Protein AF-A0A6J5CTS3-F1 (afdb_monomer)

Structure (mmCIF, N/CA/C/O backbone):
data_AF-A0A6J5CTS3-F1
#
_entry.id   AF-A0A6J5CTS3-F1
#
loop_
_atom_site.group_PDB
_atom_site.id
_atom_site.type_symbol
_atom_site.label_atom_id
_atom_site.label_alt_id
_atom_site.label_comp_id
_atom_site.label_asym_id
_atom_site.label_entity_id
_atom_site.label_seq_id
_atom_site.pdbx_PDB_ins_code
_atom_site.Cartn_x
_atom_site.Cartn_y
_atom_site.Cartn_z
_atom_site.occupancy
_atom_site.B_iso_or_equiv
_atom_site.auth_seq_id
_atom_site.auth_comp_id
_atom_site.auth_asym_id
_atom_site.auth_atom_id
_atom_site.pdbx_PDB_model_num
ATOM 1 N N . MET A 1 1 ? -18.079 22.905 14.153 1.00 85.31 1 MET A N 1
ATOM 2 C CA . MET A 1 1 ? -18.089 21.498 13.696 1.00 85.31 1 MET A CA 1
ATOM 3 C C . MET A 1 1 ? -18.351 21.429 12.207 1.00 85.31 1 MET A C 1
ATOM 5 O O . MET A 1 1 ? -17.408 21.106 11.516 1.00 85.31 1 MET A O 1
ATOM 9 N N . ARG A 1 2 ? -19.517 21.867 11.706 1.00 90.94 2 ARG A N 1
ATOM 10 C CA . ARG A 1 2 ? -19.833 21.895 10.262 1.00 90.94 2 ARG A CA 1
ATOM 11 C C . ARG A 1 2 ? -18.699 22.410 9.358 1.00 90.94 2 ARG A C 1
ATOM 13 O O . ARG A 1 2 ? -18.357 21.733 8.402 1.00 90.94 2 ARG A O 1
ATOM 20 N N . THR A 1 3 ? -18.071 23.540 9.691 1.00 93.94 3 THR A N 1
ATOM 21 C CA . THR A 1 3 ? -16.924 24.079 8.932 1.00 93.94 3 THR A CA 1
ATOM 22 C C . THR A 1 3 ? -15.730 23.122 8.895 1.00 93.94 3 THR A C 1
ATOM 24 O O . THR A 1 3 ? -15.158 22.912 7.835 1.00 93.94 3 THR A O 1
ATOM 27 N N . ALA A 1 4 ? -15.388 22.495 10.025 1.00 94.56 4 ALA A N 1
ATOM 28 C CA . ALA A 1 4 ? -14.310 21.507 10.094 1.00 94.56 4 ALA A CA 1
ATOM 29 C C . ALA A 1 4 ? -14.643 20.246 9.281 1.00 94.56 4 ALA A C 1
ATOM 31 O O . ALA A 1 4 ? -13.772 19.715 8.606 1.00 94.56 4 ALA A O 1
ATOM 32 N N . SER A 1 5 ? -15.902 19.802 9.294 1.00 96.25 5 SER A N 1
ATOM 33 C CA . SER A 1 5 ? -16.366 18.649 8.517 1.00 96.25 5 SER A CA 1
ATOM 34 C C . SER A 1 5 ? -16.327 18.922 7.009 1.00 96.25 5 SER A C 1
ATOM 36 O O . SER A 1 5 ? -15.845 18.084 6.254 1.00 96.25 5 SER A O 1
ATOM 38 N N . ILE A 1 6 ? -16.773 20.107 6.572 1.00 97.56 6 ILE A N 1
ATOM 39 C CA . ILE A 1 6 ? -16.689 20.533 5.166 1.00 97.56 6 ILE A CA 1
ATOM 40 C C . ILE A 1 6 ? -15.225 20.655 4.735 1.00 97.56 6 ILE A C 1
ATOM 42 O O . ILE A 1 6 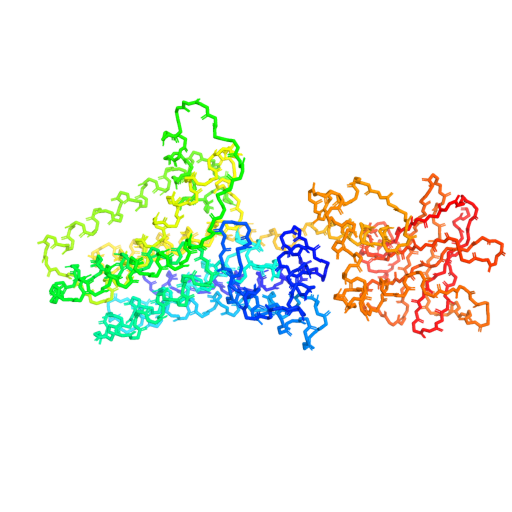? -14.852 20.127 3.693 1.00 97.56 6 ILE A O 1
ATOM 46 N N . TRP A 1 7 ? -14.385 21.295 5.552 1.00 97.81 7 TRP A N 1
ATOM 47 C CA . TRP A 1 7 ? -12.957 21.426 5.267 1.00 97.81 7 TRP A CA 1
ATOM 48 C C . TRP A 1 7 ? -12.272 20.064 5.133 1.00 97.81 7 TRP A C 1
ATOM 50 O O . TRP A 1 7 ? -11.625 19.799 4.126 1.00 97.81 7 TRP A O 1
ATOM 60 N N . ALA A 1 8 ? -12.479 19.164 6.099 1.00 98.12 8 ALA A N 1
ATOM 61 C CA . ALA A 1 8 ? -11.934 17.813 6.039 1.00 98.12 8 ALA A CA 1
ATOM 62 C C . ALA A 1 8 ? -12.410 17.057 4.787 1.00 98.12 8 ALA A C 1
ATOM 64 O O . ALA A 1 8 ? -11.633 16.304 4.211 1.00 98.12 8 ALA A O 1
ATOM 65 N N . ALA A 1 9 ? -13.657 17.261 4.344 1.00 98.38 9 ALA A N 1
ATOM 66 C CA . ALA A 1 9 ? -14.171 16.644 3.124 1.00 98.38 9 ALA A CA 1
ATOM 67 C C . ALA A 1 9 ? -13.469 17.175 1.864 1.00 98.38 9 ALA A C 1
ATOM 69 O O . ALA A 1 9 ? -13.097 16.382 1.004 1.00 98.38 9 ALA A O 1
ATOM 70 N N . LEU A 1 10 ? -13.226 18.487 1.774 1.00 98.44 10 LEU A N 1
ATOM 71 C CA . LEU A 1 10 ? -12.459 19.081 0.671 1.00 98.44 10 LEU A CA 1
ATOM 72 C C . LEU A 1 10 ? -11.023 18.539 0.638 1.00 98.44 10 LEU A C 1
ATOM 74 O O . LEU A 1 10 ? -10.549 18.110 -0.411 1.00 98.44 10 LEU A O 1
ATOM 78 N N . VAL A 1 11 ? -10.364 18.477 1.799 1.00 98.44 11 VAL A N 1
ATOM 79 C CA . VAL A 1 11 ? -9.027 17.878 1.947 1.00 98.44 11 VAL A CA 1
ATOM 80 C C . VAL A 1 11 ? -9.031 16.406 1.522 1.00 98.44 11 VAL A C 1
ATOM 82 O O . VAL A 1 11 ? -8.142 15.976 0.791 1.00 98.44 11 VAL A O 1
ATOM 85 N N . ALA A 1 12 ? -10.046 15.636 1.921 1.00 98.56 12 ALA A N 1
ATOM 86 C CA . ALA A 1 12 ? -10.178 14.231 1.547 1.00 98.56 12 ALA A CA 1
ATOM 87 C C . ALA A 1 12 ? -10.324 14.035 0.031 1.00 98.56 12 ALA A C 1
ATOM 89 O O . ALA A 1 12 ? -9.740 13.100 -0.509 1.00 98.56 12 ALA A O 1
ATOM 90 N N . VAL A 1 13 ? -11.055 14.918 -0.662 1.00 98.50 13 VAL A N 1
ATOM 91 C CA . VAL A 1 13 ? -11.168 14.886 -2.131 1.00 98.50 13 VAL A CA 1
ATOM 92 C C . VAL A 1 13 ? -9.810 15.135 -2.785 1.00 98.50 13 VAL A C 1
ATOM 94 O O . VAL A 1 13 ? -9.426 14.380 -3.675 1.00 98.50 13 VAL A O 1
ATOM 97 N N . VAL A 1 14 ? -9.053 16.134 -2.318 1.00 98.44 14 VAL A N 1
ATOM 98 C CA . VAL A 1 14 ? -7.699 16.404 -2.831 1.00 98.44 14 VAL A CA 1
ATOM 99 C C . VAL A 1 14 ? -6.791 15.193 -2.618 1.00 98.44 14 VAL A C 1
ATOM 101 O O . VAL A 1 14 ? -6.130 14.759 -3.560 1.00 98.44 14 VAL A O 1
ATOM 104 N N . ILE A 1 15 ? -6.792 14.606 -1.417 1.00 98.56 15 ILE A N 1
ATOM 105 C CA . ILE A 1 15 ? -6.007 13.403 -1.106 1.00 98.56 15 ILE A CA 1
ATOM 106 C C . ILE A 1 15 ? -6.396 12.240 -2.023 1.00 98.56 15 ILE A C 1
ATOM 108 O O . ILE A 1 15 ? -5.526 11.625 -2.628 1.00 98.56 15 ILE A O 1
ATOM 112 N N . LEU A 1 16 ? -7.692 11.967 -2.182 1.00 98.38 16 LEU A N 1
ATOM 113 C CA . LEU A 1 16 ? -8.179 10.887 -3.037 1.00 98.38 16 LEU A CA 1
ATOM 114 C C . LEU A 1 16 ? -7.711 11.054 -4.489 1.00 98.38 16 LEU A C 1
ATOM 116 O O . LEU A 1 16 ? -7.150 10.123 -5.060 1.00 98.38 16 LEU A O 1
ATOM 120 N N . VAL A 1 17 ? -7.918 12.236 -5.077 1.00 98.31 17 VAL A N 1
ATOM 121 C CA . VAL A 1 17 ? -7.559 12.506 -6.479 1.00 98.31 17 VAL A CA 1
ATOM 122 C C . VAL A 1 17 ? -6.048 12.404 -6.688 1.00 98.31 17 VAL A C 1
ATOM 124 O O . VAL A 1 17 ? -5.598 11.747 -7.624 1.00 98.31 17 VAL A O 1
ATOM 127 N N . THR A 1 18 ? -5.261 13.012 -5.798 1.00 98.38 18 THR A N 1
ATOM 128 C CA . THR A 1 18 ? -3.792 12.988 -5.887 1.00 98.38 18 THR A CA 1
ATOM 129 C C . THR A 1 18 ? -3.223 11.590 -5.674 1.00 98.38 18 THR A C 1
ATOM 131 O O . THR A 1 18 ? -2.290 11.212 -6.373 1.00 98.38 18 THR A O 1
ATOM 134 N N . SER A 1 19 ? -3.807 10.783 -4.788 1.00 98.31 19 SER A N 1
ATOM 135 C CA . SER A 1 19 ? -3.382 9.396 -4.602 1.00 98.31 19 SER A CA 1
ATOM 136 C C . SER A 1 19 ? -3.754 8.506 -5.782 1.00 98.31 19 SER A C 1
ATOM 138 O O . SER A 1 19 ? -2.914 7.723 -6.201 1.00 98.31 19 SER A O 1
ATOM 140 N N . ILE A 1 20 ? -4.945 8.651 -6.381 1.00 98.06 20 ILE A N 1
ATOM 141 C CA . ILE A 1 20 ? -5.296 7.930 -7.622 1.00 98.06 20 ILE A CA 1
ATOM 142 C C . ILE A 1 20 ? -4.311 8.286 -8.741 1.00 98.06 20 ILE A C 1
ATOM 144 O O . ILE A 1 20 ? -3.803 7.391 -9.418 1.00 98.06 20 ILE A O 1
ATOM 148 N N . TYR A 1 21 ? -4.000 9.578 -8.900 1.00 98.25 21 TYR A N 1
ATOM 149 C CA . TYR A 1 21 ? -2.960 10.021 -9.826 1.00 98.25 21 TYR A CA 1
ATOM 150 C C . TYR A 1 21 ? -1.614 9.366 -9.499 1.00 98.25 21 TYR A C 1
ATOM 152 O O . TYR A 1 21 ? -0.995 8.793 -10.387 1.00 98.25 21 TYR A O 1
ATOM 160 N N . GLY A 1 22 ? -1.190 9.383 -8.232 1.00 97.94 22 GLY A N 1
ATOM 161 C CA . GLY A 1 22 ? 0.044 8.742 -7.785 1.00 97.94 22 GLY A CA 1
ATOM 162 C C . GLY A 1 22 ? 0.072 7.250 -8.115 1.00 97.94 22 GLY A C 1
ATOM 163 O O . GLY A 1 22 ? 1.078 6.749 -8.605 1.00 97.94 22 GLY A O 1
ATOM 164 N N . GLY A 1 23 ? -1.038 6.536 -7.915 1.00 97.31 23 GLY A N 1
ATOM 165 C CA . GLY A 1 23 ? -1.171 5.127 -8.279 1.00 97.31 23 GLY A CA 1
ATOM 166 C C . GLY A 1 23 ? -0.921 4.876 -9.762 1.00 97.31 23 GLY A C 1
ATOM 167 O O . GLY A 1 23 ? -0.225 3.925 -10.098 1.00 97.31 23 GLY A O 1
ATOM 168 N N . ALA A 1 24 ? -1.433 5.746 -10.636 1.00 96.25 24 ALA A N 1
ATOM 169 C CA . ALA A 1 24 ? -1.185 5.673 -12.075 1.00 96.25 24 ALA A CA 1
ATOM 170 C C . ALA A 1 24 ? 0.243 6.111 -12.452 1.00 96.25 24 ALA A C 1
ATOM 172 O O . ALA A 1 24 ? 0.884 5.472 -13.279 1.00 96.25 24 ALA A O 1
ATOM 173 N N . HIS A 1 25 ? 0.757 7.173 -11.829 1.00 95.94 25 HIS A N 1
ATOM 174 C CA . HIS A 1 25 ? 2.082 7.742 -12.097 1.00 95.94 25 HIS A CA 1
ATOM 175 C C . HIS A 1 25 ? 3.221 6.815 -11.656 1.00 95.94 25 HIS A C 1
ATOM 177 O O . HIS A 1 25 ? 4.239 6.712 -12.333 1.00 95.94 25 HIS A O 1
ATOM 183 N N . PHE A 1 26 ? 3.049 6.101 -10.543 1.00 96.69 26 PHE A N 1
ATOM 184 C CA . PHE A 1 26 ? 4.028 5.148 -10.009 1.00 96.69 26 PHE A CA 1
ATOM 185 C C . PHE A 1 26 ? 3.723 3.685 -10.360 1.00 96.69 26 PHE A C 1
ATOM 187 O O . PHE A 1 26 ? 4.383 2.777 -9.851 1.00 96.69 26 PHE A O 1
ATOM 194 N N . TYR A 1 27 ? 2.734 3.439 -11.220 1.00 96.12 27 TYR A N 1
ATOM 195 C CA . TYR A 1 27 ? 2.402 2.095 -11.673 1.00 96.12 27 TYR A CA 1
ATOM 196 C C . TYR A 1 27 ? 3.574 1.461 -12.430 1.00 96.12 27 TYR A C 1
ATOM 198 O O . TYR A 1 27 ? 4.199 2.082 -13.292 1.00 96.12 27 TYR A O 1
ATOM 206 N N . SER A 1 28 ? 3.830 0.183 -12.151 1.00 95.25 28 SER A N 1
ATOM 207 C CA . SER A 1 28 ? 4.762 -0.623 -12.929 1.00 95.25 28 SER A CA 1
ATOM 208 C C . SER A 1 28 ? 4.260 -2.057 -13.082 1.00 95.25 28 SER A C 1
ATOM 210 O O . SER A 1 28 ? 3.895 -2.682 -12.083 1.00 95.25 28 SER A O 1
ATOM 212 N N . PRO A 1 29 ? 4.282 -2.610 -14.308 1.00 96.00 29 PRO A N 1
ATOM 213 C CA . PRO A 1 29 ? 3.969 -4.015 -14.537 1.00 96.00 29 PRO A CA 1
ATOM 214 C C . PRO A 1 29 ? 5.140 -4.944 -14.196 1.00 96.00 29 PRO A C 1
ATOM 216 O O . PRO A 1 29 ? 4.986 -6.157 -14.244 1.00 96.00 29 PRO A O 1
ATOM 219 N N . ILE A 1 30 ? 6.315 -4.395 -13.881 1.00 96.44 30 ILE A N 1
ATOM 220 C CA . ILE A 1 30 ? 7.512 -5.183 -13.593 1.00 96.44 30 ILE A CA 1
ATOM 221 C C . ILE A 1 30 ? 7.449 -5.668 -12.144 1.00 96.44 30 ILE A C 1
ATOM 223 O O . ILE A 1 30 ? 7.344 -4.818 -11.250 1.00 96.44 30 ILE A O 1
ATOM 227 N N . PRO A 1 31 ? 7.536 -6.990 -11.895 1.00 96.62 31 PRO A N 1
ATOM 228 C CA . PRO A 1 31 ? 7.628 -7.518 -10.543 1.00 96.62 31 PRO A CA 1
ATOM 229 C C . PRO A 1 31 ? 8.782 -6.868 -9.769 1.00 96.62 31 PRO A C 1
ATOM 231 O O . PRO A 1 31 ? 9.871 -6.637 -10.297 1.00 96.62 31 PRO A O 1
ATOM 234 N N . TRP A 1 32 ? 8.528 -6.533 -8.508 1.00 95.88 32 TRP A N 1
ATOM 235 C CA . TRP A 1 32 ? 9.504 -5.920 -7.617 1.00 95.88 32 TRP A CA 1
ATOM 236 C C . TRP A 1 32 ? 9.514 -6.621 -6.260 1.00 95.88 32 TRP A C 1
ATOM 238 O O . TRP A 1 32 ? 8.448 -6.893 -5.701 1.00 95.88 32 TRP A O 1
ATOM 248 N N . MET A 1 33 ? 10.716 -6.870 -5.730 1.00 95.25 33 MET A N 1
ATOM 249 C CA . MET A 1 33 ? 10.961 -7.497 -4.424 1.00 95.25 33 MET A CA 1
ATOM 250 C C . MET A 1 33 ? 10.161 -8.800 -4.283 1.00 95.25 33 MET A C 1
ATOM 252 O O . MET A 1 33 ? 10.257 -9.662 -5.154 1.00 95.25 33 MET A O 1
ATOM 256 N N . ASP A 1 34 ? 9.329 -8.903 -3.246 1.00 94.94 34 ASP A N 1
ATOM 257 C CA . ASP A 1 34 ? 8.499 -10.061 -2.899 1.00 94.94 34 ASP A CA 1
ATOM 258 C C . ASP A 1 34 ? 7.569 -10.553 -4.036 1.00 94.94 34 ASP A C 1
ATOM 260 O O . ASP A 1 34 ? 6.956 -11.613 -3.936 1.00 94.94 34 ASP A O 1
ATOM 264 N N . GLN A 1 35 ? 7.420 -9.813 -5.143 1.00 96.81 35 GLN A N 1
ATOM 265 C CA . GLN A 1 35 ? 6.697 -10.314 -6.317 1.00 96.81 35 GLN A CA 1
ATOM 266 C C . GLN A 1 35 ? 7.488 -11.372 -7.105 1.00 96.81 35 GLN A C 1
ATOM 268 O O . GLN A 1 35 ? 6.882 -12.219 -7.759 1.00 96.81 35 GLN A O 1
ATOM 273 N N . TRP A 1 36 ? 8.820 -11.373 -7.065 1.00 96.50 36 TRP A N 1
ATOM 274 C CA . TRP A 1 36 ? 9.599 -12.364 -7.818 1.00 96.50 36 TRP A CA 1
ATOM 275 C C . TRP A 1 36 ? 9.406 -13.784 -7.278 1.00 96.50 36 TRP A C 1
ATOM 277 O O . TRP A 1 36 ? 9.191 -14.726 -8.034 1.00 96.50 36 TRP A O 1
ATOM 287 N N . ASP A 1 37 ? 9.367 -13.951 -5.965 1.00 93.62 37 ASP A N 1
ATOM 288 C CA . ASP A 1 37 ? 9.148 -15.235 -5.300 1.00 93.62 37 ASP A CA 1
ATOM 289 C C . ASP A 1 37 ? 7.685 -15.434 -4.869 1.00 93.62 37 ASP A C 1
ATOM 291 O O . ASP A 1 37 ? 7.113 -16.505 -5.076 1.00 93.62 37 ASP A O 1
ATOM 295 N N . GLY A 1 38 ? 7.037 -14.408 -4.318 1.00 94.00 38 GLY A N 1
ATOM 296 C CA . GLY A 1 38 ? 5.667 -14.469 -3.804 1.00 94.00 38 GLY A CA 1
ATOM 297 C C . GLY A 1 38 ? 4.560 -14.372 -4.860 1.00 94.00 38 GLY A C 1
ATOM 298 O O . GLY A 1 38 ? 3.424 -14.747 -4.561 1.00 94.00 38 GLY A O 1
ATOM 299 N N . PHE A 1 39 ? 4.868 -13.905 -6.076 1.00 95.94 39 PHE A N 1
ATOM 300 C CA . PHE A 1 39 ? 3.924 -13.820 -7.201 1.00 95.94 39 PHE A CA 1
ATOM 301 C C . PHE A 1 39 ? 4.351 -14.723 -8.369 1.00 95.94 39 PHE A C 1
ATOM 303 O O . PHE A 1 39 ? 3.631 -15.671 -8.684 1.00 95.94 39 PHE A O 1
ATOM 310 N N . VAL A 1 40 ? 5.539 -14.513 -8.950 1.00 96.31 40 VAL A N 1
ATOM 311 C CA . VAL A 1 40 ? 6.046 -15.346 -10.060 1.00 96.31 40 VAL A CA 1
ATOM 312 C C . VAL A 1 40 ? 6.421 -16.750 -9.573 1.00 96.31 40 VAL A C 1
ATOM 314 O O . VAL A 1 40 ? 5.898 -17.743 -10.082 1.00 96.31 40 VAL A O 1
ATOM 317 N N . GLY A 1 41 ? 7.269 -16.856 -8.544 1.00 94.50 41 GLY A N 1
ATOM 318 C CA . GLY A 1 41 ? 7.656 -18.146 -7.958 1.00 94.50 41 GLY A CA 1
ATOM 319 C C . GLY A 1 41 ? 6.469 -18.940 -7.401 1.00 94.50 41 GLY A C 1
ATOM 320 O O . GLY A 1 41 ? 6.398 -20.164 -7.556 1.00 94.50 41 GLY A O 1
ATOM 321 N N . PHE A 1 42 ? 5.482 -18.244 -6.832 1.00 94.81 42 PHE A N 1
ATOM 322 C CA . PHE A 1 42 ? 4.212 -18.831 -6.413 1.00 94.81 42 PHE A CA 1
ATOM 323 C C . PHE A 1 42 ? 3.451 -19.455 -7.592 1.00 94.81 42 PHE A C 1
ATOM 325 O O . PHE A 1 42 ? 3.036 -20.609 -7.492 1.00 94.81 42 PHE A O 1
ATOM 332 N N . TYR A 1 43 ? 3.297 -18.734 -8.707 1.00 94.38 43 TYR A N 1
ATOM 333 C CA . TYR A 1 43 ? 2.596 -19.253 -9.885 1.00 94.38 43 TYR A CA 1
ATOM 334 C C . TYR A 1 43 ? 3.283 -20.495 -10.463 1.00 94.38 43 TYR A C 1
ATOM 336 O O . TYR A 1 43 ? 2.619 -21.488 -10.764 1.00 94.38 43 TYR A O 1
ATOM 344 N N . ASN A 1 44 ? 4.618 -20.489 -10.517 1.00 93.06 44 ASN A N 1
ATOM 345 C CA . ASN A 1 44 ? 5.390 -21.669 -10.901 1.00 93.06 44 ASN A CA 1
ATOM 346 C C . ASN A 1 44 ? 5.079 -22.872 -9.982 1.00 93.06 44 ASN A C 1
ATOM 348 O O . ASN A 1 44 ? 4.792 -23.970 -10.451 1.00 93.06 44 ASN A O 1
ATOM 352 N N . SER A 1 45 ? 5.028 -22.644 -8.668 1.00 91.00 45 SER A N 1
ATOM 353 C CA . SER A 1 45 ? 4.788 -23.687 -7.655 1.00 91.00 45 SER A CA 1
ATOM 354 C C . SER A 1 45 ? 3.349 -24.230 -7.628 1.00 91.00 45 SER A C 1
ATOM 356 O O . SER A 1 45 ? 3.103 -25.328 -7.123 1.00 91.00 45 SER A O 1
ATOM 358 N N . VAL A 1 46 ? 2.367 -23.481 -8.140 1.00 89.44 46 VAL A N 1
ATOM 359 C CA . VAL A 1 46 ? 0.949 -23.889 -8.122 1.00 89.44 46 VAL A CA 1
ATOM 360 C C . VAL A 1 46 ? 0.663 -25.078 -9.039 1.00 89.44 46 VAL A C 1
ATOM 362 O O . VAL A 1 46 ? -0.230 -25.862 -8.729 1.00 89.44 46 VAL A O 1
ATOM 365 N N . HIS A 1 47 ? 1.433 -25.267 -10.112 1.00 79.25 47 HIS A N 1
ATOM 366 C CA . HIS A 1 47 ? 1.193 -26.326 -11.099 1.00 79.25 47 HIS A CA 1
ATOM 367 C C . HIS A 1 47 ? 1.362 -27.748 -10.530 1.00 79.25 47 HIS A C 1
ATOM 369 O O . HIS A 1 47 ? 0.763 -28.683 -11.052 1.00 79.25 47 HIS A O 1
ATOM 375 N N . GLY A 1 48 ? 2.137 -27.919 -9.451 1.00 75.44 48 GLY A N 1
ATOM 376 C CA . GLY A 1 48 ? 2.353 -29.224 -8.813 1.00 75.44 48 GLY A CA 1
ATOM 377 C C . GLY A 1 48 ? 1.332 -29.576 -7.725 1.00 75.44 48 GLY A C 1
ATOM 378 O O . GLY A 1 48 ? 0.852 -30.704 -7.670 1.00 75.44 48 GLY A O 1
ATOM 379 N N . ALA A 1 49 ? 0.995 -28.620 -6.850 1.00 79.81 49 ALA A N 1
ATOM 380 C CA . ALA A 1 49 ? 0.130 -28.846 -5.686 1.00 79.81 49 ALA A CA 1
ATOM 381 C C . ALA A 1 49 ? -0.675 -27.576 -5.318 1.00 79.81 49 ALA A C 1
ATOM 383 O O . ALA A 1 49 ? -0.356 -26.899 -4.338 1.00 79.81 49 ALA A O 1
ATOM 384 N N . PRO A 1 50 ? -1.746 -27.236 -6.065 1.00 81.31 50 PRO A N 1
ATOM 385 C CA . PRO A 1 50 ? -2.396 -25.923 -5.988 1.00 81.31 50 PRO A CA 1
ATOM 386 C C . PRO A 1 50 ? -2.875 -25.551 -4.581 1.00 81.31 50 PRO A C 1
ATOM 388 O O . PRO A 1 50 ? -2.652 -24.436 -4.111 1.00 81.31 50 PRO A O 1
ATOM 391 N N . PHE A 1 51 ? -3.520 -26.497 -3.891 1.00 87.31 51 PHE A N 1
ATOM 392 C CA . PHE A 1 51 ? -4.092 -26.248 -2.571 1.00 87.31 51 PHE A CA 1
ATOM 393 C C . PHE A 1 51 ? -3.011 -26.050 -1.506 1.00 87.31 51 PHE A C 1
ATOM 395 O O . PHE A 1 51 ? -3.091 -25.102 -0.734 1.00 87.31 51 PHE A O 1
ATOM 402 N N . GLU A 1 52 ? -1.975 -26.892 -1.475 1.00 89.50 52 GLU A N 1
ATOM 403 C CA . GLU A 1 52 ? -0.887 -26.747 -0.503 1.00 89.50 52 GLU A CA 1
ATOM 404 C C . GLU A 1 52 ? -0.131 -25.433 -0.724 1.00 89.50 52 GLU A C 1
ATOM 406 O O . GLU A 1 52 ? 0.078 -24.672 0.225 1.00 89.50 52 GLU A O 1
ATOM 411 N N . THR A 1 53 ? 0.186 -25.116 -1.983 1.00 92.00 53 THR A N 1
ATOM 412 C CA . THR A 1 53 ? 0.915 -23.904 -2.365 1.00 92.00 53 THR A CA 1
ATOM 413 C C . THR A 1 53 ? 0.170 -22.625 -1.972 1.00 92.00 53 THR A C 1
ATOM 415 O O . THR A 1 53 ? 0.807 -21.651 -1.573 1.00 92.00 53 THR A O 1
ATOM 418 N N . LEU A 1 54 ? -1.170 -22.609 -1.971 1.00 93.75 54 LEU A N 1
ATOM 419 C CA . LEU A 1 54 ? -1.938 -21.460 -1.469 1.00 93.75 54 LEU A CA 1
ATOM 420 C C . LEU A 1 54 ? -1.642 -21.157 0.004 1.00 93.75 54 LEU A C 1
ATOM 422 O O . LEU A 1 54 ? -1.491 -19.988 0.365 1.00 93.75 54 LEU A O 1
ATOM 426 N N . PHE A 1 55 ? -1.505 -22.191 0.834 1.00 94.81 55 PHE A N 1
ATOM 427 C CA . PHE A 1 55 ? -1.263 -22.063 2.271 1.00 94.81 55 PHE A CA 1
ATOM 428 C C . PHE A 1 55 ? 0.216 -22.041 2.649 1.00 94.81 55 PHE A C 1
ATOM 430 O O . PHE A 1 55 ? 0.518 -21.799 3.818 1.00 94.81 55 PHE A O 1
ATOM 437 N N . GLN A 1 56 ? 1.142 -22.269 1.716 1.00 94.12 56 GLN A N 1
ATOM 438 C CA . GLN A 1 56 ? 2.575 -22.243 2.005 1.00 94.12 56 GLN A CA 1
ATOM 439 C C . GLN A 1 56 ? 3.018 -20.907 2.605 1.00 94.12 56 GLN A C 1
ATOM 441 O O . GLN A 1 56 ? 2.466 -19.844 2.319 1.00 94.12 56 GLN A O 1
ATOM 446 N N . GLN A 1 57 ? 4.040 -20.957 3.443 1.00 94.50 57 GLN A N 1
ATOM 447 C CA . GLN A 1 57 ? 4.638 -19.758 4.000 1.00 94.50 57 GLN A CA 1
ATOM 448 C C . GLN A 1 57 ? 5.369 -18.965 2.899 1.00 94.50 57 GLN A C 1
ATOM 450 O O . GLN A 1 57 ? 6.028 -19.543 2.042 1.00 94.50 57 GLN A O 1
ATOM 455 N N . HIS A 1 58 ? 5.241 -17.642 2.922 1.00 92.94 58 HIS A N 1
ATOM 456 C CA . HIS A 1 58 ? 6.055 -16.690 2.175 1.00 92.94 58 HIS A CA 1
ATOM 457 C C . HIS A 1 58 ? 6.555 -15.637 3.170 1.00 92.94 58 HIS A C 1
ATOM 459 O O . HIS A 1 58 ? 5.746 -14.972 3.826 1.00 92.94 58 HIS A O 1
ATOM 465 N N . ASN A 1 59 ? 7.875 -15.522 3.327 1.00 91.19 59 ASN A N 1
ATOM 466 C CA . ASN A 1 59 ? 8.495 -14.786 4.435 1.00 91.19 59 ASN A CA 1
ATOM 467 C C . ASN A 1 59 ? 7.878 -15.210 5.780 1.00 91.19 59 ASN A C 1
ATOM 469 O O . ASN A 1 59 ? 7.738 -16.400 6.025 1.00 91.19 59 ASN A O 1
ATOM 473 N N . GLU A 1 60 ? 7.471 -14.295 6.659 1.00 90.19 60 GLU A N 1
ATOM 474 C CA . GLU A 1 60 ? 6.822 -14.638 7.935 1.00 90.19 60 GLU A CA 1
ATOM 475 C C . GLU A 1 60 ? 5.287 -14.810 7.831 1.00 90.19 60 GLU A C 1
ATOM 477 O O . GLU A 1 60 ? 4.570 -14.781 8.842 1.00 90.19 60 GLU A O 1
ATOM 482 N N . HIS A 1 61 ? 4.742 -14.951 6.616 1.00 94.50 61 HIS A N 1
ATOM 483 C CA . HIS A 1 61 ? 3.304 -14.853 6.359 1.00 94.50 61 HIS A CA 1
ATOM 484 C C . HIS A 1 61 ? 2.718 -16.026 5.563 1.00 94.50 61 HIS A C 1
ATOM 486 O O . HIS A 1 61 ? 3.384 -16.641 4.740 1.00 94.50 61 HIS A O 1
ATOM 492 N N . ARG A 1 62 ? 1.426 -16.308 5.766 1.00 95.75 62 ARG A N 1
ATOM 493 C CA . ARG A 1 62 ? 0.602 -17.091 4.830 1.00 95.75 62 ARG A CA 1
ATOM 494 C C . ARG A 1 62 ? -0.421 -16.159 4.188 1.00 95.75 62 ARG A C 1
ATOM 496 O O . ARG A 1 62 ? -1.410 -15.799 4.820 1.00 95.75 62 ARG A O 1
ATOM 503 N N . ILE A 1 63 ? -0.151 -15.752 2.952 1.00 96.88 63 ILE A N 1
ATOM 504 C CA . ILE A 1 63 ? -0.876 -14.697 2.220 1.00 96.88 63 ILE A CA 1
ATOM 505 C C . ILE A 1 63 ? -1.904 -15.277 1.235 1.00 96.88 63 ILE A C 1
ATOM 507 O O . ILE A 1 63 ? -1.906 -14.955 0.048 1.00 96.88 63 ILE A O 1
ATOM 511 N N . VAL A 1 64 ? -2.772 -16.170 1.719 1.00 97.50 64 VAL A N 1
ATOM 512 C CA . VAL A 1 64 ? -3.749 -16.901 0.887 1.00 97.50 64 VAL A CA 1
ATOM 513 C C . VAL A 1 64 ? -4.641 -15.933 0.112 1.00 97.50 64 VAL A C 1
ATOM 515 O O . VAL A 1 64 ? -4.816 -16.093 -1.092 1.00 97.50 64 VAL A O 1
ATOM 518 N N . PHE A 1 65 ? -5.171 -14.903 0.779 1.00 97.81 65 PHE A N 1
ATOM 519 C CA . PHE A 1 65 ? -6.045 -13.922 0.132 1.00 97.81 65 PHE A CA 1
ATOM 520 C C . PHE A 1 65 ? -5.346 -13.209 -1.036 1.00 97.81 65 PHE A C 1
ATOM 522 O O . PHE A 1 65 ? -5.891 -13.159 -2.138 1.00 97.81 65 PHE A O 1
ATOM 529 N N . SER A 1 66 ? -4.121 -12.716 -0.824 1.00 97.56 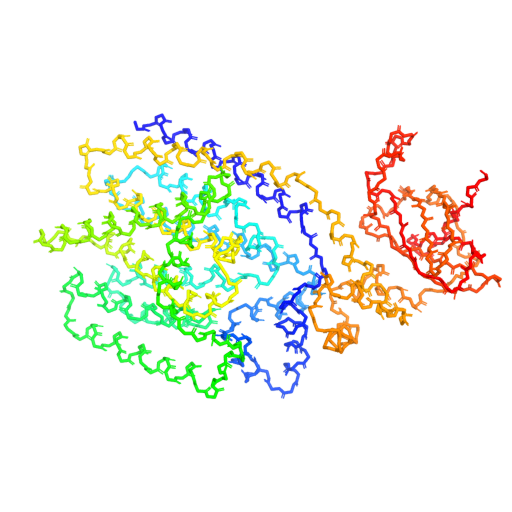66 SER A N 1
ATOM 530 C CA . SER A 1 66 ? -3.342 -12.049 -1.872 1.00 97.56 66 SER A CA 1
ATOM 531 C C . SER A 1 66 ? -3.028 -12.993 -3.026 1.00 97.56 66 SER A C 1
ATOM 533 O O . SER A 1 66 ? -3.177 -12.614 -4.180 1.00 97.56 66 SER A O 1
ATOM 535 N N . ARG A 1 67 ? -2.684 -14.253 -2.736 1.00 97.38 67 ARG A N 1
ATOM 536 C CA . ARG A 1 67 ? -2.427 -15.272 -3.764 1.00 97.38 67 ARG A CA 1
ATOM 537 C C . ARG A 1 67 ? -3.628 -15.535 -4.664 1.00 97.38 67 ARG A C 1
ATOM 539 O O . ARG A 1 67 ? -3.440 -15.721 -5.860 1.00 97.38 67 ARG A O 1
ATOM 546 N N . LEU A 1 68 ? -4.852 -15.495 -4.139 1.00 97.31 68 LEU A N 1
ATOM 547 C CA . LEU A 1 68 ? -6.055 -15.594 -4.975 1.00 97.31 68 LEU A CA 1
ATOM 548 C C . LEU A 1 68 ? -6.179 -14.399 -5.935 1.00 97.31 68 LEU A C 1
ATOM 550 O O . LEU A 1 68 ? -6.534 -14.578 -7.103 1.00 97.31 68 LEU A O 1
ATOM 554 N N . LEU A 1 69 ? -5.832 -13.189 -5.481 1.00 98.25 69 LEU A N 1
ATOM 555 C CA . LEU A 1 69 ? -5.766 -12.012 -6.354 1.00 98.25 69 LEU A CA 1
ATOM 556 C C . LEU A 1 69 ? -4.634 -12.128 -7.379 1.00 98.25 69 LEU A C 1
ATOM 558 O O . LEU A 1 69 ? -4.825 -11.747 -8.528 1.00 98.25 69 LEU A O 1
ATOM 562 N N . PHE A 1 70 ? -3.489 -12.692 -6.993 1.00 97.69 70 PHE A N 1
ATOM 563 C CA . PHE A 1 70 ? -2.348 -12.916 -7.880 1.00 97.69 70 PHE A CA 1
ATOM 564 C C . PHE A 1 70 ? -2.683 -13.912 -8.990 1.00 97.69 70 PHE A C 1
ATOM 566 O O . PHE A 1 70 ? -2.442 -13.620 -10.156 1.00 97.69 70 PHE A O 1
ATOM 573 N N . LEU A 1 71 ? -3.322 -15.041 -8.656 1.00 96.50 71 LEU A N 1
ATOM 574 C CA . LEU A 1 71 ? -3.826 -15.991 -9.653 1.00 96.50 71 LEU A CA 1
ATOM 575 C C . LEU A 1 71 ? -4.801 -15.318 -10.620 1.00 96.50 71 LEU A C 1
ATOM 577 O O . LEU A 1 71 ? -4.720 -15.541 -11.823 1.00 96.50 71 LEU A O 1
ATOM 581 N N . THR A 1 72 ? -5.689 -14.469 -10.099 1.00 97.12 72 THR A N 1
ATOM 582 C CA . THR A 1 72 ? -6.640 -13.719 -10.927 1.00 97.12 72 THR A CA 1
ATOM 583 C C . THR A 1 72 ? -5.920 -12.741 -11.860 1.00 97.12 72 THR A C 1
ATOM 585 O O . THR A 1 72 ? -6.256 -12.677 -13.038 1.00 97.12 72 THR A O 1
ATOM 588 N N . ASP A 1 73 ? -4.911 -12.010 -11.374 1.00 98.06 73 ASP A N 1
ATOM 589 C CA . ASP A 1 73 ? -4.117 -11.082 -12.193 1.00 98.06 73 ASP A CA 1
ATOM 590 C C . ASP A 1 73 ? -3.360 -11.804 -13.308 1.00 98.06 73 ASP A C 1
ATOM 592 O O . ASP A 1 73 ? -3.412 -11.386 -14.463 1.00 98.06 73 ASP A O 1
ATOM 596 N N . ILE A 1 74 ? -2.702 -12.918 -12.986 1.00 96.50 74 ILE A N 1
ATOM 597 C CA . ILE A 1 74 ? -1.949 -13.706 -13.965 1.00 96.50 74 ILE A CA 1
ATOM 598 C C . ILE A 1 74 ? -2.895 -14.299 -15.009 1.00 96.50 74 ILE A C 1
ATOM 600 O O . ILE A 1 74 ? -2.688 -14.096 -16.202 1.00 96.50 74 ILE A O 1
ATOM 604 N N . TRP A 1 75 ? -3.966 -14.961 -14.571 1.00 94.38 75 TRP A N 1
ATOM 605 C CA . TRP A 1 75 ? -4.877 -15.672 -15.465 1.00 94.38 75 TRP A CA 1
ATOM 606 C C . TRP A 1 75 ? -5.748 -14.741 -16.322 1.00 94.38 75 TRP A C 1
ATOM 608 O O . TRP A 1 75 ? -5.880 -14.968 -17.522 1.00 94.38 75 TRP A O 1
ATOM 618 N N . ALA A 1 76 ? -6.337 -13.691 -15.739 1.00 96.69 76 ALA A N 1
ATOM 619 C CA . ALA A 1 76 ? -7.284 -12.824 -16.449 1.00 96.69 76 ALA A CA 1
ATOM 620 C C . ALA A 1 76 ? -6.636 -11.580 -17.078 1.00 96.69 76 ALA A C 1
ATOM 622 O O . ALA A 1 76 ? -7.145 -11.059 -18.070 1.00 96.69 76 ALA A O 1
ATOM 623 N N . PHE A 1 77 ? -5.532 -11.081 -16.511 1.00 96.56 77 PHE A N 1
ATOM 624 C CA . PHE A 1 77 ? -4.916 -9.809 -16.915 1.00 96.56 77 PHE A CA 1
ATOM 625 C C . PHE A 1 77 ? -3.467 -9.960 -17.407 1.00 96.56 77 PHE A C 1
ATOM 627 O O . PHE A 1 77 ? -2.847 -8.971 -17.820 1.00 96.56 77 PHE A O 1
ATOM 634 N N . GLY A 1 78 ? -2.943 -11.190 -17.430 1.00 96.19 78 GLY A N 1
ATOM 635 C CA . GLY A 1 78 ? -1.600 -11.514 -17.903 1.00 96.19 78 GLY A CA 1
ATOM 636 C C . GLY A 1 78 ? -0.492 -11.084 -16.946 1.00 96.19 78 GLY A C 1
ATOM 637 O O . GLY A 1 78 ? 0.617 -10.847 -17.397 1.00 96.19 78 GLY A O 1
ATOM 638 N N . GLY A 1 79 ? -0.776 -10.910 -15.653 1.00 96.38 79 GLY A N 1
ATOM 639 C CA . GLY A 1 79 ? 0.243 -10.642 -14.631 1.00 96.38 79 GLY A CA 1
ATOM 640 C C . GLY A 1 79 ? 0.808 -9.221 -14.652 1.00 96.38 79 GLY A C 1
ATOM 641 O O . GLY A 1 79 ? 1.973 -9.000 -14.327 1.00 96.38 79 GLY A O 1
ATOM 642 N N . MET A 1 80 ? 0.007 -8.254 -15.102 1.00 95.88 80 MET A N 1
ATOM 643 C CA . MET A 1 80 ? 0.433 -6.865 -15.291 1.00 95.88 80 MET A CA 1
ATOM 644 C C . MET A 1 80 ? 0.380 -6.030 -14.004 1.00 95.88 80 MET A C 1
ATOM 646 O O . MET A 1 80 ? 0.711 -4.851 -14.048 1.00 95.88 80 MET A O 1
ATOM 650 N N . ASN A 1 81 ? -0.057 -6.582 -12.869 1.00 96.56 81 ASN A N 1
ATOM 651 C CA . ASN A 1 81 ? -0.251 -5.894 -11.586 1.00 96.56 81 ASN A CA 1
ATOM 652 C C . ASN A 1 81 ? -1.320 -4.788 -11.564 1.00 96.56 81 ASN A C 1
ATOM 654 O O . ASN A 1 81 ? -1.631 -4.260 -10.497 1.00 96.56 81 ASN A O 1
ATOM 658 N N . ALA A 1 82 ? -1.916 -4.410 -12.696 1.00 96.81 82 ALA A N 1
ATOM 659 C CA . ALA A 1 82 ? -2.936 -3.362 -12.723 1.00 96.81 82 ALA A CA 1
ATOM 660 C C . ALA A 1 82 ? -4.158 -3.747 -11.872 1.00 96.81 82 ALA A C 1
ATOM 662 O O . ALA A 1 82 ? -4.656 -2.929 -11.098 1.00 96.81 82 ALA A O 1
ATOM 663 N N . PHE A 1 83 ? -4.606 -5.005 -11.959 1.00 98.19 83 PHE A N 1
ATOM 664 C CA . PHE A 1 83 ? -5.731 -5.496 -11.165 1.00 98.19 83 PHE A CA 1
ATOM 665 C C . PHE A 1 83 ? -5.411 -5.499 -9.667 1.00 98.19 83 PHE A C 1
ATOM 667 O O . PHE A 1 83 ? -6.234 -5.054 -8.869 1.00 98.19 83 PHE A O 1
ATOM 674 N N . THR A 1 84 ? -4.215 -5.941 -9.270 1.00 98.00 84 THR A N 1
ATOM 675 C CA . THR A 1 84 ? -3.823 -5.995 -7.852 1.00 98.00 84 THR A CA 1
ATOM 676 C C . THR A 1 84 ? -3.618 -4.605 -7.253 1.00 98.00 84 THR A C 1
ATOM 678 O O . THR A 1 84 ? -4.028 -4.365 -6.117 1.00 98.00 84 THR A O 1
ATOM 681 N N . VAL A 1 85 ? -3.089 -3.650 -8.024 1.00 98.31 85 VAL A N 1
ATOM 682 C CA . VAL A 1 85 ? -3.023 -2.237 -7.620 1.00 98.31 85 VAL A CA 1
ATOM 683 C C . VAL A 1 85 ? -4.428 -1.668 -7.427 1.00 98.31 85 VAL A C 1
ATOM 685 O O . VAL A 1 85 ? -4.713 -1.092 -6.380 1.00 98.31 85 VAL A O 1
ATOM 688 N N . VAL A 1 86 ? -5.350 -1.881 -8.371 1.00 98.50 86 VAL A N 1
ATOM 689 C CA . VAL A 1 86 ? -6.753 -1.457 -8.207 1.00 98.50 86 VAL A CA 1
ATOM 690 C C . VAL A 1 86 ? -7.392 -2.120 -6.982 1.00 98.50 86 VAL A C 1
ATOM 692 O O . VAL A 1 86 ? -8.094 -1.451 -6.219 1.00 98.50 86 VAL A O 1
ATOM 695 N N . ALA A 1 87 ? -7.110 -3.402 -6.735 1.00 98.56 87 ALA A N 1
ATOM 696 C CA . ALA A 1 87 ? -7.597 -4.112 -5.559 1.00 98.56 87 ALA A CA 1
ATOM 697 C C . ALA A 1 87 ? -7.131 -3.452 -4.250 1.00 98.56 87 ALA A C 1
ATOM 699 O O . ALA A 1 87 ? -7.933 -3.344 -3.323 1.00 98.56 87 ALA A O 1
ATOM 700 N N . ASN A 1 88 ? -5.901 -2.927 -4.176 1.00 98.62 88 ASN A N 1
ATOM 701 C CA . ASN A 1 88 ? -5.426 -2.180 -3.005 1.00 98.62 88 ASN A CA 1
ATOM 702 C C . ASN A 1 88 ? -6.301 -0.948 -2.717 1.00 98.62 88 ASN A C 1
ATOM 704 O O . ASN A 1 88 ? -6.750 -0.764 -1.582 1.00 98.62 88 ASN A O 1
ATOM 708 N N . TYR A 1 89 ? -6.617 -0.143 -3.739 1.00 98.62 89 TYR A N 1
ATOM 709 C CA . TYR A 1 89 ? -7.516 1.012 -3.592 1.00 98.62 89 TYR A CA 1
ATOM 710 C C . TYR A 1 89 ? -8.927 0.597 -3.178 1.00 98.62 89 TYR A C 1
ATOM 712 O O . TYR A 1 89 ? -9.526 1.223 -2.303 1.00 98.62 89 TYR A O 1
ATOM 720 N N . VAL A 1 90 ? -9.461 -0.474 -3.770 1.00 98.75 90 VAL A N 1
ATOM 721 C CA . VAL A 1 90 ? -10.785 -0.997 -3.408 1.00 98.75 90 VAL A CA 1
ATOM 722 C C . VAL A 1 90 ? -10.802 -1.452 -1.949 1.00 98.75 90 VAL A C 1
ATOM 724 O O . VAL A 1 90 ? -11.707 -1.078 -1.207 1.00 98.75 90 VAL A O 1
ATOM 727 N N . LEU A 1 91 ? -9.794 -2.197 -1.492 1.00 98.81 91 LEU A N 1
ATOM 728 C CA . LEU A 1 91 ? -9.695 -2.648 -0.102 1.00 98.81 91 LEU A CA 1
ATOM 729 C C . LEU A 1 91 ? -9.582 -1.465 0.872 1.00 98.81 91 LEU A C 1
ATOM 731 O O . LEU A 1 91 ? -10.289 -1.438 1.882 1.00 98.81 91 LEU A O 1
ATOM 735 N N . ALA A 1 92 ? -8.770 -0.454 0.551 1.00 98.75 92 ALA A N 1
ATOM 736 C CA . ALA A 1 92 ? -8.676 0.778 1.334 1.00 98.75 92 ALA A CA 1
ATOM 737 C C . ALA A 1 92 ? -10.025 1.521 1.406 1.00 98.75 92 ALA A C 1
ATOM 739 O O . ALA A 1 92 ? -10.453 1.945 2.486 1.00 98.75 92 ALA A O 1
ATOM 740 N N . ALA A 1 93 ? -10.742 1.620 0.280 1.00 98.81 93 ALA A N 1
ATOM 741 C CA . ALA A 1 93 ? -12.070 2.227 0.211 1.00 98.81 93 ALA A CA 1
ATOM 742 C C . ALA A 1 93 ? -13.102 1.445 1.035 1.00 98.81 93 ALA A C 1
ATOM 744 O O . ALA A 1 93 ? -13.918 2.050 1.730 1.00 98.81 93 ALA A O 1
ATOM 745 N N . LEU A 1 94 ? -13.049 0.110 1.012 1.00 98.88 94 LEU A N 1
ATOM 746 C CA . LEU A 1 94 ? -13.928 -0.751 1.806 1.00 98.88 94 LEU A CA 1
ATOM 747 C C . LEU A 1 94 ? -13.689 -0.579 3.310 1.00 98.88 94 LEU A C 1
ATOM 749 O O . LEU A 1 94 ? -14.657 -0.526 4.070 1.00 98.88 94 LEU A O 1
ATOM 753 N N . ILE A 1 95 ? -12.434 -0.425 3.750 1.00 98.81 95 ILE A N 1
ATOM 754 C CA . ILE A 1 95 ? -12.119 -0.100 5.151 1.00 98.81 95 ILE A CA 1
ATOM 755 C C . ILE A 1 95 ? -12.689 1.274 5.514 1.00 98.81 95 ILE A C 1
ATOM 757 O O . ILE A 1 95 ? -13.388 1.402 6.522 1.00 98.81 95 ILE A O 1
ATOM 761 N N . ALA A 1 96 ? -12.445 2.291 4.682 1.00 98.69 96 ALA A N 1
ATOM 762 C CA . ALA A 1 96 ? -12.952 3.641 4.916 1.00 98.69 96 ALA A CA 1
ATOM 763 C C . ALA A 1 96 ? -14.488 3.663 5.002 1.00 98.69 96 ALA A C 1
ATOM 765 O O . ALA A 1 96 ? -15.065 4.244 5.924 1.00 98.69 96 ALA A O 1
ATOM 766 N N . PHE A 1 97 ? -15.156 2.965 4.081 1.00 98.62 97 PHE A N 1
ATOM 767 C CA . PHE A 1 97 ? -16.605 2.814 4.051 1.00 98.62 97 PHE A CA 1
ATOM 768 C C . PHE A 1 97 ? -17.132 2.059 5.277 1.00 98.62 97 PHE A C 1
ATOM 770 O O . PHE A 1 97 ? -18.129 2.462 5.882 1.00 98.62 97 PHE A O 1
ATOM 777 N N . LEU A 1 98 ? -16.458 0.989 5.706 1.00 98.56 98 LEU A N 1
ATOM 778 C CA . LEU A 1 98 ? -16.827 0.250 6.910 1.00 98.56 98 LEU A CA 1
ATOM 779 C C . LEU A 1 98 ? -16.769 1.140 8.157 1.00 98.56 98 LEU A C 1
ATOM 781 O O . LEU A 1 98 ? -17.736 1.184 8.921 1.00 98.56 98 LEU A O 1
ATOM 785 N N . VAL A 1 99 ? -15.668 1.866 8.358 1.00 98.31 99 VAL A N 1
ATOM 786 C CA . VAL A 1 99 ? -15.505 2.761 9.513 1.00 98.31 99 VAL A CA 1
ATOM 787 C C . VAL A 1 99 ? -16.544 3.885 9.471 1.00 98.31 99 VAL A C 1
ATOM 789 O O . VAL A 1 99 ? -17.235 4.123 10.466 1.00 98.31 99 VAL A O 1
ATOM 792 N N . TRP A 1 100 ? -16.743 4.509 8.306 1.00 97.88 100 TRP A N 1
ATOM 793 C CA . TRP A 1 100 ? -17.762 5.540 8.111 1.00 97.88 100 TRP A CA 1
ATOM 794 C C . TRP A 1 100 ? -19.176 5.035 8.411 1.00 97.88 100 TRP A C 1
ATOM 796 O O . TRP A 1 100 ? -19.933 5.700 9.119 1.00 97.88 100 TRP A O 1
ATOM 806 N N . THR A 1 101 ? -19.547 3.846 7.930 1.00 97.00 101 THR A N 1
ATOM 807 C CA . THR A 1 101 ? -20.883 3.278 8.171 1.00 97.00 101 THR A CA 1
ATOM 808 C C . THR A 1 101 ? -21.103 2.892 9.631 1.00 97.00 101 THR A C 1
ATOM 810 O O . THR A 1 101 ? -22.223 3.058 10.122 1.00 97.00 101 THR A O 1
ATOM 813 N N . GLN A 1 102 ? -20.074 2.428 10.356 1.00 96.75 102 GLN A N 1
ATOM 814 C CA . GLN A 1 102 ? -20.182 2.235 11.808 1.00 96.75 102 GLN A CA 1
ATOM 815 C C . GLN A 1 102 ? -20.381 3.574 12.528 1.00 96.75 102 GLN A C 1
ATOM 817 O O . GLN A 1 102 ? -21.260 3.673 13.383 1.00 96.75 102 GLN A O 1
ATOM 822 N N . ALA A 1 103 ? -19.632 4.612 12.146 1.00 95.50 103 ALA A N 1
ATOM 823 C CA . ALA A 1 103 ? -19.760 5.945 12.731 1.00 95.50 103 ALA A CA 1
ATOM 824 C C . ALA A 1 103 ? -21.127 6.583 12.440 1.00 95.50 103 ALA A C 1
ATOM 826 O O . ALA A 1 103 ? -21.751 7.130 13.340 1.00 95.50 103 ALA A O 1
ATOM 827 N N . ARG A 1 104 ? -21.639 6.464 11.209 1.00 94.19 104 ARG A N 1
ATOM 828 C CA . ARG A 1 104 ? -22.939 7.017 10.791 1.00 94.19 104 ARG A CA 1
ATOM 829 C C . ARG A 1 104 ? -24.119 6.415 11.555 1.00 94.19 104 ARG A C 1
ATOM 831 O O . ARG A 1 104 ? -25.098 7.108 11.804 1.00 94.19 104 ARG A O 1
ATOM 838 N N . ARG A 1 105 ? -24.050 5.129 11.914 1.00 90.25 105 ARG A N 1
ATOM 839 C CA . ARG A 1 105 ? -25.096 4.461 12.713 1.00 90.25 105 ARG A CA 1
ATOM 840 C C . ARG A 1 105 ? -25.135 4.951 14.163 1.00 90.25 105 ARG A C 1
ATOM 842 O O . ARG A 1 105 ? -26.106 4.685 14.862 1.00 90.25 105 ARG A O 1
ATOM 849 N N . ASN A 1 106 ? -24.097 5.647 14.614 1.00 86.19 106 ASN A N 1
ATOM 850 C CA . ASN A 1 106 ? -24.000 6.211 15.947 1.00 86.19 106 ASN A CA 1
ATOM 851 C C . ASN A 1 106 ? -24.350 7.710 15.916 1.00 86.19 106 ASN A C 1
ATOM 853 O O . ASN A 1 106 ? -23.585 8.523 15.404 1.00 86.19 106 ASN A O 1
ATOM 857 N N . SER A 1 107 ? -25.481 8.093 16.514 1.00 69.69 107 SER A N 1
ATOM 858 C CA . SER A 1 107 ? -26.027 9.465 16.468 1.00 69.69 107 SER A CA 1
ATOM 859 C C . SER A 1 107 ? -25.106 10.548 17.045 1.00 69.69 107 SER A C 1
ATOM 861 O O . SER A 1 107 ? -25.261 11.729 16.745 1.00 69.69 107 SER A O 1
ATOM 863 N N . ALA A 1 108 ? -24.129 10.166 17.869 1.00 71.81 108 ALA A N 1
ATOM 864 C CA . ALA A 1 108 ? -23.180 11.087 18.485 1.00 71.81 108 ALA A CA 1
ATOM 865 C C . ALA A 1 108 ? -22.027 11.521 17.558 1.00 71.81 108 ALA A C 1
ATOM 867 O O . ALA A 1 108 ? -21.269 12.424 17.927 1.00 71.81 108 ALA A O 1
ATOM 868 N N . SER A 1 109 ? -21.863 10.881 16.398 1.00 75.69 109 SER A N 1
ATOM 869 C CA . SER A 1 109 ? -20.767 11.139 15.462 1.00 75.69 109 SER A CA 1
ATOM 870 C C . SER A 1 109 ? -21.239 11.989 14.280 1.00 75.69 109 SER A C 1
ATOM 872 O O . SER A 1 109 ? -22.238 11.681 13.638 1.00 75.69 109 SER A O 1
ATOM 874 N N . ASP A 1 110 ? -20.490 13.048 13.957 1.00 88.31 110 ASP A N 1
ATOM 875 C CA . ASP A 1 110 ? -20.683 13.791 12.708 1.00 88.31 110 ASP A CA 1
ATOM 876 C C . ASP A 1 110 ? -20.308 12.875 11.532 1.00 88.31 110 ASP A C 1
ATOM 878 O O . ASP A 1 110 ? -19.136 12.551 11.324 1.00 88.31 110 ASP A O 1
ATOM 882 N N . SER A 1 111 ? -21.324 12.407 10.801 1.00 93.25 111 SER A N 1
ATOM 883 C CA . SER A 1 111 ? -21.152 11.430 9.725 1.00 93.25 111 SER A CA 1
ATOM 884 C C . SER A 1 111 ? -20.308 11.966 8.567 1.00 93.25 111 SER A C 1
ATOM 886 O O . SER A 1 111 ? -19.558 11.186 7.980 1.00 93.25 111 SER A O 1
ATOM 888 N N . LEU A 1 112 ? -20.388 13.268 8.262 1.00 96.31 112 LEU A N 1
ATOM 889 C CA . LEU A 1 112 ? -19.575 13.879 7.210 1.00 96.31 112 LEU A CA 1
ATOM 890 C C . LEU A 1 112 ? -18.107 13.894 7.628 1.00 96.31 112 LEU A C 1
ATOM 892 O O . LEU A 1 112 ? -17.253 13.451 6.865 1.00 96.31 112 LEU A O 1
ATOM 896 N N . LEU A 1 113 ? -17.820 14.335 8.857 1.00 96.94 113 LEU A N 1
ATOM 897 C CA . LEU A 1 113 ? -16.452 14.337 9.375 1.00 96.94 113 LEU A CA 1
ATOM 898 C C . LEU A 1 113 ? -15.877 12.918 9.426 1.00 96.94 113 LEU A C 1
ATOM 900 O O . LEU A 1 113 ? -14.753 12.703 8.995 1.00 96.94 113 LEU A O 1
ATOM 904 N N . ALA A 1 114 ? -16.641 11.937 9.911 1.00 97.12 114 ALA A N 1
ATOM 905 C CA . ALA A 1 114 ? -16.174 10.555 9.978 1.00 97.12 114 ALA A CA 1
ATOM 906 C C . ALA A 1 114 ? -15.859 9.977 8.589 1.00 97.12 114 ALA A C 1
ATOM 908 O O . ALA A 1 114 ? -14.842 9.302 8.430 1.00 97.12 114 ALA A O 1
ATOM 909 N N . GLY A 1 115 ? -16.699 10.262 7.588 1.00 97.81 115 GLY A N 1
ATOM 910 C CA . GLY A 1 115 ? -16.452 9.868 6.199 1.00 97.81 115 GLY A CA 1
ATOM 911 C C . GLY A 1 115 ? -15.210 10.544 5.624 1.00 97.81 115 GLY A C 1
ATOM 912 O O . GLY A 1 115 ? -14.352 9.868 5.064 1.00 97.81 115 GLY A O 1
ATOM 913 N N . ALA A 1 116 ? -15.068 11.852 5.847 1.00 98.38 116 ALA A N 1
ATOM 914 C CA . ALA A 1 116 ? -13.921 12.633 5.401 1.00 98.38 116 ALA A CA 1
ATOM 915 C C . ALA A 1 116 ? -12.599 12.157 6.022 1.00 98.38 116 ALA A C 1
ATOM 917 O O . ALA A 1 116 ? -11.638 11.929 5.296 1.00 98.38 116 ALA A O 1
ATOM 918 N N . LEU A 1 117 ? -12.554 11.945 7.343 1.00 98.44 117 LEU A N 1
ATOM 919 C CA . LEU A 1 117 ? -11.368 11.415 8.026 1.00 98.44 117 LEU A CA 1
ATOM 920 C C . LEU A 1 117 ? -11.020 10.011 7.524 1.00 98.44 117 LEU A C 1
ATOM 922 O O . LEU A 1 117 ? -9.856 9.728 7.261 1.00 98.44 117 LEU A O 1
ATOM 926 N N . SER A 1 118 ? -12.028 9.149 7.348 1.00 98.38 118 SER A N 1
ATOM 927 C CA . SER A 1 118 ? -11.815 7.789 6.846 1.00 98.38 118 SER A CA 1
ATOM 928 C C . SER A 1 118 ? -11.234 7.805 5.433 1.00 98.38 118 SER A C 1
ATOM 930 O O . SER A 1 118 ? -10.239 7.136 5.184 1.00 98.38 118 SER A O 1
ATOM 932 N N . ALA A 1 119 ? -11.802 8.605 4.526 1.00 98.44 119 ALA A N 1
ATOM 933 C CA . ALA A 1 119 ? -11.302 8.740 3.162 1.00 98.44 119 ALA A CA 1
ATOM 934 C C . ALA A 1 119 ? -9.894 9.357 3.125 1.00 98.44 119 ALA A C 1
ATOM 936 O O . ALA A 1 119 ? -8.999 8.774 2.524 1.00 98.44 119 ALA A O 1
ATOM 937 N N . ALA A 1 120 ? -9.667 10.479 3.815 1.00 98.50 120 ALA A N 1
ATOM 938 C CA . ALA A 1 120 ? -8.371 11.159 3.844 1.00 98.50 120 ALA A CA 1
ATOM 939 C C . ALA A 1 120 ? -7.247 10.265 4.389 1.00 98.50 120 ALA A C 1
ATOM 941 O O . ALA A 1 120 ? -6.153 10.237 3.836 1.00 98.50 120 ALA A O 1
ATOM 942 N N . MET A 1 121 ? -7.499 9.522 5.469 1.00 98.31 121 MET A N 1
ATOM 943 C CA . MET A 1 121 ? -6.470 8.688 6.088 1.00 98.31 121 MET A CA 1
ATOM 944 C C . MET A 1 121 ? -6.233 7.404 5.287 1.00 98.31 121 MET A C 1
ATOM 946 O O . MET A 1 121 ? -5.085 7.075 5.016 1.00 98.31 121 MET A O 1
ATOM 950 N N . LEU A 1 122 ? -7.281 6.704 4.838 1.00 98.19 122 LEU A N 1
ATOM 951 C CA . LEU A 1 122 ? -7.109 5.449 4.088 1.00 98.19 122 LEU A CA 1
ATOM 952 C C . LEU A 1 122 ? -6.682 5.659 2.632 1.00 98.19 122 LEU A C 1
ATOM 954 O O . LEU A 1 122 ? -6.207 4.708 2.023 1.00 98.19 122 LEU A O 1
ATOM 958 N N . MET A 1 123 ? -6.800 6.873 2.091 1.00 98.06 123 MET A N 1
ATOM 959 C CA . MET A 1 123 ? -6.319 7.222 0.749 1.00 98.06 123 MET A CA 1
ATOM 960 C C . MET A 1 123 ? -5.073 8.103 0.779 1.00 98.06 123 MET A C 1
ATOM 962 O O . MET A 1 123 ? -4.671 8.593 -0.265 1.00 98.06 123 MET A O 1
ATOM 966 N N . SER A 1 124 ? -4.446 8.332 1.935 1.00 98.06 124 SER A N 1
ATOM 967 C CA . SER A 1 124 ? -3.222 9.140 2.015 1.00 98.06 124 SER A CA 1
ATOM 968 C C . SER A 1 124 ? -2.082 8.510 1.211 1.00 98.06 124 SER A C 1
ATOM 970 O O . SER A 1 124 ? -1.854 7.307 1.307 1.00 98.06 124 SER A O 1
ATOM 972 N N . TRP A 1 125 ? -1.321 9.316 0.470 1.00 97.75 125 TRP A N 1
ATOM 973 C CA . TRP A 1 125 ? -0.140 8.882 -0.283 1.00 97.75 125 TRP A CA 1
ATOM 974 C C . TRP A 1 125 ? 1.058 8.559 0.624 1.00 97.75 125 TRP A C 1
ATOM 976 O O . TRP A 1 125 ? 2.036 7.965 0.183 1.00 97.75 125 TRP A O 1
ATOM 986 N N . MET A 1 126 ? 0.986 8.863 1.925 1.00 96.19 126 MET A N 1
ATOM 987 C CA . MET A 1 126 ? 2.022 8.465 2.897 1.00 96.19 126 MET A CA 1
ATOM 988 C C . MET A 1 126 ? 2.234 6.945 2.970 1.00 96.19 126 MET A C 1
ATOM 990 O O . MET A 1 126 ? 3.318 6.483 3.305 1.00 96.19 126 MET A O 1
ATOM 994 N N . GLN A 1 127 ? 1.219 6.166 2.599 1.00 96.88 127 GLN A N 1
ATOM 995 C CA . GLN A 1 127 ? 1.247 4.703 2.467 1.00 96.88 127 GLN A CA 1
ATOM 996 C C . GLN A 1 127 ? 1.389 4.270 0.991 1.00 96.88 127 GLN A C 1
ATOM 998 O O . GLN A 1 127 ? 0.825 3.253 0.589 1.00 96.88 127 GLN A O 1
ATOM 1003 N N . ARG A 1 128 ? 2.098 5.052 0.158 1.00 97.06 128 ARG A N 1
ATOM 1004 C CA . ARG A 1 128 ? 2.278 4.801 -1.286 1.00 97.06 128 ARG A CA 1
ATOM 1005 C C . ARG A 1 128 ? 2.723 3.383 -1.621 1.00 97.06 128 ARG A C 1
ATOM 1007 O O . ARG A 1 128 ? 2.281 2.860 -2.635 1.00 97.06 128 ARG A O 1
ATOM 1014 N N . GLU A 1 129 ? 3.549 2.748 -0.785 1.00 96.12 129 GLU A N 1
ATOM 1015 C CA . GLU A 1 129 ? 3.947 1.352 -1.012 1.00 96.12 129 GLU A CA 1
ATOM 1016 C C . GLU A 1 129 ? 2.721 0.437 -1.000 1.00 96.12 129 GLU A C 1
ATOM 1018 O O . GLU A 1 129 ? 2.563 -0.370 -1.906 1.00 96.12 129 GLU A O 1
ATOM 1023 N N . ASN A 1 130 ? 1.792 0.621 -0.060 1.00 97.62 130 ASN A N 1
ATOM 1024 C CA . ASN A 1 130 ? 0.573 -0.183 -0.009 1.00 97.62 130 ASN A CA 1
ATOM 1025 C C . ASN A 1 130 ? -0.412 0.153 -1.134 1.00 97.62 130 ASN A C 1
ATOM 1027 O O . ASN A 1 130 ? -1.151 -0.720 -1.575 1.00 97.62 130 ASN A O 1
ATOM 1031 N N . LEU A 1 131 ? -0.426 1.397 -1.620 1.00 98.00 131 LEU A N 1
ATOM 1032 C CA . LEU A 1 131 ? -1.337 1.817 -2.687 1.00 98.00 131 LEU A CA 1
ATOM 1033 C C . LEU A 1 131 ? -0.845 1.429 -4.090 1.00 98.00 131 LEU A C 1
ATOM 1035 O O . LEU A 1 131 ? -1.639 0.952 -4.895 1.00 98.00 131 LEU A O 1
ATOM 1039 N N . ALA A 1 132 ? 0.440 1.626 -4.394 1.00 97.19 132 ALA A N 1
ATOM 1040 C CA . ALA A 1 132 ? 0.986 1.507 -5.750 1.00 97.19 132 ALA A CA 1
ATOM 1041 C C . ALA A 1 132 ? 1.688 0.172 -6.037 1.00 97.19 132 ALA A C 1
ATOM 1043 O O . ALA A 1 132 ? 1.927 -0.155 -7.198 1.00 97.19 132 ALA A O 1
ATOM 1044 N N . TRP A 1 133 ? 2.026 -0.613 -5.011 1.00 97.06 133 TRP A N 1
ATOM 1045 C CA . TRP A 1 133 ? 2.694 -1.897 -5.202 1.00 97.06 133 TRP A CA 1
ATOM 1046 C C . TRP A 1 133 ? 1.679 -3.042 -5.253 1.00 97.06 133 TRP A C 1
ATOM 1048 O O . TRP A 1 133 ? 1.001 -3.340 -4.266 1.00 97.06 133 TRP A O 1
ATOM 1058 N N . GLY A 1 134 ? 1.615 -3.734 -6.395 1.00 95.75 134 GLY A N 1
ATOM 1059 C CA . GLY A 1 134 ? 0.685 -4.846 -6.643 1.00 95.75 134 GLY A CA 1
ATOM 1060 C C . GLY A 1 134 ? 0.804 -6.032 -5.677 1.00 95.75 134 GLY A C 1
ATOM 1061 O O . GLY A 1 134 ? -0.062 -6.901 -5.661 1.00 95.75 134 GLY A O 1
ATOM 1062 N N . PHE A 1 135 ? 1.833 -6.066 -4.828 1.00 97.19 135 PHE A N 1
ATOM 1063 C CA . PHE A 1 135 ? 1.990 -7.099 -3.813 1.00 97.19 135 PHE A CA 1
ATOM 1064 C C . PHE A 1 135 ? 1.198 -6.844 -2.524 1.00 97.19 135 PHE A C 1
ATOM 1066 O O . PHE A 1 135 ? 0.987 -7.781 -1.776 1.00 97.19 135 PHE A O 1
ATOM 1073 N N . GLN A 1 136 ? 0.774 -5.613 -2.215 1.00 96.75 136 GLN A N 1
ATOM 1074 C CA . GLN A 1 136 ? 0.439 -5.208 -0.833 1.00 96.75 136 GLN A CA 1
ATOM 1075 C C . GLN A 1 136 ? -0.995 -5.491 -0.345 1.00 96.75 136 GLN A C 1
ATOM 1077 O O . GLN A 1 136 ? -1.370 -5.091 0.762 1.00 96.75 136 GLN A O 1
ATOM 1082 N N . SER A 1 137 ? -1.803 -6.224 -1.112 1.00 97.94 137 SER A N 1
ATOM 1083 C CA . SER A 1 137 ? -3.221 -6.457 -0.782 1.00 97.94 137 SER A CA 1
ATOM 1084 C C . SER A 1 137 ? -3.459 -7.099 0.599 1.00 97.94 137 SER A C 1
ATOM 1086 O O . SER A 1 137 ? -4.443 -6.762 1.266 1.00 97.94 137 SER A O 1
ATOM 1088 N N . GLN A 1 138 ? -2.528 -7.924 1.100 1.00 97.12 138 GLN A N 1
ATOM 1089 C CA . GLN A 1 138 ? -2.563 -8.507 2.452 1.00 97.12 138 GLN A CA 1
ATOM 1090 C C . GLN A 1 138 ? -2.659 -7.449 3.549 1.00 97.12 138 GLN A C 1
ATOM 1092 O O . GLN A 1 138 ? -3.385 -7.645 4.528 1.00 97.12 138 GLN A O 1
ATOM 1097 N N . GLY A 1 139 ? -1.951 -6.328 3.368 1.00 95.44 139 GLY A N 1
ATOM 1098 C CA . GLY A 1 139 ? -1.842 -5.257 4.349 1.00 95.44 139 GLY A CA 1
ATOM 1099 C C . GLY A 1 139 ? -3.186 -4.587 4.600 1.00 95.44 139 GLY A C 1
ATOM 1100 O O . GLY A 1 139 ? -3.508 -4.284 5.744 1.00 95.44 139 GLY A O 1
ATOM 1101 N N . PHE A 1 140 ? -4.022 -4.433 3.570 1.00 98.50 140 PHE A N 1
ATOM 1102 C CA . PHE A 1 140 ? -5.392 -3.941 3.736 1.00 98.50 140 PHE A CA 1
ATOM 1103 C C . PHE A 1 140 ? -6.364 -5.050 4.140 1.00 98.50 140 PHE A C 1
ATOM 1105 O O . PHE A 1 140 ? -7.190 -4.856 5.036 1.00 98.50 140 PHE A O 1
ATOM 1112 N N . ALA A 1 141 ? -6.272 -6.222 3.510 1.00 98.69 141 ALA A N 1
ATOM 1113 C CA . ALA A 1 141 ? -7.230 -7.303 3.708 1.00 98.69 141 ALA A CA 1
ATOM 1114 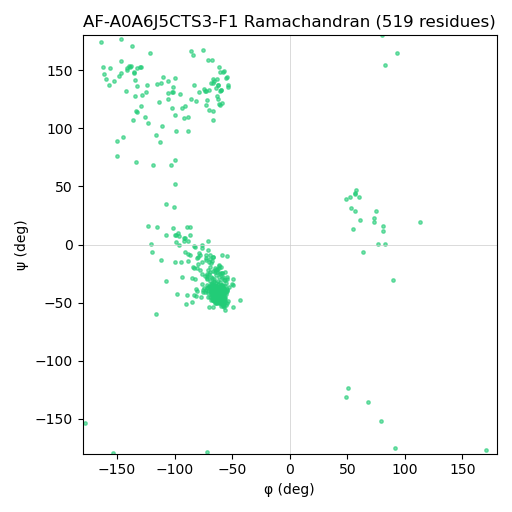C C . ALA A 1 141 ? -7.300 -7.774 5.170 1.00 98.69 141 ALA A C 1
ATOM 1116 O O . ALA A 1 141 ? -8.396 -8.010 5.682 1.00 98.69 141 ALA A O 1
ATOM 1117 N N . VAL A 1 142 ? -6.163 -7.848 5.877 1.00 98.69 142 VAL A N 1
ATOM 1118 C CA . VAL A 1 142 ? -6.143 -8.221 7.302 1.00 98.69 142 VAL A CA 1
ATOM 1119 C C . VAL A 1 142 ? -6.967 -7.261 8.166 1.00 98.69 142 VAL A C 1
ATOM 1121 O O . VAL A 1 142 ? -7.772 -7.707 8.988 1.00 98.69 142 VAL A O 1
ATOM 1124 N N . TYR A 1 143 ? -6.843 -5.948 7.946 1.00 98.75 143 TYR A N 1
ATOM 1125 C CA . TYR A 1 143 ? -7.617 -4.951 8.687 1.00 98.75 143 TYR A CA 1
ATOM 1126 C C . TYR A 1 143 ? -9.079 -4.930 8.258 1.00 98.75 143 TYR A C 1
ATOM 1128 O O . TYR A 1 143 ? -9.947 -4.817 9.121 1.00 98.75 143 TYR A O 1
ATOM 1136 N N . LEU A 1 144 ? -9.376 -5.080 6.964 1.00 98.88 144 LEU A N 1
ATOM 1137 C CA . LEU A 1 144 ? -10.755 -5.154 6.484 1.00 98.88 144 LEU A CA 1
ATOM 1138 C C . LEU A 1 144 ? -11.510 -6.300 7.165 1.00 98.88 144 LEU A C 1
ATOM 1140 O O . LEU A 1 144 ? -12.559 -6.071 7.771 1.00 98.88 144 LEU A O 1
ATOM 1144 N N . PHE A 1 145 ? -10.967 -7.518 7.114 1.00 98.88 145 PHE A N 1
ATOM 1145 C CA . PHE A 1 145 ? -11.627 -8.682 7.697 1.00 98.88 145 PHE A CA 1
ATOM 1146 C C . PHE A 1 145 ? -11.713 -8.601 9.219 1.00 98.88 145 PHE A C 1
ATOM 1148 O O . PHE A 1 145 ? -12.772 -8.881 9.779 1.00 98.88 145 PHE A O 1
ATOM 1155 N N . ALA A 1 146 ? -10.665 -8.144 9.904 1.00 98.88 146 ALA A N 1
ATOM 1156 C CA . ALA A 1 146 ? -10.720 -8.029 11.356 1.00 98.88 146 ALA A CA 1
ATOM 1157 C C . ALA A 1 146 ? -11.685 -6.928 11.831 1.00 98.88 146 ALA A C 1
ATOM 1159 O O . ALA A 1 146 ? -12.456 -7.142 12.765 1.00 98.88 146 ALA A O 1
ATOM 1160 N N . LEU A 1 147 ? -11.727 -5.770 11.163 1.00 98.88 147 LEU A N 1
ATOM 1161 C CA . LEU A 1 147 ? -12.708 -4.726 11.474 1.00 98.88 147 LEU A CA 1
ATOM 1162 C C . LEU A 1 147 ? -14.136 -5.204 11.188 1.00 98.88 147 LEU A C 1
ATOM 1164 O O . LEU A 1 147 ? -15.042 -4.928 11.979 1.00 98.88 147 LEU A O 1
ATOM 1168 N N . LEU A 1 148 ? -14.356 -5.962 10.107 1.00 98.88 148 LEU A N 1
ATOM 1169 C CA . LEU A 1 148 ? -15.640 -6.621 9.870 1.00 98.88 148 LEU A CA 1
ATOM 1170 C C . LEU A 1 148 ? -15.969 -7.587 11.013 1.00 98.88 148 LEU A C 1
ATOM 1172 O O . LEU A 1 148 ? -17.095 -7.546 11.510 1.00 98.88 148 LEU A O 1
ATOM 1176 N N . ALA A 1 149 ? -15.010 -8.394 11.479 1.00 98.88 149 ALA A N 1
ATOM 1177 C CA . ALA A 1 149 ? -15.208 -9.321 12.593 1.00 98.88 149 ALA A CA 1
ATOM 1178 C C . ALA A 1 149 ? -15.685 -8.581 13.848 1.00 98.88 149 ALA A C 1
ATOM 1180 O O . ALA A 1 149 ? -16.745 -8.897 14.393 1.00 98.88 149 ALA A O 1
ATOM 1181 N N . PHE A 1 150 ? -14.974 -7.522 14.245 1.00 98.81 150 PHE A N 1
ATOM 1182 C CA . PHE A 1 150 ? -15.323 -6.720 15.419 1.00 98.81 150 PHE A CA 1
ATOM 1183 C C . PHE A 1 150 ? -16.680 -6.026 15.265 1.00 98.81 150 PHE A C 1
ATOM 1185 O O . PHE A 1 150 ? -17.458 -5.955 16.218 1.00 98.81 150 PHE A O 1
ATOM 1192 N N . ALA A 1 151 ? -17.015 -5.556 14.059 1.00 98.38 151 ALA A N 1
ATOM 1193 C CA . ALA A 1 151 ? -18.309 -4.944 13.779 1.00 98.38 151 ALA A CA 1
ATOM 1194 C C . ALA A 1 151 ? -19.466 -5.961 13.824 1.00 98.38 151 ALA A C 1
ATOM 1196 O O . ALA A 1 151 ? -20.575 -5.624 14.245 1.00 98.38 151 ALA A O 1
ATOM 1197 N N . GLN A 1 152 ? -19.254 -7.199 13.375 1.00 98.38 152 GLN A N 1
ATOM 1198 C CA . GLN A 1 152 ? -20.265 -8.264 13.422 1.00 98.38 152 GLN A CA 1
ATOM 1199 C C . GLN A 1 152 ? -20.436 -8.799 14.843 1.00 98.38 152 GLN A C 1
ATOM 1201 O O . GLN A 1 152 ? -21.564 -9.015 15.293 1.00 98.38 152 GLN A O 1
ATOM 1206 N N . TYR A 1 153 ? -19.345 -8.893 15.595 1.00 98.19 153 TYR A N 1
ATOM 1207 C CA . TYR A 1 153 ? -19.387 -9.247 17.004 1.00 98.19 153 TYR A CA 1
ATOM 1208 C C . TYR A 1 153 ? -20.126 -8.211 17.856 1.00 98.19 153 TYR A C 1
ATOM 1210 O O . TYR A 1 153 ? -20.969 -8.572 18.680 1.00 98.19 153 TYR A O 1
ATOM 1218 N N . SER A 1 154 ? -19.940 -6.915 17.577 1.00 95.94 154 SER A N 1
ATOM 1219 C CA . SER A 1 154 ? -20.743 -5.838 18.177 1.00 95.94 154 SER A CA 1
ATOM 1220 C C . SER A 1 154 ? -22.254 -6.008 17.947 1.00 95.94 154 SER A C 1
ATOM 1222 O O . SER A 1 154 ? -23.050 -5.521 18.747 1.00 95.94 154 SER A O 1
ATOM 1224 N N . ARG A 1 155 ? -22.667 -6.738 16.899 1.00 93.38 155 ARG A N 1
ATOM 1225 C CA . ARG A 1 155 ? -24.070 -7.092 16.599 1.00 93.38 155 ARG A CA 1
ATOM 1226 C C . ARG A 1 155 ? -24.512 -8.438 17.193 1.00 93.38 155 ARG A C 1
ATOM 1228 O O . ARG A 1 155 ? -25.617 -8.881 16.909 1.00 93.38 155 ARG A O 1
ATOM 1235 N N . GLY A 1 156 ? -23.670 -9.095 17.991 1.00 94.00 156 GLY A N 1
ATOM 1236 C CA . GLY A 1 156 ? -23.955 -10.396 18.604 1.00 94.00 156 GLY A CA 1
ATOM 1237 C C . GLY A 1 156 ? -23.744 -11.602 17.682 1.00 94.00 156 GLY A C 1
ATOM 1238 O O . GLY A 1 156 ? -24.226 -12.686 17.990 1.00 94.00 156 GLY A O 1
ATOM 1239 N N . ARG A 1 157 ? -23.042 -11.446 16.551 1.00 96.94 157 ARG A N 1
ATOM 1240 C CA . ARG A 1 157 ? -22.829 -12.517 15.560 1.00 96.94 157 ARG A CA 1
ATOM 1241 C C . ARG A 1 157 ? -21.453 -13.168 15.725 1.00 96.94 157 ARG A C 1
ATOM 1243 O O . ARG A 1 157 ? -20.563 -12.941 14.907 1.00 96.94 157 ARG A O 1
ATOM 1250 N N . LEU A 1 158 ? -21.277 -13.966 16.782 1.00 97.44 158 LEU A N 1
ATOM 1251 C CA . LEU A 1 158 ? -19.989 -14.595 17.118 1.00 97.44 158 LEU A CA 1
ATOM 1252 C C . LEU A 1 158 ? -19.442 -15.475 15.985 1.00 97.44 158 LEU A C 1
ATOM 1254 O O . LEU A 1 158 ? -18.314 -15.261 15.560 1.00 97.44 158 LEU A O 1
ATOM 1258 N N . LEU A 1 159 ? -20.238 -16.407 15.451 1.00 97.81 159 LEU A N 1
ATOM 1259 C CA . LEU A 1 159 ? -19.773 -17.331 14.406 1.00 97.81 159 LEU A CA 1
ATOM 1260 C C . LEU A 1 159 ? -19.228 -16.589 13.177 1.00 97.81 159 LEU A C 1
ATOM 1262 O O . LEU A 1 159 ? -18.145 -16.895 12.691 1.00 97.81 159 LEU A O 1
ATOM 1266 N N . PHE A 1 160 ? -19.951 -15.570 12.712 1.00 98.06 160 PHE A N 1
ATOM 1267 C CA . PHE A 1 160 ? -19.521 -14.787 11.558 1.00 98.06 160 PHE A CA 1
ATOM 1268 C C . PHE A 1 160 ? -18.255 -13.971 11.857 1.00 98.06 160 PHE A C 1
ATOM 1270 O O . PHE A 1 160 ? -17.388 -13.850 10.997 1.00 98.06 160 PHE A O 1
ATOM 1277 N N . ALA A 1 161 ? -18.102 -13.470 13.089 1.00 98.62 161 ALA A N 1
ATOM 1278 C CA . ALA A 1 161 ? -16.866 -12.823 13.519 1.00 98.62 161 ALA A CA 1
ATOM 1279 C C . ALA A 1 161 ? -15.670 -13.791 13.518 1.00 98.62 161 ALA A C 1
ATOM 1281 O O . ALA A 1 161 ? -14.606 -13.415 13.042 1.00 98.62 161 ALA A O 1
ATOM 1282 N N . LEU A 1 162 ? -15.844 -15.039 13.969 1.00 98.69 162 LEU A N 1
ATOM 1283 C CA . LEU A 1 162 ? -14.778 -16.052 13.956 1.00 98.69 162 LEU A CA 1
ATOM 1284 C C . LEU A 1 162 ? -14.330 -16.403 12.531 1.00 98.69 162 LEU A C 1
ATOM 1286 O O . LEU A 1 162 ? -13.131 -16.486 12.275 1.00 98.69 162 LEU A O 1
ATOM 1290 N N . VAL A 1 163 ? -15.273 -16.543 11.591 1.00 98.62 163 VAL A N 1
ATOM 1291 C CA . VAL A 1 163 ? -14.952 -16.755 10.166 1.00 98.62 163 VAL A CA 1
ATOM 1292 C C . VAL A 1 163 ? -14.151 -15.575 9.612 1.00 98.62 163 VAL A C 1
ATOM 1294 O O . VAL A 1 163 ? -13.149 -15.766 8.933 1.00 98.62 163 VAL A O 1
ATOM 1297 N N . LEU A 1 164 ? -14.533 -14.343 9.950 1.00 98.81 164 LEU A N 1
ATOM 1298 C CA . LEU A 1 164 ? -13.799 -13.151 9.524 1.00 98.81 164 LEU A CA 1
ATOM 1299 C C . LEU A 1 164 ? -12.408 -13.043 10.180 1.00 98.81 164 LEU A C 1
ATOM 1301 O O . LEU A 1 164 ? -11.469 -12.592 9.528 1.00 98.81 164 LEU A O 1
ATOM 1305 N N . CYS A 1 165 ? -12.227 -13.502 11.422 1.00 98.81 165 CYS A N 1
ATOM 1306 C CA . CYS A 1 165 ? -10.899 -13.632 12.035 1.00 98.81 165 CYS A CA 1
ATOM 1307 C C . CYS A 1 165 ? -10.021 -14.667 11.304 1.00 98.81 165 CYS A C 1
ATOM 1309 O O . CYS A 1 165 ? -8.816 -14.449 11.151 1.00 98.81 165 CYS A O 1
ATOM 1311 N N . LEU A 1 166 ? -10.613 -15.755 10.797 1.00 98.44 166 LEU A N 1
ATOM 1312 C CA . LEU A 1 166 ? -9.917 -16.732 9.954 1.00 98.44 166 LEU A CA 1
ATOM 1313 C C . LEU A 1 166 ? -9.477 -16.099 8.625 1.00 98.44 166 LEU A C 1
ATOM 1315 O O . LEU A 1 166 ? -8.314 -16.226 8.243 1.00 98.44 166 LEU A O 1
ATOM 1319 N N . CYS A 1 167 ? -10.368 -15.349 7.966 1.00 98.62 167 CYS A N 1
ATOM 1320 C CA . CYS A 1 167 ? -10.027 -14.585 6.763 1.00 98.62 167 CYS A CA 1
ATOM 1321 C C . CYS A 1 167 ? -8.895 -13.584 7.033 1.00 98.62 167 CYS A C 1
ATOM 1323 O O . CYS A 1 167 ? -7.960 -13.505 6.248 1.00 98.62 167 CYS A O 1
ATOM 1325 N N . ALA A 1 168 ? -8.928 -12.867 8.162 1.00 98.69 168 ALA A N 1
ATOM 1326 C CA . ALA A 1 168 ? -7.848 -11.958 8.544 1.00 98.69 168 ALA A CA 1
ATOM 1327 C C . ALA A 1 168 ? -6.509 -12.699 8.712 1.00 98.69 168 ALA A C 1
ATOM 1329 O O . ALA A 1 168 ? -5.485 -12.235 8.214 1.00 98.69 168 ALA A O 1
ATOM 1330 N N . THR A 1 169 ? -6.523 -13.863 9.369 1.00 98.31 169 THR A N 1
ATOM 1331 C CA . THR A 1 169 ? -5.332 -14.697 9.611 1.00 98.31 169 THR A CA 1
ATOM 1332 C C . THR A 1 169 ? -4.660 -15.157 8.319 1.00 98.31 169 THR A C 1
ATOM 1334 O O . THR A 1 169 ? -3.437 -15.116 8.215 1.00 98.31 169 THR A O 1
ATOM 1337 N N . TYR A 1 170 ? -5.449 -15.564 7.325 1.00 97.62 170 TYR A N 1
ATOM 1338 C CA . TYR A 1 170 ? -4.938 -16.009 6.026 1.00 97.62 170 TYR A CA 1
ATOM 1339 C C . TYR A 1 170 ? -4.809 -14.884 4.987 1.00 97.62 170 TYR A C 1
ATOM 1341 O O . TYR A 1 170 ? -4.447 -15.138 3.837 1.00 97.62 170 TYR A O 1
ATOM 1349 N N . SER A 1 171 ? -5.062 -13.637 5.388 1.00 97.94 171 SER A N 1
ATOM 1350 C CA . SER A 1 171 ? -4.600 -12.461 4.654 1.00 97.94 171 SER A CA 1
ATOM 1351 C C . SER A 1 171 ? -3.174 -12.102 5.056 1.00 97.94 171 SER A C 1
ATOM 1353 O O . SER A 1 171 ? -2.336 -11.918 4.182 1.00 97.94 171 SER A O 1
ATOM 1355 N N . MET A 1 172 ? -2.879 -12.017 6.361 1.00 95.69 172 MET A N 1
ATOM 1356 C CA . MET A 1 172 ? -1.552 -11.663 6.881 1.00 95.69 172 MET A CA 1
ATOM 1357 C C . MET A 1 172 ? -1.357 -12.196 8.309 1.00 95.69 172 MET A C 1
ATOM 1359 O O . MET A 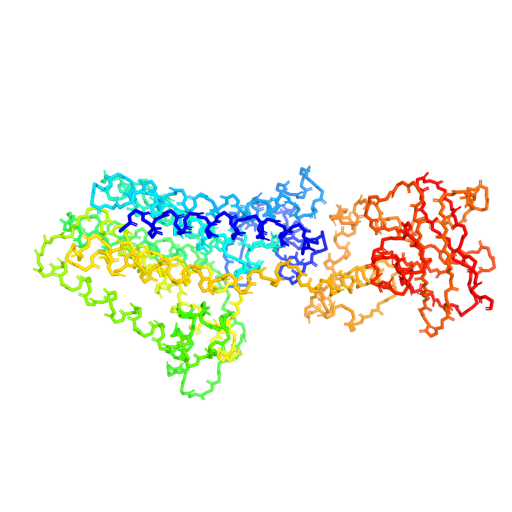1 172 ? -2.314 -12.304 9.075 1.00 95.69 172 MET A O 1
ATOM 1363 N N . GLY A 1 173 ? -0.112 -12.485 8.709 1.00 91.75 173 GLY A N 1
ATOM 1364 C CA . GLY A 1 173 ? 0.177 -13.177 9.976 1.00 91.75 173 GLY A CA 1
ATOM 1365 C C . GLY A 1 173 ? -0.280 -12.459 11.252 1.00 91.75 173 GLY A C 1
ATOM 1366 O O . GLY A 1 173 ? -0.632 -13.109 12.234 1.00 91.75 173 GLY A O 1
ATOM 1367 N N . ASN A 1 174 ? -0.365 -11.126 11.246 1.00 95.38 174 ASN A N 1
ATOM 1368 C CA . ASN A 1 174 ? -0.936 -10.359 12.361 1.00 95.38 174 ASN A CA 1
ATOM 1369 C C . ASN A 1 174 ? -2.451 -10.585 12.543 1.00 95.38 174 ASN A C 1
ATOM 1371 O O . ASN A 1 174 ? -2.988 -10.259 13.600 1.00 95.38 174 ASN A O 1
ATOM 1375 N N . GLY A 1 175 ? -3.140 -11.181 11.567 1.00 97.56 175 GLY A N 1
ATOM 1376 C CA . GLY A 1 175 ? -4.554 -11.538 11.654 1.00 97.56 175 GLY A CA 1
ATOM 1377 C C . GLY A 1 175 ? -4.871 -12.574 12.734 1.00 97.56 175 GLY A C 1
ATOM 1378 O O . GLY A 1 175 ? -5.974 -12.547 13.277 1.00 97.56 175 GLY A O 1
ATOM 1379 N N . VAL A 1 176 ? -3.897 -13.400 13.144 1.00 97.50 176 VAL A N 1
ATOM 1380 C CA . VAL A 1 176 ? -4.043 -14.329 14.284 1.00 97.50 176 VAL A CA 1
ATOM 1381 C C . VAL A 1 176 ? -4.431 -13.572 15.562 1.00 97.50 176 VAL A C 1
ATOM 1383 O O . VAL A 1 176 ? -5.250 -14.042 16.355 1.00 97.50 176 VAL A O 1
ATOM 1386 N N . ALA A 1 177 ? -3.910 -12.352 15.742 1.00 98.25 177 ALA A N 1
ATOM 1387 C CA . ALA A 1 177 ? -4.230 -11.514 16.893 1.00 98.25 177 ALA A CA 1
ATOM 1388 C C . ALA A 1 177 ? -5.716 -11.118 16.956 1.00 98.25 177 ALA A C 1
ATOM 1390 O O . ALA A 1 177 ? -6.214 -10.806 18.039 1.00 98.25 177 ALA A O 1
ATOM 1391 N N . ALA A 1 178 ? -6.449 -11.161 15.835 1.00 98.69 178 ALA A N 1
ATOM 1392 C CA . ALA A 1 178 ? -7.853 -10.767 15.788 1.00 98.69 178 ALA A CA 1
ATOM 1393 C C . ALA A 1 178 ? -8.732 -11.614 16.722 1.00 98.69 178 ALA A C 1
ATOM 1395 O O . ALA A 1 178 ? -9.639 -11.064 17.338 1.00 98.69 178 ALA A O 1
ATOM 1396 N N . PHE A 1 179 ? -8.439 -12.907 16.904 1.00 98.69 179 PHE A N 1
ATOM 1397 C CA . PHE A 1 179 ? -9.179 -13.770 17.836 1.00 98.69 179 PHE A CA 1
ATOM 1398 C C . PHE A 1 179 ? -9.008 -13.338 19.297 1.00 98.69 179 PHE A C 1
ATOM 1400 O O . PHE A 1 179 ? -9.975 -13.246 20.052 1.00 98.69 179 PHE A O 1
ATOM 1407 N N . PHE A 1 180 ? -7.780 -13.015 19.698 1.00 98.25 180 PHE A N 1
ATOM 1408 C CA . PHE A 1 180 ? -7.489 -12.573 21.062 1.00 98.25 180 PHE A CA 1
ATOM 1409 C C . PHE A 1 180 ? -8.042 -11.169 21.326 1.00 98.25 180 PHE A C 1
ATOM 1411 O O . PHE A 1 180 ? -8.585 -10.895 22.395 1.00 98.25 180 PHE A O 1
ATOM 1418 N N . VAL A 1 181 ? -7.996 -10.291 20.323 1.00 98.69 181 VAL A N 1
ATOM 1419 C CA . VAL A 1 181 ? -8.643 -8.975 20.382 1.00 98.69 181 VAL A CA 1
ATOM 1420 C C . VAL A 1 181 ? -10.169 -9.107 20.450 1.00 98.69 181 VAL A C 1
ATOM 1422 O O . VAL A 1 181 ? -10.805 -8.373 21.204 1.00 98.69 181 VAL A O 1
ATOM 1425 N N . LEU A 1 182 ? -10.767 -10.070 19.742 1.00 98.62 182 LEU A N 1
ATOM 1426 C CA . LEU A 1 182 ? -12.194 -10.391 19.833 1.00 98.62 182 LEU A CA 1
ATOM 1427 C C . LEU A 1 182 ? -12.573 -10.868 21.246 1.00 98.62 182 LEU A C 1
ATOM 1429 O O . LEU A 1 182 ? -13.590 -10.437 21.790 1.00 98.62 182 LEU A O 1
ATOM 1433 N N . ALA A 1 183 ? -11.734 -11.694 21.878 1.00 98.50 183 ALA A N 1
ATOM 1434 C CA . ALA A 1 183 ? -11.912 -12.108 23.271 1.00 98.50 183 ALA A CA 1
ATOM 1435 C C . ALA A 1 183 ? -11.849 -10.908 24.237 1.00 98.50 183 ALA A C 1
ATOM 1437 O O . ALA A 1 183 ? -12.682 -10.785 25.136 1.00 98.50 183 ALA A O 1
ATOM 1438 N N . ILE A 1 184 ? -10.931 -9.962 24.017 1.00 98.19 184 ILE A N 1
ATOM 1439 C CA . ILE A 1 184 ? -10.896 -8.700 24.774 1.00 98.19 184 ILE A CA 1
ATOM 1440 C C . ILE A 1 184 ? -12.175 -7.891 24.526 1.00 98.19 184 ILE A C 1
ATOM 1442 O O . ILE A 1 184 ? -12.788 -7.402 25.474 1.00 98.19 184 ILE A O 1
ATOM 1446 N N . GLN A 1 185 ? -12.638 -7.786 23.278 1.00 98.25 185 GLN A N 1
ATOM 1447 C CA . GLN A 1 185 ? -13.891 -7.108 22.944 1.00 98.25 185 GLN A CA 1
ATOM 1448 C C . GLN A 1 185 ? -15.089 -7.743 23.671 1.00 98.25 185 GLN A C 1
ATOM 1450 O O . GLN A 1 185 ? -15.966 -7.024 24.156 1.00 98.25 185 GLN A O 1
ATOM 1455 N N . ALA A 1 186 ? -15.114 -9.072 23.803 1.00 97.81 186 ALA A N 1
ATOM 1456 C CA . ALA A 1 186 ? -16.114 -9.809 24.570 1.00 97.81 186 ALA A CA 1
ATOM 1457 C C . ALA A 1 186 ? -16.127 -9.406 26.049 1.00 97.81 186 ALA A C 1
ATOM 1459 O O . ALA A 1 186 ? -17.200 -9.129 26.591 1.00 97.81 186 ALA A O 1
ATOM 1460 N N . LEU A 1 187 ? -14.949 -9.294 26.670 1.00 96.88 187 LEU A N 1
ATOM 1461 C CA . LEU A 1 187 ? -14.801 -8.824 28.050 1.00 96.88 187 LEU A CA 1
ATOM 1462 C C . LEU A 1 187 ? -15.267 -7.370 28.209 1.00 96.88 187 LEU A C 1
ATOM 1464 O O . LEU A 1 187 ? -16.018 -7.058 29.134 1.00 96.88 187 LEU A O 1
ATOM 1468 N N . LEU A 1 188 ? -14.882 -6.484 27.284 1.00 96.31 188 LEU A N 1
ATOM 1469 C CA . LEU A 1 188 ? -15.281 -5.071 27.304 1.00 96.31 188 LEU A CA 1
ATOM 1470 C C . LEU A 1 188 ? -16.801 -4.897 27.189 1.00 96.31 188 LEU A C 1
ATOM 1472 O O . LEU A 1 188 ? -17.377 -4.041 27.862 1.00 96.31 188 LEU A O 1
ATOM 1476 N N . LEU A 1 189 ? -17.448 -5.729 26.369 1.00 96.12 189 LEU A N 1
ATOM 1477 C CA . LEU A 1 189 ? -18.903 -5.769 26.211 1.00 96.12 189 LEU A CA 1
ATOM 1478 C C . LEU A 1 189 ? -19.620 -6.581 27.299 1.00 96.12 189 LEU A C 1
ATOM 1480 O O . LEU A 1 189 ? -20.848 -6.639 27.280 1.00 96.12 189 LEU A O 1
ATOM 1484 N N . ARG A 1 190 ? -18.885 -7.203 28.232 1.00 94.69 190 ARG A N 1
ATOM 1485 C CA . ARG A 1 190 ? -19.423 -8.089 29.280 1.00 94.69 190 ARG A CA 1
ATOM 1486 C C . ARG A 1 190 ? -20.320 -9.193 28.714 1.00 94.69 190 ARG A C 1
ATOM 1488 O O . ARG A 1 190 ? -21.376 -9.506 29.261 1.00 94.69 190 ARG A O 1
ATOM 1495 N N . ARG A 1 191 ? -19.903 -9.762 27.584 1.00 95.25 191 ARG A N 1
ATOM 1496 C CA . ARG A 1 191 ? -20.555 -10.928 26.982 1.00 95.25 191 ARG A CA 1
ATOM 1497 C C . ARG A 1 191 ? -20.350 -12.161 27.873 1.00 95.25 191 ARG A C 1
ATOM 1499 O O . ARG A 1 191 ? -19.429 -12.166 28.694 1.00 95.25 191 ARG A O 1
ATOM 1506 N N . PRO A 1 192 ? -21.195 -13.200 27.747 1.00 96.56 192 PRO A N 1
ATOM 1507 C CA . PRO A 1 192 ? -21.040 -14.419 28.531 1.00 96.56 192 PRO A CA 1
ATOM 1508 C C . PRO A 1 192 ? -19.632 -15.010 28.374 1.00 96.56 192 PRO A C 1
ATOM 1510 O O . PRO A 1 192 ? -19.072 -14.983 27.279 1.00 96.56 192 PRO A O 1
ATOM 1513 N N . ALA A 1 193 ? -19.081 -15.593 29.444 1.00 97.19 193 ALA A N 1
ATOM 1514 C CA . ALA A 1 193 ? -17.718 -16.142 29.448 1.00 97.19 193 ALA A CA 1
ATOM 1515 C C . ALA A 1 193 ? -17.470 -17.163 28.321 1.00 97.19 193 ALA A C 1
ATOM 1517 O O . ALA A 1 193 ? -16.356 -17.258 27.811 1.00 97.19 193 ALA A O 1
ATOM 1518 N N . LYS A 1 194 ? -18.521 -17.866 27.873 1.00 97.56 194 LYS A N 1
ATOM 1519 C CA . LYS A 1 194 ? -18.459 -18.775 26.721 1.00 97.56 194 LYS A CA 1
ATOM 1520 C C . LYS A 1 194 ? -17.923 -18.091 25.456 1.00 97.56 194 LYS A C 1
ATOM 1522 O O . LYS A 1 194 ? -17.133 -18.700 24.751 1.00 97.56 194 LYS A O 1
ATOM 1527 N N . ASP A 1 195 ? -18.296 -16.837 25.186 1.00 97.69 195 ASP A N 1
ATOM 1528 C CA . ASP A 1 195 ? -17.884 -16.130 23.968 1.00 97.69 195 ASP A CA 1
ATOM 1529 C C . ASP A 1 195 ? -16.373 -15.839 24.009 1.00 97.69 195 ASP A C 1
ATOM 1531 O O . ASP A 1 195 ? -15.681 -15.987 23.004 1.00 97.69 195 ASP A O 1
ATOM 1535 N N . VAL A 1 196 ? -15.851 -15.497 25.196 1.00 98.12 196 VAL A N 1
ATOM 1536 C CA . VAL A 1 196 ? -14.413 -15.301 25.454 1.00 98.12 196 VAL A CA 1
ATOM 1537 C C . VAL A 1 196 ? -13.655 -16.611 25.241 1.00 98.12 196 VAL A C 1
ATOM 1539 O O . VAL A 1 196 ? -12.667 -16.637 24.512 1.00 98.12 196 VAL A O 1
ATOM 1542 N N . VAL A 1 197 ? -14.134 -17.703 25.848 1.00 98.38 197 VAL A N 1
ATOM 1543 C CA . VAL A 1 197 ? -13.504 -19.027 25.744 1.00 98.38 197 VAL A CA 1
ATOM 1544 C C . VAL A 1 197 ? -13.506 -19.517 24.299 1.00 98.38 197 VAL A C 1
ATOM 1546 O O . VAL A 1 197 ? -12.464 -19.941 23.811 1.00 98.38 197 VAL A O 1
ATOM 1549 N N . ILE A 1 198 ? -14.630 -19.401 23.585 1.00 98.38 198 ILE A N 1
ATOM 1550 C CA . ILE A 1 198 ? -14.729 -19.787 22.172 1.00 98.38 198 ILE A CA 1
ATOM 1551 C C . ILE A 1 198 ? -13.728 -18.994 21.328 1.00 98.38 198 ILE A C 1
ATOM 1553 O O . ILE A 1 198 ? -13.020 -19.590 20.521 1.00 98.38 198 ILE A O 1
ATOM 1557 N N . ALA A 1 199 ? -13.629 -17.674 21.518 1.00 98.31 199 ALA A N 1
ATOM 1558 C CA . ALA A 1 199 ? -12.679 -16.849 20.775 1.00 98.31 199 ALA A CA 1
ATOM 1559 C C . ALA A 1 199 ? -11.217 -17.247 21.053 1.00 98.31 199 ALA A C 1
ATOM 1561 O O . ALA A 1 199 ? -10.431 -17.354 20.113 1.00 98.31 199 ALA A O 1
ATOM 1562 N N . ILE A 1 200 ? -10.858 -17.522 22.314 1.00 98.44 200 ILE A N 1
ATOM 1563 C CA . ILE A 1 200 ? -9.505 -17.963 22.696 1.00 98.44 200 ILE A CA 1
ATOM 1564 C C . ILE A 1 200 ? -9.189 -19.345 22.121 1.00 98.44 200 ILE A C 1
ATOM 1566 O O . ILE A 1 200 ? -8.129 -19.520 21.530 1.00 98.44 200 ILE A O 1
ATOM 1570 N N . VAL A 1 201 ? -10.094 -20.317 22.264 1.00 98.50 201 VAL A N 1
ATOM 1571 C CA . VAL A 1 201 ? -9.889 -21.687 21.767 1.00 98.50 201 VAL A CA 1
ATOM 1572 C C . VAL A 1 201 ? -9.801 -21.700 20.242 1.00 98.50 201 VAL A C 1
ATOM 1574 O O . VAL A 1 201 ? -8.886 -22.309 19.693 1.00 98.50 201 VAL A O 1
ATOM 1577 N N . ALA A 1 202 ? -10.688 -20.978 19.550 1.00 98.38 202 ALA A N 1
ATOM 1578 C CA . ALA A 1 202 ? -10.625 -20.837 18.097 1.00 98.38 202 ALA A CA 1
ATOM 1579 C C . ALA A 1 202 ? -9.330 -20.141 17.649 1.00 98.38 202 ALA A C 1
ATOM 1581 O O . ALA A 1 202 ? -8.707 -20.570 16.677 1.00 98.38 202 ALA A O 1
ATOM 1582 N N . GLY A 1 203 ? -8.893 -19.108 18.376 1.00 98.19 203 GLY A N 1
ATOM 1583 C CA . GLY A 1 203 ? -7.627 -18.424 18.127 1.00 98.19 203 GLY A CA 1
ATOM 1584 C C . GLY A 1 203 ? -6.416 -19.330 18.324 1.00 98.19 203 GLY A C 1
ATOM 1585 O O . GLY A 1 203 ? -5.539 -19.355 17.468 1.00 98.19 203 GLY A O 1
ATOM 1586 N N . ALA A 1 204 ? -6.390 -20.120 19.399 1.00 98.25 204 ALA A N 1
ATOM 1587 C CA . ALA A 1 204 ? -5.328 -21.083 19.671 1.00 98.25 204 ALA A CA 1
ATOM 1588 C C . ALA A 1 204 ? -5.273 -22.177 18.596 1.00 98.25 204 ALA A C 1
ATOM 1590 O O . ALA A 1 204 ? -4.211 -22.411 18.031 1.00 98.25 204 ALA A O 1
ATOM 1591 N N . ALA A 1 205 ? -6.415 -22.775 18.243 1.00 98.19 205 ALA A N 1
ATOM 1592 C CA . ALA A 1 205 ? -6.492 -23.777 17.180 1.00 98.19 205 ALA A CA 1
ATOM 1593 C C . ALA A 1 205 ? -6.032 -23.213 15.824 1.00 98.19 205 ALA A C 1
ATOM 1595 O O . ALA A 1 205 ? -5.242 -23.842 15.120 1.00 98.19 205 ALA A O 1
ATOM 1596 N N . THR A 1 206 ? -6.468 -21.996 15.485 1.00 97.75 206 THR A N 1
ATOM 1597 C CA . THR A 1 206 ? -6.054 -21.318 14.250 1.00 97.75 206 THR A CA 1
ATOM 1598 C C . THR A 1 206 ? -4.562 -20.989 14.271 1.00 97.75 206 THR A C 1
ATOM 1600 O O . THR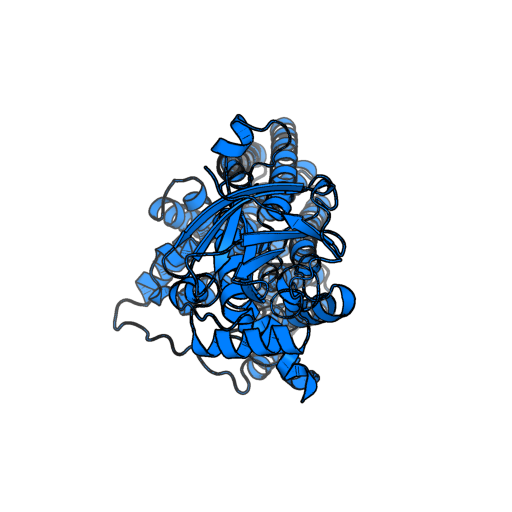 A 1 206 ? -3.885 -21.198 13.270 1.00 97.75 206 THR A O 1
ATOM 1603 N N . ALA A 1 207 ? -4.020 -20.526 15.401 1.00 97.00 207 ALA A N 1
ATOM 1604 C CA . ALA A 1 207 ? -2.591 -20.271 15.556 1.00 97.00 207 ALA A CA 1
ATOM 1605 C C . ALA A 1 207 ? -1.776 -21.562 15.389 1.00 97.00 207 ALA A C 1
ATOM 1607 O O . ALA A 1 207 ? -0.801 -21.567 14.644 1.00 97.00 207 ALA A O 1
ATOM 1608 N N . THR A 1 208 ? -2.195 -22.671 16.003 1.00 96.94 208 THR A N 1
ATOM 1609 C CA . THR A 1 208 ? -1.544 -23.978 15.832 1.00 96.94 208 THR A CA 1
ATOM 1610 C C . THR A 1 208 ? -1.535 -24.409 14.366 1.00 96.94 208 THR A C 1
ATOM 1612 O O . THR A 1 208 ? -0.485 -24.790 13.853 1.00 96.94 208 THR A O 1
ATOM 1615 N N . ALA A 1 209 ? -2.666 -24.289 13.665 1.00 95.12 209 ALA A N 1
ATOM 1616 C CA . ALA A 1 209 ? -2.741 -24.595 12.237 1.00 95.12 209 ALA A CA 1
ATOM 1617 C C . ALA A 1 209 ? -1.864 -23.652 11.392 1.00 95.12 209 ALA A C 1
ATOM 1619 O O . ALA A 1 209 ? -1.165 -24.092 10.482 1.00 95.12 209 ALA A O 1
ATOM 1620 N N . TYR A 1 210 ? -1.853 -22.355 11.710 1.00 95.75 210 TYR A N 1
ATOM 1621 C CA . TYR A 1 210 ? -1.051 -21.348 11.018 1.00 95.75 210 TYR A CA 1
ATOM 1622 C C . TYR A 1 210 ? 0.456 -21.588 11.195 1.00 95.75 210 TYR A C 1
ATOM 1624 O O . TYR A 1 210 ? 1.224 -21.462 10.240 1.00 95.75 210 TYR A O 1
ATOM 1632 N N . PHE A 1 211 ? 0.899 -21.973 12.392 1.00 95.31 211 PHE A N 1
ATOM 1633 C CA . PHE A 1 211 ? 2.313 -22.211 12.687 1.00 95.31 211 PHE A CA 1
ATOM 1634 C C . PHE A 1 211 ? 2.776 -23.652 12.401 1.00 95.31 211 PHE A C 1
ATOM 1636 O O . PHE A 1 211 ? 3.947 -23.976 12.598 1.00 95.31 211 PHE A O 1
ATOM 1643 N N . TRP A 1 212 ? 1.904 -24.516 11.875 1.00 94.88 212 TRP A N 1
ATOM 1644 C CA . TRP A 1 212 ? 2.272 -25.871 11.466 1.00 94.88 212 TRP A CA 1
ATOM 1645 C C . TRP A 1 212 ? 3.329 -25.863 10.348 1.00 94.88 212 TRP A C 1
ATOM 1647 O O . TRP A 1 212 ? 3.081 -25.327 9.269 1.00 94.88 212 TRP A O 1
ATOM 1657 N N . LYS A 1 213 ? 4.500 -26.473 10.583 1.00 93.50 213 LYS A N 1
ATOM 1658 C CA . LYS A 1 213 ? 5.675 -26.423 9.680 1.00 93.50 213 LYS A CA 1
ATOM 1659 C C . LYS A 1 213 ? 6.168 -24.997 9.369 1.00 93.50 213 LYS A C 1
ATOM 1661 O O . LYS A 1 213 ? 6.699 -24.747 8.292 1.00 93.50 213 LYS A O 1
ATOM 1666 N N . PHE A 1 214 ? 5.966 -24.055 10.288 1.00 93.50 214 PHE A N 1
ATOM 1667 C CA . PHE A 1 214 ? 6.443 -22.687 10.116 1.00 93.50 214 PHE A CA 1
ATOM 1668 C C . PHE A 1 214 ? 7.957 -22.599 10.319 1.00 93.50 214 PHE A C 1
ATOM 1670 O O . PHE A 1 214 ? 8.488 -23.122 11.299 1.00 93.50 214 PHE A O 1
ATOM 1677 N N . VAL A 1 215 ? 8.639 -21.904 9.413 1.00 92.38 215 VAL A N 1
ATOM 1678 C CA . VAL A 1 215 ? 10.085 -21.675 9.471 1.00 92.38 215 VAL A CA 1
ATOM 1679 C C . VAL A 1 215 ? 10.340 -20.249 9.969 1.00 92.38 215 VAL A C 1
ATOM 1681 O O . VAL A 1 215 ? 9.915 -19.296 9.318 1.00 92.38 215 VAL A O 1
ATOM 1684 N N . PRO A 1 216 ? 10.995 -20.048 11.124 1.00 85.00 216 PRO A N 1
ATOM 1685 C CA . PRO A 1 216 ? 11.320 -18.709 11.604 1.00 85.00 216 PRO A CA 1
ATOM 1686 C C . PRO A 1 216 ? 12.235 -17.943 10.643 1.00 85.00 216 PRO A C 1
ATOM 1688 O O . PRO A 1 216 ? 13.038 -18.535 9.926 1.00 85.00 216 PRO A O 1
ATOM 1691 N N . SER A 1 217 ? 12.144 -16.613 10.678 1.00 80.81 217 SER A N 1
ATOM 1692 C CA . SER A 1 217 ? 13.020 -15.746 9.889 1.00 80.81 217 SER A CA 1
ATOM 1693 C C . SER A 1 217 ? 14.494 -15.969 10.267 1.00 80.81 217 SER A C 1
ATOM 1695 O O . SER A 1 217 ? 14.802 -15.969 11.464 1.00 80.81 217 SER A O 1
ATOM 1697 N N . PRO A 1 218 ? 15.415 -16.128 9.296 1.00 79.06 218 PRO A N 1
ATOM 1698 C CA . PRO A 1 218 ? 16.826 -16.410 9.564 1.00 79.06 218 PRO A CA 1
ATOM 1699 C C . PRO A 1 218 ? 17.616 -15.180 10.041 1.00 79.06 218 PRO A C 1
ATOM 1701 O O . PRO A 1 218 ? 18.815 -15.281 10.284 1.00 79.06 218 PRO A O 1
ATOM 1704 N N . ILE A 1 219 ? 16.971 -14.013 10.159 1.00 79.12 219 ILE A N 1
ATOM 1705 C CA . ILE A 1 219 ? 17.620 -12.746 10.513 1.00 79.12 219 ILE A CA 1
ATOM 1706 C C . ILE A 1 219 ? 18.279 -12.860 11.900 1.00 79.12 219 ILE A C 1
ATOM 1708 O O . ILE A 1 219 ? 17.572 -13.057 12.898 1.00 79.12 219 ILE A O 1
ATOM 1712 N N . PRO A 1 220 ? 19.610 -12.678 12.002 1.00 77.19 220 PRO A N 1
ATOM 1713 C CA . PRO A 1 220 ? 20.301 -12.686 13.283 1.00 77.19 220 PRO A CA 1
ATOM 1714 C C . PRO A 1 220 ? 19.774 -11.578 14.200 1.00 77.19 220 PRO A C 1
ATOM 1716 O O . PRO A 1 220 ? 19.655 -10.420 13.799 1.00 77.19 220 PRO A O 1
ATOM 1719 N N . LYS A 1 221 ? 19.477 -11.922 15.457 1.00 78.06 221 LYS A N 1
ATOM 1720 C CA . LYS A 1 221 ? 19.093 -10.943 16.482 1.00 78.06 221 LYS A CA 1
ATOM 1721 C C . LYS A 1 221 ? 20.355 -10.474 17.218 1.00 78.06 221 LYS A C 1
ATOM 1723 O O . LYS A 1 221 ? 21.014 -11.315 17.832 1.00 78.06 221 LYS A O 1
ATOM 1728 N N . PRO A 1 222 ? 20.696 -9.171 17.189 1.00 75.69 222 PRO A N 1
ATOM 1729 C CA . PRO A 1 222 ? 21.842 -8.646 17.925 1.00 75.69 222 PRO A CA 1
ATOM 1730 C C . PRO A 1 222 ? 21.762 -8.972 19.430 1.00 75.69 222 PRO A C 1
ATOM 1732 O O . PRO A 1 222 ? 20.663 -8.934 19.998 1.00 75.69 222 PRO A O 1
ATOM 1735 N N . PRO A 1 223 ? 22.890 -9.268 20.102 1.00 67.44 223 PRO A N 1
ATOM 1736 C CA . PRO A 1 223 ? 22.908 -9.509 21.542 1.00 67.44 223 PRO A CA 1
ATOM 1737 C C . PRO A 1 223 ? 22.652 -8.216 22.341 1.00 67.44 223 PRO A C 1
ATOM 1739 O O . PRO A 1 223 ? 23.283 -7.189 22.107 1.00 67.44 223 PRO A O 1
ATOM 1742 N N . GLY A 1 224 ? 21.753 -8.280 23.333 1.00 64.69 224 GLY A N 1
ATOM 1743 C CA . GLY A 1 224 ? 21.474 -7.184 24.277 1.00 64.69 224 GLY A CA 1
ATOM 1744 C C . GLY A 1 224 ? 20.500 -6.095 23.782 1.00 64.69 224 GLY A C 1
ATOM 1745 O O . GLY A 1 224 ? 20.313 -5.877 22.593 1.00 64.69 224 GLY A O 1
ATOM 1746 N N . HIS A 1 225 ? 19.830 -5.416 24.727 1.00 62.75 225 HIS A N 1
ATOM 1747 C CA . HIS A 1 225 ? 18.914 -4.263 24.542 1.00 62.75 225 HIS A CA 1
ATOM 1748 C C . HIS A 1 225 ? 17.718 -4.412 23.572 1.00 62.75 225 HIS A C 1
ATOM 1750 O O . HIS A 1 225 ? 17.032 -3.425 23.286 1.00 62.75 225 HIS A O 1
ATOM 1756 N N . GLY A 1 226 ? 17.381 -5.632 23.139 1.00 81.69 226 GLY A N 1
ATOM 1757 C CA . GLY A 1 226 ? 16.287 -5.875 22.191 1.00 81.69 226 GLY A CA 1
ATOM 1758 C C . GLY A 1 226 ? 14.923 -5.321 22.622 1.00 81.69 226 GLY A C 1
ATOM 1759 O O . GLY A 1 226 ? 14.166 -4.866 21.771 1.00 81.69 226 GLY A O 1
ATOM 1760 N N . ILE A 1 227 ? 14.600 -5.289 23.922 1.00 90.50 227 ILE A N 1
ATOM 1761 C CA . ILE A 1 227 ? 13.297 -4.784 24.392 1.00 90.50 227 ILE A CA 1
ATOM 1762 C C . ILE A 1 227 ? 13.163 -3.263 24.246 1.00 90.50 227 ILE A C 1
ATOM 1764 O O . ILE A 1 227 ? 12.132 -2.779 23.789 1.00 90.50 227 ILE A O 1
ATOM 1768 N N . VAL A 1 228 ? 14.211 -2.496 24.568 1.00 92.44 228 VAL A N 1
ATOM 1769 C CA . VAL A 1 228 ? 14.200 -1.031 24.420 1.00 92.44 228 VAL A CA 1
ATOM 1770 C C . VAL A 1 228 ? 14.144 -0.661 22.940 1.00 92.44 228 VAL A C 1
ATOM 1772 O O . VAL A 1 228 ? 13.396 0.241 22.563 1.00 92.44 228 VAL A O 1
ATOM 1775 N N . ALA A 1 229 ? 14.891 -1.378 22.095 1.00 92.12 229 ALA A N 1
ATOM 1776 C CA . ALA A 1 229 ? 14.835 -1.209 20.647 1.00 92.12 229 ALA A CA 1
ATOM 1777 C C . ALA A 1 229 ? 13.434 -1.518 20.096 1.00 92.12 229 ALA A C 1
ATOM 1779 O O . ALA A 1 229 ? 12.896 -0.713 19.341 1.00 92.12 229 ALA A O 1
ATOM 1780 N N . GLN A 1 230 ? 12.803 -2.612 20.537 1.00 94.50 230 GLN A N 1
ATOM 1781 C CA . GLN A 1 230 ? 11.429 -2.964 20.162 1.00 94.50 230 GLN A CA 1
ATOM 1782 C C . GLN A 1 230 ? 10.409 -1.914 20.613 1.00 94.50 230 GLN A C 1
ATOM 1784 O O . GLN A 1 230 ? 9.534 -1.553 19.832 1.00 94.50 230 GLN A O 1
ATOM 1789 N N . ILE A 1 231 ? 10.529 -1.376 21.832 1.00 96.00 231 ILE A N 1
ATOM 1790 C CA . ILE A 1 231 ? 9.648 -0.300 22.315 1.00 96.00 231 ILE A CA 1
ATOM 1791 C C . ILE A 1 231 ? 9.815 0.947 21.443 1.00 96.00 231 ILE A C 1
ATOM 1793 O O . ILE A 1 231 ? 8.824 1.489 20.961 1.00 96.00 231 ILE A O 1
ATOM 1797 N N . LYS A 1 232 ? 11.054 1.387 21.189 1.00 95.94 232 LYS A N 1
ATOM 1798 C CA . LYS A 1 232 ? 11.322 2.538 20.310 1.00 95.94 232 LYS A CA 1
ATOM 1799 C C . LYS A 1 232 ? 10.759 2.308 18.907 1.00 95.94 232 LYS A C 1
ATOM 1801 O O . LYS A 1 232 ? 10.091 3.191 18.378 1.00 95.94 232 LYS A O 1
ATOM 1806 N N . PHE A 1 233 ? 10.976 1.120 18.344 1.00 96.62 233 PHE A N 1
ATOM 1807 C CA . PHE A 1 233 ? 10.448 0.722 17.041 1.00 96.62 233 PHE A CA 1
ATOM 1808 C C . PHE A 1 233 ? 8.919 0.792 17.017 1.00 96.62 233 PHE A C 1
ATOM 1810 O O . PHE A 1 233 ? 8.352 1.428 16.137 1.00 96.62 233 PHE A O 1
ATOM 1817 N N . ALA A 1 234 ? 8.249 0.215 18.018 1.00 97.62 234 ALA A N 1
ATOM 1818 C CA . ALA A 1 234 ? 6.794 0.227 18.132 1.00 97.62 234 ALA A CA 1
ATOM 1819 C C . ALA A 1 234 ? 6.222 1.651 18.239 1.00 97.62 234 ALA A C 1
ATOM 1821 O O . ALA A 1 234 ? 5.215 1.965 17.604 1.00 97.62 234 ALA A O 1
ATOM 1822 N N . LEU A 1 235 ? 6.869 2.528 19.014 1.00 98.12 235 LEU A N 1
ATOM 1823 C CA . LEU A 1 235 ? 6.446 3.921 19.161 1.00 98.12 235 LEU A CA 1
ATOM 1824 C C . LEU A 1 235 ? 6.619 4.710 17.857 1.00 98.12 235 LEU A C 1
ATOM 1826 O O . LEU A 1 235 ? 5.695 5.416 17.456 1.00 98.12 235 LEU A O 1
ATOM 1830 N N . VAL A 1 236 ? 7.766 4.572 17.179 1.00 98.06 236 VAL A N 1
ATOM 1831 C CA . VAL A 1 236 ? 7.999 5.212 15.873 1.00 98.06 236 VAL A CA 1
ATOM 1832 C C . VAL A 1 236 ? 7.006 4.703 14.841 1.00 98.06 236 VAL A C 1
ATOM 1834 O O . VAL A 1 236 ? 6.408 5.515 14.147 1.00 98.06 236 VAL A O 1
ATOM 1837 N N . PHE A 1 237 ? 6.778 3.391 14.779 1.00 97.62 237 PHE A N 1
ATOM 1838 C CA . PHE A 1 237 ? 5.805 2.786 13.876 1.00 97.62 237 PHE A CA 1
ATOM 1839 C C . PHE A 1 237 ? 4.417 3.403 14.092 1.00 97.62 237 PHE A C 1
ATOM 1841 O O . PHE A 1 237 ? 3.787 3.862 13.141 1.00 97.62 237 PHE A O 1
ATOM 1848 N N . LEU A 1 238 ? 3.925 3.437 15.338 1.00 97.38 238 LEU A N 1
ATOM 1849 C CA . LEU A 1 238 ? 2.576 3.925 15.643 1.00 97.38 238 LEU A CA 1
ATOM 1850 C C . LEU A 1 238 ? 2.382 5.404 15.273 1.00 97.38 238 LEU A C 1
ATOM 1852 O O . LEU A 1 238 ? 1.290 5.791 14.863 1.00 97.38 238 LEU A O 1
ATOM 1856 N N . GLY A 1 239 ? 3.422 6.229 15.411 1.00 96.62 239 GLY A N 1
ATOM 1857 C CA . GLY A 1 239 ? 3.387 7.644 15.035 1.00 96.62 239 GLY A CA 1
ATOM 1858 C C . GLY A 1 239 ? 4.052 7.976 13.698 1.00 96.62 239 GLY A C 1
ATOM 1859 O O . GLY A 1 239 ? 4.267 9.156 13.422 1.00 96.62 239 GLY A O 1
ATOM 1860 N N . ASN A 1 240 ? 4.336 6.972 12.861 1.00 95.12 240 ASN A N 1
ATOM 1861 C CA . ASN A 1 240 ? 5.031 7.110 11.577 1.00 95.12 240 ASN A CA 1
ATOM 1862 C C . ASN A 1 240 ? 4.447 8.210 10.657 1.00 95.12 240 ASN A C 1
ATOM 1864 O O . ASN A 1 240 ? 5.237 8.912 10.034 1.00 95.12 240 ASN A O 1
ATOM 1868 N N . PRO A 1 241 ? 3.128 8.506 10.612 1.00 95.62 241 PRO A N 1
ATOM 1869 C CA . PRO A 1 241 ? 2.628 9.628 9.810 1.00 95.62 241 PRO A CA 1
ATOM 1870 C C . PRO A 1 241 ? 3.365 10.968 10.018 1.00 95.62 241 PRO A C 1
ATOM 1872 O O . PRO A 1 241 ? 3.481 11.737 9.069 1.00 95.62 241 PRO A O 1
ATOM 1875 N N . LEU A 1 242 ? 3.923 11.244 11.208 1.00 94.31 242 LEU A N 1
ATOM 1876 C CA . LEU A 1 242 ? 4.729 12.452 11.444 1.00 94.31 242 LEU A CA 1
ATOM 1877 C C . LEU A 1 242 ? 6.107 12.433 10.773 1.00 94.31 242 LEU A C 1
ATOM 1879 O O . LEU A 1 242 ? 6.635 13.497 10.449 1.00 94.31 242 LEU A O 1
ATOM 1883 N N . TYR A 1 243 ? 6.689 11.260 10.529 1.00 94.19 243 TYR A N 1
ATOM 1884 C CA . TYR A 1 243 ? 7.927 11.131 9.763 1.00 94.19 243 TYR A CA 1
ATOM 1885 C C . TYR A 1 243 ? 7.742 11.697 8.350 1.00 94.19 243 TYR A C 1
ATOM 1887 O O . TYR A 1 243 ? 8.540 12.515 7.895 1.00 94.19 243 TYR A O 1
ATOM 1895 N N . TYR A 1 244 ? 6.622 11.355 7.711 1.00 90.81 244 TYR A N 1
ATOM 1896 C CA . TYR A 1 244 ? 6.236 11.856 6.390 1.00 90.81 244 TYR A CA 1
ATOM 1897 C C . TYR A 1 244 ? 5.786 13.322 6.376 1.00 90.81 244 TYR A C 1
ATOM 1899 O O . TYR A 1 244 ? 5.733 13.938 5.317 1.00 90.81 244 TYR A O 1
ATOM 1907 N N . MET A 1 245 ? 5.524 13.913 7.543 1.00 89.44 245 MET A N 1
ATOM 1908 C CA . MET A 1 245 ? 5.340 15.361 7.712 1.00 89.44 245 MET A CA 1
ATOM 1909 C C . MET A 1 245 ? 6.665 16.091 8.005 1.00 89.44 245 MET A C 1
ATOM 1911 O O . MET A 1 245 ? 6.647 17.224 8.477 1.00 89.44 245 MET A O 1
ATOM 1915 N N . HIS A 1 246 ? 7.813 15.444 7.765 1.00 86.19 246 HIS A N 1
ATOM 1916 C CA . HIS A 1 246 ? 9.162 15.964 8.025 1.00 86.19 246 HIS A CA 1
ATOM 1917 C C . HIS A 1 246 ? 9.465 16.287 9.500 1.00 86.19 246 HIS A C 1
ATOM 1919 O O . HIS A 1 246 ? 10.405 17.021 9.793 1.00 86.19 246 HIS A O 1
ATOM 1925 N N . ALA A 1 247 ? 8.724 15.705 10.451 1.00 84.88 247 ALA A N 1
ATOM 1926 C CA . ALA A 1 247 ? 8.954 15.925 11.884 1.00 84.88 247 ALA A CA 1
ATOM 1927 C C . ALA A 1 247 ? 10.001 14.964 12.496 1.00 84.88 247 ALA A C 1
ATOM 1929 O O . ALA A 1 247 ? 10.420 15.133 13.642 1.00 84.88 247 ALA A O 1
ATOM 1930 N N . GLY A 1 248 ? 10.433 13.947 11.743 1.00 93.31 248 GLY A N 1
ATOM 1931 C CA . GLY A 1 248 ? 11.482 13.005 12.142 1.00 93.31 248 GLY A CA 1
ATOM 1932 C C . GLY A 1 248 ? 11.031 11.879 13.086 1.00 93.31 248 GLY A C 1
ATOM 1933 O O . GLY A 1 248 ? 9.865 11.750 13.472 1.00 93.31 248 GLY A O 1
ATOM 1934 N N . LEU A 1 249 ? 11.986 11.017 13.451 1.00 95.62 249 LEU A N 1
ATOM 1935 C CA . LEU A 1 249 ? 11.724 9.796 14.231 1.00 95.62 249 LEU A CA 1
ATOM 1936 C C . LEU A 1 249 ? 11.288 10.095 15.673 1.00 95.62 249 LEU A C 1
ATOM 1938 O O . LEU A 1 249 ? 10.425 9.405 16.208 1.00 95.62 249 LEU A O 1
ATOM 1942 N N . ILE A 1 250 ? 11.845 11.136 16.300 1.00 96.69 250 ILE A N 1
ATOM 1943 C CA . ILE A 1 250 ? 11.515 11.503 17.686 1.00 96.69 250 ILE A CA 1
ATOM 1944 C C . ILE A 1 250 ? 10.057 11.959 17.786 1.00 96.69 250 ILE A C 1
ATOM 1946 O O . ILE A 1 250 ? 9.320 11.457 18.633 1.00 96.69 250 ILE A O 1
ATOM 1950 N N . ALA A 1 251 ? 9.614 12.852 16.896 1.00 96.19 251 ALA A N 1
ATOM 1951 C CA . ALA A 1 251 ? 8.223 13.295 16.860 1.00 96.19 251 ALA A CA 1
ATOM 1952 C C . ALA A 1 251 ? 7.265 12.120 16.612 1.00 96.19 251 ALA A C 1
ATOM 1954 O O . ALA A 1 251 ? 6.237 12.012 17.279 1.00 96.19 251 ALA A O 1
ATOM 1955 N N . SER A 1 252 ? 7.646 11.195 15.725 1.00 96.75 252 SER A N 1
ATOM 1956 C CA . SER A 1 252 ? 6.891 9.962 15.474 1.00 96.75 252 SER A CA 1
ATOM 1957 C C . SER A 1 252 ? 6.763 9.112 16.743 1.00 96.75 252 SER A C 1
ATOM 1959 O O . SER A 1 252 ? 5.659 8.727 17.120 1.00 96.75 252 SER A O 1
ATOM 1961 N N . ALA A 1 253 ? 7.856 8.894 17.480 1.00 97.81 253 ALA A N 1
ATOM 1962 C CA . ALA A 1 253 ? 7.809 8.169 18.750 1.00 97.81 253 ALA A CA 1
ATOM 1963 C C . ALA A 1 253 ? 6.921 8.863 19.800 1.00 97.81 253 ALA A C 1
ATOM 1965 O O . ALA A 1 253 ? 6.166 8.192 20.506 1.00 97.81 253 ALA A O 1
ATOM 1966 N N . ILE A 1 254 ? 6.974 10.199 19.883 1.00 98.00 254 ILE A N 1
ATOM 1967 C CA . ILE A 1 254 ? 6.128 10.991 20.788 1.00 98.00 254 ILE A CA 1
ATOM 1968 C C . ILE A 1 254 ? 4.651 10.823 20.428 1.00 98.00 254 ILE A C 1
ATOM 1970 O O . ILE A 1 254 ? 3.845 10.553 21.317 1.00 98.00 254 ILE A O 1
ATOM 1974 N N . LEU A 1 255 ? 4.278 10.926 19.147 1.00 97.06 255 LEU A N 1
ATOM 1975 C CA . LEU A 1 255 ? 2.893 10.700 18.728 1.00 97.06 255 LEU A CA 1
ATOM 1976 C C . LEU A 1 255 ? 2.441 9.272 19.034 1.00 97.06 255 LEU A C 1
ATOM 1978 O O . LEU A 1 255 ? 1.331 9.090 19.531 1.00 97.06 255 LEU A O 1
ATOM 1982 N N . GLY A 1 256 ? 3.295 8.274 18.797 1.00 98.00 256 GLY A N 1
ATOM 1983 C CA . GLY A 1 256 ? 3.006 6.891 19.165 1.00 98.00 256 GLY A CA 1
ATOM 1984 C C . GLY A 1 256 ? 2.722 6.741 20.661 1.00 98.00 256 GLY A C 1
ATOM 1985 O O . GLY A 1 256 ? 1.710 6.153 21.049 1.00 98.00 256 GLY A O 1
ATOM 1986 N N . LEU A 1 257 ? 3.559 7.345 21.508 1.00 98.44 257 LEU A N 1
ATOM 1987 C CA . LEU A 1 257 ? 3.391 7.320 22.961 1.00 98.44 257 LEU A CA 1
ATOM 1988 C C . LEU A 1 257 ? 2.105 8.028 23.400 1.00 98.44 257 LEU A C 1
ATOM 1990 O O . LEU A 1 257 ? 1.334 7.467 24.178 1.00 98.44 257 LEU A O 1
ATOM 1994 N N . VAL A 1 258 ? 1.849 9.233 22.883 1.00 98.25 258 VAL A N 1
ATOM 1995 C CA . VAL A 1 258 ? 0.642 10.015 23.187 1.00 98.25 258 VAL A CA 1
ATOM 1996 C C . VAL A 1 258 ? -0.612 9.267 22.741 1.00 98.25 258 VAL A C 1
ATOM 1998 O O . VAL A 1 258 ? -1.566 9.172 23.511 1.00 98.25 258 VAL A O 1
ATOM 2001 N N . SER A 1 259 ? -0.604 8.682 21.541 1.00 98.25 259 SER A N 1
ATOM 2002 C CA . SER A 1 259 ? -1.709 7.873 21.019 1.00 98.25 259 SER A CA 1
ATOM 2003 C C . SER A 1 259 ? -1.999 6.681 21.932 1.00 98.25 259 SER A C 1
ATOM 2005 O O . SER A 1 259 ? -3.146 6.463 22.326 1.00 98.25 259 SER A O 1
ATOM 2007 N N . LEU A 1 260 ? -0.964 5.934 22.334 1.00 98.38 260 LEU A N 1
ATOM 2008 C CA . LEU A 1 260 ? -1.107 4.772 23.212 1.00 98.38 260 LEU A CA 1
ATOM 2009 C C . LEU A 1 260 ? -1.602 5.155 24.614 1.00 98.38 260 LEU A C 1
ATOM 2011 O O . LEU A 1 260 ? -2.550 4.549 25.115 1.00 98.38 260 LEU A O 1
ATOM 2015 N N . ALA A 1 261 ? -1.003 6.178 25.228 1.00 98.50 261 ALA A N 1
ATOM 2016 C CA . ALA A 1 261 ? -1.393 6.662 26.549 1.00 98.50 261 ALA A CA 1
ATOM 2017 C C . ALA A 1 261 ? -2.833 7.197 26.553 1.00 98.50 261 ALA A C 1
ATOM 2019 O O . ALA A 1 261 ? -3.613 6.899 27.460 1.00 98.50 261 ALA A O 1
ATOM 2020 N N . PHE A 1 262 ? -3.217 7.939 25.511 1.00 98.12 262 PHE A N 1
ATOM 2021 C CA . PHE A 1 262 ? -4.565 8.476 25.379 1.00 98.12 262 PHE A CA 1
ATOM 2022 C C . PHE A 1 262 ? -5.604 7.375 25.139 1.00 98.12 262 PHE A C 1
ATOM 2024 O O . PHE A 1 262 ? -6.654 7.376 25.787 1.00 98.12 262 PHE A O 1
ATOM 2031 N N . ALA A 1 263 ? -5.303 6.393 24.284 1.00 98.25 263 ALA A N 1
ATOM 2032 C CA . ALA A 1 263 ? -6.155 5.223 24.094 1.00 98.25 263 ALA A CA 1
ATOM 2033 C C . ALA A 1 263 ? -6.351 4.455 25.412 1.00 98.25 263 ALA A C 1
ATOM 2035 O O . ALA A 1 263 ? -7.488 4.168 25.790 1.00 98.25 263 ALA A O 1
ATOM 2036 N N . ALA A 1 264 ? -5.268 4.193 26.153 1.00 98.06 264 ALA A N 1
ATOM 2037 C CA . ALA A 1 264 ? -5.327 3.526 27.452 1.00 98.06 264 ALA A CA 1
ATOM 2038 C C . ALA A 1 264 ? -6.197 4.302 28.455 1.00 98.06 264 ALA A C 1
ATOM 2040 O O . ALA A 1 264 ? -7.078 3.716 29.089 1.00 98.06 264 ALA A O 1
ATOM 2041 N N . TYR A 1 265 ? -6.022 5.624 28.545 1.00 98.00 265 TYR A N 1
ATOM 2042 C CA . TYR A 1 265 ? -6.853 6.494 29.380 1.00 98.00 265 TYR A CA 1
ATOM 2043 C C . TYR A 1 265 ? -8.347 6.374 29.036 1.00 98.00 265 TYR A C 1
ATOM 2045 O O . TYR A 1 265 ? -9.170 6.158 29.931 1.00 98.00 265 TYR A O 1
ATOM 2053 N N . LEU A 1 266 ? -8.712 6.474 27.750 1.00 97.25 266 LEU A N 1
ATOM 2054 C CA . LEU A 1 266 ? -10.109 6.376 27.317 1.00 97.25 266 LEU A CA 1
ATOM 2055 C C . LEU A 1 266 ? -10.702 4.996 27.619 1.00 97.25 266 LEU A C 1
ATOM 2057 O O . LEU A 1 266 ? -11.806 4.918 28.160 1.00 97.25 266 LEU A O 1
ATOM 2061 N N . VAL A 1 267 ? -9.970 3.918 27.327 1.00 96.56 267 VAL A N 1
ATOM 2062 C CA . VAL A 1 267 ? -10.421 2.543 27.587 1.00 96.56 267 VAL A CA 1
ATOM 2063 C C . VAL A 1 267 ? -10.650 2.319 29.079 1.00 96.56 267 VAL A C 1
ATOM 2065 O O . VAL A 1 267 ? -11.731 1.876 29.464 1.00 96.56 267 VAL A O 1
ATOM 2068 N N . VAL A 1 268 ? -9.685 2.678 29.934 1.00 96.50 268 VAL A N 1
ATOM 2069 C CA . VAL A 1 268 ? -9.805 2.519 31.393 1.00 96.50 268 VAL A CA 1
ATOM 2070 C C . VAL A 1 268 ? -10.976 3.334 31.935 1.00 96.50 268 VAL A C 1
ATOM 2072 O O . VAL A 1 268 ? -11.766 2.820 32.731 1.00 96.50 268 VAL A O 1
ATOM 2075 N N . ARG A 1 269 ? -11.137 4.582 31.478 1.00 96.31 269 ARG A N 1
ATOM 2076 C CA . ARG A 1 269 ? -12.251 5.450 31.878 1.00 96.31 269 ARG A CA 1
ATOM 2077 C C . ARG A 1 269 ? -13.605 4.831 31.526 1.00 96.31 269 ARG A C 1
ATOM 2079 O O . ARG A 1 269 ? -14.470 4.751 32.396 1.00 96.31 269 ARG A O 1
ATOM 2086 N N . LEU A 1 270 ? -13.797 4.389 30.282 1.00 96.25 270 LEU A N 1
ATOM 2087 C CA . LEU A 1 270 ? -15.063 3.797 29.827 1.00 96.25 270 LEU A CA 1
ATOM 2088 C C . LEU A 1 270 ? -15.344 2.450 30.499 1.00 96.25 270 LEU A C 1
ATOM 2090 O O . LEU A 1 270 ? -16.483 2.160 30.869 1.00 96.25 270 LEU A O 1
ATOM 2094 N N . TYR A 1 271 ? -14.305 1.635 30.686 1.00 94.50 271 TYR A N 1
ATOM 2095 C CA . TYR A 1 271 ? -14.421 0.337 31.338 1.00 94.50 271 TYR A CA 1
ATOM 2096 C C . TYR A 1 271 ? -14.871 0.481 32.796 1.00 94.50 271 TYR A C 1
ATOM 2098 O O . TYR A 1 271 ? -15.846 -0.165 33.200 1.00 94.50 271 TYR A O 1
ATOM 2106 N N . ARG A 1 272 ? -14.224 1.383 33.557 1.00 94.75 272 ARG A N 1
ATOM 2107 C CA . ARG A 1 272 ? -14.582 1.707 34.950 1.00 94.75 272 ARG A CA 1
ATOM 2108 C C . ARG A 1 272 ? -15.980 2.309 35.061 1.00 94.75 272 ARG A C 1
ATOM 2110 O O . ARG A 1 272 ? -16.733 1.914 35.942 1.00 94.75 272 ARG A O 1
ATOM 2117 N N . ALA A 1 273 ? -16.356 3.189 34.131 1.00 94.75 273 ALA A N 1
ATOM 2118 C CA . ALA A 1 273 ? -17.698 3.770 34.063 1.00 94.75 273 ALA A CA 1
ATOM 2119 C C . ALA A 1 273 ? -18.785 2.776 33.608 1.00 94.75 273 ALA A C 1
ATOM 2121 O O . ALA A 1 273 ? -19.960 3.128 33.575 1.00 94.75 273 ALA A O 1
ATOM 2122 N N . ARG A 1 274 ? -18.405 1.545 33.233 1.00 92.19 274 ARG A N 1
ATOM 2123 C CA . ARG A 1 274 ? -19.295 0.505 32.700 1.00 92.19 274 ARG A CA 1
ATOM 2124 C C . ARG A 1 274 ? -20.141 0.965 31.502 1.00 92.19 274 ARG A C 1
ATOM 2126 O O . ARG A 1 274 ? -21.235 0.457 31.297 1.00 92.19 274 ARG A O 1
ATOM 2133 N N . SER A 1 275 ? -19.612 1.874 30.685 1.00 93.25 275 SER A N 1
ATOM 2134 C CA . SER A 1 275 ? -20.371 2.586 29.646 1.00 93.25 275 SER A CA 1
ATOM 2135 C C . SER A 1 275 ? -19.928 2.279 28.211 1.00 93.25 275 SER A C 1
ATOM 2137 O O . SER A 1 275 ? -20.289 3.011 27.290 1.00 93.25 275 SER A O 1
ATOM 2139 N N . ILE A 1 276 ? -19.153 1.206 28.005 1.00 96.25 276 ILE A N 1
ATOM 2140 C CA . ILE A 1 276 ? -18.672 0.807 26.675 1.00 96.25 276 ILE A CA 1
ATOM 2141 C C . ILE A 1 276 ? -19.849 0.364 25.801 1.00 96.25 276 ILE A C 1
ATOM 2143 O O . ILE A 1 276 ? -20.485 -0.657 26.055 1.00 96.25 276 ILE A O 1
ATOM 2147 N N . THR A 1 277 ? -20.106 1.120 24.737 1.00 95.69 277 THR A N 1
ATOM 2148 C CA . THR A 1 277 ? -21.119 0.789 23.724 1.00 95.69 277 THR A CA 1
ATOM 2149 C C . THR A 1 277 ? -20.571 -0.169 22.655 1.00 95.69 277 THR A C 1
ATOM 2151 O O . THR A 1 277 ? -19.352 -0.258 22.469 1.00 95.69 277 THR A O 1
ATOM 2154 N N . PRO A 1 278 ? -21.435 -0.837 21.861 1.00 96.19 278 PRO A N 1
ATOM 2155 C CA . PRO A 1 278 ? -20.993 -1.660 20.732 1.00 96.19 278 PRO A CA 1
ATOM 2156 C C . PRO A 1 278 ? -20.100 -0.913 19.730 1.00 96.19 278 PRO A C 1
ATOM 2158 O O . PRO A 1 278 ? -19.114 -1.479 19.255 1.00 96.19 278 PRO A O 1
ATOM 2161 N N . TYR A 1 279 ? -20.391 0.364 19.453 1.00 96.88 279 TYR A N 1
ATOM 2162 C CA . TYR A 1 279 ? -19.571 1.205 18.575 1.00 96.88 279 TYR A CA 1
ATOM 2163 C C . TYR A 1 279 ? -18.192 1.500 19.181 1.00 96.88 279 TYR A C 1
ATOM 2165 O O . TYR A 1 279 ? -17.176 1.308 18.519 1.00 96.88 279 TYR A O 1
ATOM 2173 N N . GLN A 1 280 ? -18.134 1.888 20.458 1.00 97.25 280 GLN A N 1
ATOM 2174 C CA . GLN A 1 280 ? -16.860 2.123 21.149 1.00 97.25 280 GLN A CA 1
ATOM 2175 C C . GLN A 1 280 ? -16.021 0.845 21.226 1.00 97.25 280 GLN A C 1
ATOM 2177 O O . GLN A 1 280 ? -14.821 0.897 20.983 1.00 97.25 280 GLN A O 1
ATOM 2182 N N . SER A 1 281 ? -16.642 -0.309 21.497 1.00 97.81 281 SER A N 1
ATOM 2183 C CA . SER A 1 281 ? -15.935 -1.594 21.520 1.00 97.81 281 SER A CA 1
ATOM 2184 C C . SER A 1 281 ? -15.316 -1.947 20.164 1.00 97.81 281 SER A C 1
ATOM 2186 O O . SER A 1 281 ? -14.208 -2.464 20.135 1.00 97.81 281 SER A O 1
ATOM 2188 N N . PHE A 1 282 ? -15.988 -1.616 19.052 1.00 98.31 282 PHE A N 1
ATOM 2189 C CA . PHE A 1 282 ? -15.465 -1.803 17.697 1.00 98.31 282 PHE A CA 1
ATOM 2190 C C . PHE A 1 282 ? -14.211 -0.950 17.463 1.00 98.31 282 PHE A C 1
ATOM 2192 O O . PHE A 1 282 ? -13.205 -1.465 16.981 1.00 98.31 282 PHE A O 1
ATOM 2199 N N . LEU A 1 283 ? -14.241 0.328 17.862 1.00 98.50 283 LEU A N 1
ATOM 2200 C CA . LEU A 1 283 ? -13.084 1.223 17.744 1.00 98.50 283 LEU A CA 1
ATOM 2201 C C . LEU A 1 283 ? -11.913 0.759 18.623 1.00 98.50 283 LEU A C 1
ATOM 2203 O O . LEU A 1 283 ? -10.773 0.732 18.164 1.00 98.50 283 LEU A O 1
ATOM 2207 N N . ILE A 1 284 ? -12.197 0.363 19.870 1.00 98.69 284 ILE A N 1
ATOM 2208 C CA . ILE A 1 284 ? -11.191 -0.124 20.825 1.00 98.69 284 ILE A CA 1
ATOM 2209 C C . ILE A 1 284 ? -10.569 -1.434 20.333 1.00 98.69 284 ILE A C 1
ATOM 2211 O O . ILE A 1 284 ? -9.350 -1.570 20.370 1.00 98.69 284 ILE A O 1
ATOM 2215 N N . ALA A 1 285 ? -11.377 -2.377 19.842 1.00 98.75 285 ALA A N 1
ATOM 2216 C CA . ALA A 1 285 ? -10.892 -3.633 19.275 1.00 98.75 285 ALA A CA 1
ATOM 2217 C C . ALA A 1 285 ? -10.030 -3.384 18.028 1.00 98.75 285 ALA A C 1
ATOM 2219 O O . ALA A 1 285 ? -8.911 -3.883 17.946 1.00 98.75 285 ALA A O 1
ATOM 2220 N N . GLY A 1 286 ? -10.484 -2.536 17.100 1.00 98.69 286 GLY A N 1
ATOM 2221 C CA . GLY A 1 286 ? -9.691 -2.165 15.926 1.00 98.69 286 GLY A CA 1
ATOM 2222 C C . GLY A 1 286 ? -8.338 -1.540 16.294 1.00 98.69 286 GLY A C 1
ATOM 2223 O O . GLY A 1 286 ? -7.311 -1.946 15.754 1.00 98.69 286 GLY A O 1
ATOM 2224 N N . TYR A 1 287 ? -8.305 -0.627 17.273 1.00 98.75 287 TYR A N 1
ATOM 2225 C CA . TYR A 1 287 ? -7.051 -0.064 17.788 1.00 98.75 287 TYR A CA 1
ATOM 2226 C C . TYR A 1 287 ? -6.182 -1.122 18.491 1.00 98.75 287 TYR A C 1
ATOM 2228 O O . TYR A 1 287 ? -4.966 -1.143 18.320 1.00 98.75 287 TYR A O 1
ATOM 2236 N N . GLY A 1 288 ? -6.793 -2.041 19.243 1.00 98.62 288 GLY A N 1
ATOM 2237 C CA . GLY A 1 288 ? -6.102 -3.164 19.880 1.00 98.62 288 GLY A CA 1
ATOM 2238 C C . GLY A 1 288 ? -5.394 -4.070 18.871 1.00 98.62 288 GLY A C 1
ATOM 2239 O O . GLY A 1 288 ? -4.255 -4.472 19.104 1.00 98.62 288 GLY A O 1
ATOM 2240 N N . LEU A 1 289 ? -6.012 -4.322 17.714 1.00 98.69 289 LEU A N 1
ATOM 2241 C CA . LEU A 1 289 ? -5.366 -5.045 16.618 1.00 98.69 289 LEU A CA 1
ATOM 2242 C C . LEU A 1 289 ? -4.193 -4.265 16.016 1.00 98.69 289 LEU A C 1
ATOM 2244 O O . LEU A 1 289 ? -3.168 -4.869 15.699 1.00 98.69 289 LEU A O 1
ATOM 2248 N N . VAL A 1 290 ? -4.316 -2.943 15.865 1.00 98.56 290 VAL A N 1
ATOM 2249 C CA . VAL A 1 290 ? -3.197 -2.092 15.428 1.00 98.56 290 VAL A CA 1
ATOM 2250 C C . VAL A 1 290 ? -2.025 -2.244 16.397 1.00 98.56 290 VAL A C 1
ATOM 2252 O O . VAL A 1 290 ? -0.927 -2.570 15.960 1.00 98.56 290 VAL A O 1
ATOM 2255 N N . VAL A 1 291 ? -2.258 -2.132 17.709 1.00 98.38 291 VAL A N 1
ATOM 2256 C CA . VAL A 1 291 ? -1.209 -2.332 18.725 1.00 98.38 291 VAL A CA 1
ATOM 2257 C C . VAL A 1 291 ? -0.590 -3.730 18.625 1.00 98.38 291 VAL A C 1
ATOM 2259 O O . VAL A 1 291 ? 0.632 -3.849 18.599 1.00 98.38 291 VAL A O 1
ATOM 2262 N N . ALA A 1 292 ? -1.400 -4.785 18.501 1.00 97.88 292 ALA A N 1
ATOM 2263 C CA . ALA A 1 292 ? -0.892 -6.150 18.352 1.00 97.88 292 ALA A CA 1
ATOM 2264 C C . ALA A 1 292 ? -0.028 -6.321 17.088 1.00 97.88 292 ALA A C 1
ATOM 2266 O O . ALA A 1 292 ? 1.031 -6.945 17.137 1.00 97.88 292 ALA A O 1
ATOM 2267 N N . SER A 1 293 ? -0.446 -5.716 15.973 1.00 97.06 293 SER A N 1
ATOM 2268 C CA . SER A 1 293 ? 0.300 -5.733 14.707 1.00 97.06 293 SER A CA 1
ATOM 2269 C C . SER A 1 293 ? 1.660 -5.053 14.850 1.00 97.06 293 SER A C 1
ATOM 2271 O O . SER A 1 293 ? 2.666 -5.573 14.378 1.00 97.06 293 SER A O 1
ATOM 2273 N N . ILE A 1 294 ? 1.694 -3.913 15.543 1.00 95.81 294 ILE A N 1
ATOM 2274 C CA . ILE A 1 294 ? 2.906 -3.124 15.775 1.00 95.81 294 ILE A CA 1
ATOM 2275 C C . ILE A 1 294 ? 3.889 -3.873 16.665 1.00 95.81 294 ILE A C 1
ATOM 2277 O O . ILE A 1 294 ? 5.080 -3.885 16.374 1.00 95.81 294 ILE A O 1
ATOM 2281 N N . LEU A 1 295 ? 3.408 -4.522 17.726 1.00 95.50 295 LEU A N 1
ATOM 2282 C CA . LEU A 1 295 ? 4.257 -5.340 18.591 1.00 95.50 295 LEU A CA 1
ATOM 2283 C C . LEU A 1 295 ? 4.835 -6.541 17.832 1.00 95.50 295 LEU A C 1
ATOM 2285 O O . LEU A 1 295 ? 6.021 -6.833 17.971 1.00 95.50 295 LEU A O 1
ATOM 2289 N N . GLY A 1 296 ? 4.031 -7.191 16.982 1.00 93.25 296 GLY A N 1
ATOM 2290 C CA . GLY A 1 296 ? 4.500 -8.265 16.103 1.00 93.25 296 GLY A CA 1
ATOM 2291 C C . GLY A 1 296 ? 5.572 -7.791 15.116 1.00 93.25 296 GLY A C 1
ATOM 2292 O O . GLY A 1 296 ? 6.630 -8.409 15.008 1.00 93.25 296 GLY A O 1
ATOM 2293 N N . ALA A 1 297 ? 5.339 -6.655 14.452 1.00 93.00 297 ALA A N 1
ATOM 2294 C CA . ALA A 1 297 ? 6.305 -6.052 13.538 1.00 93.00 297 ALA A CA 1
ATOM 2295 C C . ALA A 1 297 ? 7.586 -5.622 14.265 1.00 93.00 297 ALA A C 1
ATOM 2297 O O . ALA A 1 297 ? 8.677 -5.955 13.815 1.00 93.00 297 ALA A O 1
ATOM 2298 N N . ALA A 1 298 ? 7.474 -4.959 15.419 1.00 93.75 298 ALA A N 1
ATOM 2299 C CA . ALA A 1 298 ? 8.618 -4.561 16.232 1.00 93.75 298 ALA A CA 1
ATOM 2300 C C . ALA A 1 298 ? 9.454 -5.773 16.642 1.00 93.75 298 ALA A C 1
ATOM 2302 O O . ALA A 1 298 ? 10.673 -5.738 16.504 1.00 93.75 298 ALA A O 1
ATOM 2303 N N . HIS A 1 299 ? 8.817 -6.866 17.069 1.00 90.75 299 HIS A N 1
ATOM 2304 C CA . HIS A 1 299 ? 9.518 -8.096 17.425 1.00 90.75 299 HIS A CA 1
ATOM 2305 C C . HIS A 1 299 ? 10.314 -8.692 16.256 1.00 90.75 299 HIS A C 1
ATOM 2307 O O . HIS A 1 299 ? 11.446 -9.143 16.449 1.00 90.75 299 HIS A O 1
ATOM 2313 N N . ALA A 1 300 ? 9.733 -8.689 15.054 1.00 88.88 300 ALA A N 1
ATOM 2314 C CA . ALA A 1 300 ? 10.340 -9.282 13.868 1.00 88.88 300 ALA A CA 1
ATOM 2315 C C . ALA A 1 300 ? 11.362 -8.366 13.173 1.00 88.88 300 ALA A C 1
ATOM 2317 O O . ALA A 1 300 ? 12.289 -8.862 12.540 1.00 88.88 300 ALA A O 1
ATOM 2318 N N . ARG A 1 301 ? 11.200 -7.039 13.267 1.00 90.56 301 ARG A N 1
ATOM 2319 C CA . ARG A 1 301 ? 11.874 -6.081 12.374 1.00 90.56 301 ARG A CA 1
ATOM 2320 C C . ARG A 1 301 ? 12.801 -5.086 13.073 1.00 90.56 301 ARG A C 1
ATOM 2322 O O . ARG A 1 301 ? 13.547 -4.399 12.385 1.00 90.56 301 ARG A O 1
ATOM 2329 N N . TRP A 1 302 ? 12.849 -5.045 14.409 1.00 90.88 302 TRP A N 1
ATOM 2330 C CA . TRP A 1 302 ? 13.804 -4.181 15.119 1.00 90.88 302 TRP A CA 1
ATOM 2331 C C . TRP A 1 302 ? 15.290 -4.372 14.732 1.00 90.88 302 TRP A C 1
ATOM 2333 O O . TRP A 1 302 ? 16.008 -3.370 14.791 1.00 90.88 302 TRP A O 1
ATOM 2343 N N . PRO A 1 303 ? 15.782 -5.565 14.308 1.00 90.62 303 PRO A N 1
ATOM 2344 C CA . PRO A 1 303 ? 17.182 -5.724 13.899 1.00 90.62 303 PRO A CA 1
ATOM 2345 C C . PRO A 1 303 ? 17.565 -4.925 12.647 1.00 90.62 303 PRO A C 1
ATOM 2347 O O . PRO A 1 303 ? 18.740 -4.634 12.460 1.00 90.62 303 PRO A O 1
ATOM 2350 N N . PHE A 1 304 ? 16.593 -4.520 11.820 1.00 88.88 304 PHE A N 1
ATOM 2351 C CA . PHE A 1 304 ? 16.827 -3.681 10.636 1.00 88.88 304 PHE A CA 1
ATOM 2352 C C . PHE A 1 304 ? 17.065 -2.201 10.968 1.00 88.88 304 PHE A C 1
ATOM 2354 O O . PHE A 1 304 ? 17.333 -1.393 10.083 1.00 88.88 304 PHE A O 1
ATOM 2361 N N . GLY A 1 305 ? 16.979 -1.833 12.247 1.00 90.50 305 GLY A N 1
ATOM 2362 C CA . GLY A 1 305 ? 17.172 -0.468 12.712 1.00 90.50 305 GLY A CA 1
ATOM 2363 C C . GLY A 1 305 ? 15.874 0.332 12.806 1.00 90.50 305 GLY A C 1
ATOM 2364 O O . GLY A 1 305 ? 14.818 -0.031 12.292 1.00 90.50 305 GLY A O 1
ATOM 2365 N N . LEU A 1 306 ? 15.952 1.456 13.519 1.00 92.69 306 LEU A N 1
ATOM 2366 C CA . LEU A 1 306 ? 14.798 2.308 13.803 1.00 92.69 306 LEU A CA 1
ATOM 2367 C C . LEU A 1 306 ? 14.175 2.983 12.563 1.00 92.69 306 LEU A C 1
ATOM 2369 O O . LEU A 1 306 ? 12.949 3.100 12.547 1.00 92.69 306 LEU A O 1
ATOM 2373 N N . PRO A 1 307 ? 14.940 3.414 11.534 1.00 93.44 307 PRO A N 1
ATOM 2374 C CA . PRO A 1 307 ? 14.357 4.007 10.328 1.00 93.44 307 PRO A CA 1
ATOM 2375 C C . PRO A 1 307 ? 13.389 3.074 9.593 1.00 93.44 307 PRO A C 1
ATOM 2377 O O . PRO A 1 307 ? 12.430 3.554 9.000 1.00 93.44 307 PRO A O 1
ATOM 2380 N N . GLU A 1 308 ? 13.572 1.754 9.690 1.00 93.31 308 GLU A N 1
ATOM 2381 C CA . GLU A 1 308 ? 12.679 0.778 9.056 1.00 93.31 308 GLU A CA 1
ATOM 2382 C C . GLU A 1 308 ? 11.242 0.870 9.600 1.00 93.31 308 GLU A C 1
ATOM 2384 O O . GLU A 1 308 ? 10.282 0.694 8.853 1.00 93.31 308 GLU A O 1
ATOM 2389 N N . ALA A 1 309 ? 11.061 1.247 10.873 1.00 95.38 309 ALA A N 1
ATOM 2390 C CA . ALA A 1 309 ? 9.736 1.494 11.456 1.00 95.38 309 ALA A CA 1
ATOM 2391 C C . ALA A 1 309 ? 8.972 2.632 10.753 1.00 95.38 309 ALA A C 1
ATOM 2393 O O . ALA A 1 309 ? 7.746 2.714 10.861 1.00 95.38 309 ALA A O 1
ATOM 2394 N N . ALA A 1 310 ? 9.696 3.504 10.045 1.00 95.00 310 ALA A N 1
ATOM 2395 C CA . ALA A 1 310 ? 9.154 4.619 9.288 1.00 95.00 310 ALA A CA 1
ATOM 2396 C C . ALA A 1 310 ? 8.847 4.276 7.814 1.00 95.00 310 ALA A C 1
ATOM 2398 O O . ALA A 1 310 ? 8.416 5.155 7.077 1.00 95.00 310 ALA A O 1
ATOM 2399 N N . SER A 1 311 ? 9.022 3.022 7.373 1.00 94.44 311 SER A N 1
ATOM 2400 C CA . SER A 1 311 ? 8.673 2.595 6.008 1.00 94.44 311 SER A CA 1
ATOM 2401 C C . SER A 1 311 ? 7.189 2.839 5.682 1.00 94.44 311 SER A C 1
ATOM 2403 O O . SER A 1 311 ? 6.313 2.740 6.549 1.00 94.44 311 SER A O 1
ATOM 2405 N N . SER A 1 312 ? 6.895 3.125 4.408 1.00 95.19 312 SER A N 1
ATOM 2406 C CA . SER A 1 312 ? 5.570 3.566 3.946 1.00 95.19 312 SER A CA 1
ATOM 2407 C C . SER A 1 312 ? 4.524 2.468 4.117 1.00 95.19 312 SER A C 1
ATOM 2409 O O . SER A 1 312 ? 3.363 2.733 4.441 1.00 95.19 312 SER A O 1
ATOM 2411 N N . ARG A 1 313 ? 4.943 1.203 3.997 1.00 93.38 313 ARG A N 1
ATOM 2412 C CA . ARG A 1 313 ? 4.073 0.040 4.213 1.00 93.38 313 ARG A CA 1
ATOM 2413 C C . ARG A 1 313 ? 3.544 -0.081 5.647 1.00 93.38 313 ARG A C 1
ATOM 2415 O O . ARG A 1 313 ? 2.496 -0.687 5.865 1.00 93.38 313 ARG A O 1
ATOM 2422 N N . TYR A 1 314 ? 4.209 0.535 6.628 1.00 95.69 314 TYR A N 1
ATOM 2423 C CA . TYR A 1 314 ? 3.765 0.553 8.028 1.00 95.69 314 TYR A CA 1
ATOM 2424 C C . TYR A 1 314 ? 2.816 1.707 8.360 1.00 95.69 314 TYR A C 1
ATOM 2426 O O . TYR A 1 314 ? 2.196 1.725 9.426 1.00 95.69 314 TYR A O 1
ATOM 2434 N N . THR A 1 315 ? 2.628 2.650 7.439 1.00 96.62 315 THR A N 1
ATOM 2435 C CA . THR A 1 315 ? 1.778 3.816 7.673 1.00 96.62 315 THR A CA 1
ATOM 2436 C C . THR A 1 315 ? 0.284 3.461 7.692 1.00 96.62 315 THR A C 1
ATOM 2438 O O . THR A 1 315 ? -0.473 4.090 8.429 1.00 96.62 315 THR A O 1
ATOM 2441 N N . THR A 1 316 ? -0.159 2.420 6.975 1.00 97.25 316 THR A N 1
ATOM 2442 C CA . THR A 1 316 ? -1.568 1.968 6.968 1.00 97.25 316 THR A CA 1
ATOM 2443 C C . THR A 1 316 ? -2.106 1.639 8.371 1.00 97.25 316 THR A C 1
ATOM 2445 O O . THR A 1 316 ? -3.097 2.256 8.777 1.00 97.25 316 THR A O 1
ATOM 2448 N N . PRO A 1 317 ? -1.480 0.737 9.160 1.00 97.56 317 PRO A N 1
ATOM 2449 C CA . PRO A 1 317 ? -1.895 0.491 10.540 1.00 97.56 317 PRO A CA 1
ATOM 2450 C C . PRO A 1 317 ? -1.920 1.747 11.408 1.00 97.56 317 PRO A C 1
ATOM 2452 O O . PRO A 1 317 ? -2.864 1.940 12.173 1.00 97.56 317 PRO A O 1
ATOM 2455 N N . ALA A 1 318 ? -0.904 2.605 11.291 1.00 97.81 318 ALA A N 1
ATOM 2456 C CA . ALA A 1 318 ? -0.816 3.836 12.070 1.00 97.81 318 ALA A CA 1
ATOM 2457 C C . ALA A 1 318 ? -1.987 4.785 11.760 1.00 97.81 318 ALA A C 1
ATOM 2459 O O . ALA A 1 318 ? -2.641 5.289 12.674 1.00 97.81 318 ALA A O 1
ATOM 2460 N N . LEU A 1 319 ? -2.317 4.967 10.477 1.00 98.19 319 LEU A N 1
ATOM 2461 C CA . LEU A 1 319 ? -3.447 5.788 10.037 1.00 98.19 319 LEU A CA 1
ATOM 2462 C C . LEU A 1 319 ? -4.791 5.207 10.490 1.00 98.19 319 LEU A C 1
ATOM 2464 O O . LEU A 1 319 ? -5.631 5.953 10.993 1.00 98.19 319 LEU A O 1
ATOM 2468 N N . ILE A 1 320 ? -4.985 3.886 10.402 1.00 98.62 320 ILE A N 1
ATOM 2469 C CA . ILE A 1 320 ? -6.180 3.227 10.952 1.00 98.62 320 ILE A CA 1
ATOM 2470 C C . ILE A 1 320 ? -6.266 3.456 12.468 1.00 98.62 320 ILE A C 1
ATOM 2472 O O . ILE A 1 320 ? -7.320 3.839 12.970 1.00 98.62 320 ILE A O 1
ATOM 2476 N N . GLY A 1 321 ? -5.171 3.274 13.208 1.00 98.50 321 GLY A N 1
ATOM 2477 C CA . GLY A 1 321 ? -5.137 3.481 14.657 1.00 98.50 321 GLY A CA 1
ATOM 2478 C C . GLY A 1 321 ? -5.532 4.905 15.052 1.00 98.50 321 GLY A C 1
ATOM 2479 O O . GLY A 1 321 ? -6.447 5.100 15.856 1.00 98.50 321 GLY A O 1
ATOM 2480 N N . LEU A 1 322 ? -4.900 5.908 14.439 1.00 98.25 322 LEU A N 1
ATOM 2481 C CA . LEU A 1 322 ? -5.198 7.319 14.690 1.00 98.25 322 LEU A CA 1
ATOM 2482 C C . LEU A 1 322 ? -6.641 7.686 14.301 1.00 98.25 322 LEU A C 1
ATOM 2484 O O . LEU A 1 322 ? -7.300 8.413 15.046 1.00 98.25 322 LEU A O 1
ATOM 2488 N N . LEU A 1 323 ? -7.166 7.140 13.196 1.00 98.50 323 LEU A N 1
ATOM 2489 C CA . LEU A 1 323 ? -8.564 7.313 12.786 1.00 98.50 323 LEU A CA 1
ATOM 2490 C C . LEU A 1 323 ? -9.528 6.786 13.856 1.00 98.50 323 LEU A C 1
ATOM 2492 O O . LEU A 1 323 ? -10.428 7.504 14.299 1.00 98.50 323 LEU A O 1
ATOM 2496 N N . LEU A 1 324 ? -9.343 5.536 14.286 1.00 98.56 324 LEU A N 1
ATOM 2497 C CA . LEU A 1 324 ? -10.217 4.897 15.271 1.00 98.56 324 LEU A CA 1
ATOM 2498 C C . LEU A 1 324 ? -10.159 5.621 16.623 1.00 98.56 324 LEU A C 1
ATOM 2500 O O . LEU A 1 324 ? -11.196 5.816 17.260 1.00 98.56 324 LEU A O 1
ATOM 2504 N N . LEU A 1 325 ? -8.972 6.077 17.033 1.00 98.25 325 LEU A N 1
ATOM 2505 C CA . LEU A 1 325 ? -8.784 6.845 18.262 1.00 98.25 325 LEU A CA 1
ATOM 2506 C C . LEU A 1 325 ? -9.449 8.227 18.187 1.00 98.25 325 LEU A C 1
ATOM 2508 O O . LEU A 1 325 ? -10.124 8.632 19.137 1.00 98.25 325 LEU A O 1
ATOM 2512 N N . ALA A 1 326 ? -9.331 8.931 17.057 1.00 97.38 326 ALA A N 1
ATOM 2513 C CA . ALA A 1 326 ? -10.003 10.212 16.840 1.00 97.38 326 ALA A CA 1
ATOM 2514 C C . ALA A 1 326 ? -11.533 10.066 16.902 1.00 97.38 326 ALA A C 1
ATOM 2516 O O . ALA A 1 326 ? -12.214 10.842 17.580 1.00 97.38 326 ALA A O 1
ATOM 2517 N N . LEU A 1 327 ? -12.084 9.031 16.259 1.00 97.56 327 LEU A N 1
ATOM 2518 C CA . LEU A 1 327 ? -13.517 8.733 16.302 1.00 97.56 327 LEU A CA 1
ATOM 2519 C C . LEU A 1 327 ? -13.994 8.342 17.707 1.00 97.56 327 LEU A C 1
ATOM 2521 O O . LEU A 1 327 ? -15.098 8.729 18.106 1.00 97.56 327 LEU A O 1
ATOM 2525 N N . LEU A 1 328 ? -13.167 7.625 18.473 1.00 97.25 328 LEU A N 1
ATOM 2526 C CA . LEU A 1 328 ? -13.464 7.285 19.863 1.00 97.25 328 LEU A CA 1
ATOM 2527 C C . LEU A 1 328 ? -13.506 8.555 20.717 1.00 97.25 328 LEU A C 1
ATOM 2529 O O . LEU A 1 328 ? -14.480 8.779 21.434 1.00 97.25 328 LEU A O 1
ATOM 2533 N N . ALA A 1 329 ? -12.506 9.429 20.583 1.00 96.50 329 ALA A N 1
ATOM 2534 C CA . ALA A 1 329 ? -12.426 10.699 21.297 1.00 96.50 329 ALA A CA 1
ATOM 2535 C C . ALA A 1 329 ? -13.632 11.614 21.001 1.00 96.50 329 ALA A C 1
ATOM 2537 O O . ALA A 1 329 ? -14.259 12.136 21.928 1.00 96.50 329 ALA A O 1
ATOM 2538 N N . LEU A 1 330 ? -14.021 11.746 19.725 1.00 95.12 330 LEU A N 1
ATOM 2539 C CA . LEU A 1 330 ? -15.208 12.503 19.298 1.00 95.12 330 LEU A CA 1
ATOM 2540 C C . LEU A 1 330 ? -16.504 11.982 19.932 1.00 95.12 330 LEU A C 1
ATOM 2542 O O . LEU A 1 330 ? -17.416 12.763 20.236 1.00 95.12 330 LEU A O 1
ATOM 2546 N N . ASN A 1 331 ? -16.591 10.665 20.128 1.00 95.19 331 ASN A N 1
ATOM 2547 C CA . ASN A 1 331 ? -17.759 10.027 20.711 1.00 95.19 331 ASN A CA 1
ATOM 2548 C C . ASN A 1 331 ? -17.847 10.231 22.234 1.00 95.19 331 ASN A C 1
ATOM 2550 O O . ASN A 1 331 ? -18.935 10.502 22.740 1.00 95.19 331 ASN A O 1
ATOM 2554 N N . VAL A 1 332 ? -16.726 10.142 22.954 1.00 94.25 332 VAL A N 1
ATOM 2555 C CA . VAL A 1 332 ? -16.703 10.085 24.433 1.00 94.25 332 VAL A CA 1
ATOM 2556 C C . VAL A 1 332 ? -16.516 11.438 25.121 1.00 94.25 332 VAL A C 1
ATOM 2558 O O . VAL A 1 332 ? -16.751 11.556 26.326 1.00 94.25 332 VAL A O 1
ATOM 2561 N N . ALA A 1 333 ? -16.095 12.469 24.387 1.00 92.56 333 ALA A N 1
ATOM 2562 C CA . ALA A 1 333 ? -15.819 13.797 24.932 1.00 92.56 333 ALA A CA 1
ATOM 2563 C C . ALA A 1 333 ? -16.725 14.879 24.306 1.00 92.56 333 ALA A C 1
ATOM 2565 O O . ALA A 1 333 ? -16.232 15.756 23.597 1.00 92.56 333 ALA A O 1
ATOM 2566 N N . PRO A 1 334 ? -18.049 14.885 24.581 1.00 89.19 334 PRO A N 1
ATOM 2567 C CA . PRO A 1 334 ? -18.989 15.825 23.959 1.00 89.19 334 PRO A CA 1
ATOM 2568 C C . PRO A 1 334 ? -18.626 17.297 24.209 1.00 89.19 334 PRO A C 1
ATOM 2570 O O . PRO A 1 334 ? -18.742 18.112 23.299 1.00 89.19 334 PRO A O 1
ATOM 2573 N N . ARG A 1 335 ? -18.103 17.625 25.402 1.00 92.25 335 ARG A N 1
ATOM 2574 C CA . ARG A 1 335 ? -17.651 18.986 25.753 1.00 92.25 335 ARG A CA 1
ATOM 2575 C C . ARG A 1 335 ? -16.442 19.448 24.929 1.00 92.25 335 ARG A C 1
ATOM 2577 O O . ARG A 1 335 ? -16.338 20.626 24.616 1.00 92.25 335 ARG A O 1
ATOM 2584 N N . ALA A 1 336 ? -15.560 18.526 24.541 1.00 93.44 336 ALA A N 1
ATOM 2585 C CA . ALA A 1 336 ? -14.369 18.813 23.739 1.00 93.44 336 ALA A CA 1
ATOM 2586 C C . ALA A 1 336 ? -14.562 18.500 22.244 1.00 93.44 336 ALA A C 1
ATOM 2588 O O . ALA A 1 336 ? -13.638 18.681 21.453 1.00 93.44 336 ALA A O 1
ATOM 2589 N N . ARG A 1 337 ? -15.755 18.052 21.825 1.00 92.19 337 ARG A N 1
ATOM 2590 C CA . ARG A 1 337 ? -16.011 17.532 20.472 1.00 92.19 337 ARG A CA 1
ATOM 2591 C C . ARG A 1 337 ? -15.622 18.518 19.373 1.00 92.19 337 ARG A C 1
ATOM 2593 O O . ARG A 1 337 ? -15.036 18.112 18.377 1.00 92.19 337 ARG A O 1
ATOM 2600 N N . LYS A 1 338 ? -15.903 19.814 19.559 1.00 93.88 338 LYS A N 1
ATOM 2601 C CA . LYS A 1 338 ? -15.514 20.862 18.599 1.00 93.88 338 LYS A CA 1
ATOM 2602 C C . LYS A 1 338 ? -13.992 20.967 18.461 1.00 93.88 338 LYS A C 1
ATOM 2604 O O . LYS A 1 338 ? -13.516 21.046 17.336 1.00 93.88 338 LYS A O 1
ATOM 2609 N N . ALA A 1 339 ? -13.255 20.953 19.572 1.00 95.50 339 ALA A N 1
ATOM 2610 C CA . ALA A 1 339 ? -11.795 21.023 19.564 1.00 95.50 339 ALA A CA 1
ATOM 2611 C C . ALA A 1 339 ? -11.186 19.773 18.921 1.00 95.50 339 ALA A C 1
ATOM 2613 O O . ALA A 1 339 ? -10.358 19.896 18.029 1.00 95.50 339 ALA A O 1
ATOM 2614 N N . ILE A 1 340 ? -11.671 18.582 19.287 1.00 95.38 340 ILE A N 1
ATOM 2615 C CA . ILE A 1 340 ? -11.222 17.318 18.689 1.00 95.38 340 ILE A CA 1
ATOM 2616 C C . ILE A 1 340 ? -11.493 17.316 17.181 1.00 95.38 340 ILE A C 1
ATOM 2618 O O . ILE A 1 340 ? -10.603 16.985 16.412 1.00 95.38 340 ILE A O 1
ATOM 2622 N N . ALA A 1 341 ? -12.674 17.761 16.737 1.00 95.38 341 ALA A N 1
ATOM 2623 C CA . ALA A 1 341 ? -12.991 17.860 15.313 1.00 95.38 341 ALA A CA 1
ATOM 2624 C C . ALA A 1 341 ? -12.045 18.811 14.562 1.00 95.38 341 ALA A C 1
ATOM 2626 O O . ALA A 1 341 ? -11.637 18.505 13.446 1.00 95.38 341 ALA A O 1
ATOM 2627 N N . ILE A 1 342 ? -11.682 19.946 15.172 1.00 96.75 342 ILE A N 1
ATOM 2628 C CA . ILE A 1 342 ? -10.711 20.890 14.602 1.00 96.75 342 ILE A CA 1
ATOM 2629 C C . ILE A 1 342 ? -9.319 20.257 14.542 1.00 96.75 342 ILE A C 1
ATOM 2631 O O . ILE A 1 342 ? -8.683 20.332 13.500 1.00 96.75 342 ILE A O 1
ATOM 2635 N N . ILE A 1 343 ? -8.869 19.593 15.610 1.00 96.50 343 ILE A N 1
ATOM 2636 C CA . ILE A 1 343 ? -7.569 18.908 15.653 1.00 96.50 343 ILE A CA 1
ATOM 2637 C C . ILE A 1 343 ? -7.509 17.797 14.599 1.00 96.50 343 ILE A C 1
ATOM 2639 O O . ILE A 1 343 ? -6.524 17.700 13.877 1.00 96.50 343 ILE A O 1
ATOM 2643 N N . SER A 1 344 ? -8.563 16.990 14.452 1.00 96.56 344 SER A N 1
ATOM 2644 C CA . SER A 1 344 ? -8.625 15.947 13.423 1.00 96.56 344 SER A CA 1
ATOM 2645 C C . SER A 1 344 ? -8.635 16.532 12.008 1.00 96.56 344 SER A C 1
ATOM 2647 O O . SER A 1 344 ? -7.942 16.015 11.136 1.00 96.56 344 SER A O 1
ATOM 2649 N N . ALA A 1 345 ? -9.373 17.624 11.776 1.00 96.75 345 ALA A N 1
ATOM 2650 C CA . ALA A 1 345 ? -9.368 18.329 10.494 1.00 96.75 345 ALA A CA 1
ATOM 2651 C C . ALA A 1 345 ? -7.991 18.951 10.186 1.00 96.75 345 ALA A C 1
ATOM 2653 O O . ALA A 1 345 ? -7.511 18.872 9.056 1.00 96.75 345 ALA A O 1
ATOM 2654 N N . ALA A 1 346 ? -7.324 19.519 11.193 1.00 96.75 346 ALA A N 1
ATOM 2655 C CA . ALA A 1 346 ? -5.963 20.027 11.072 1.00 96.75 346 ALA A CA 1
ATOM 2656 C C . ALA A 1 346 ? -4.980 18.892 10.757 1.00 96.75 346 ALA A C 1
ATOM 2658 O O . ALA A 1 346 ? -4.194 19.020 9.827 1.00 96.75 346 ALA A O 1
ATOM 2659 N N . PHE A 1 347 ? -5.083 17.750 11.444 1.00 95.81 347 PHE A N 1
ATOM 2660 C CA . PHE A 1 347 ? -4.235 16.586 11.189 1.00 95.81 347 PHE A CA 1
ATOM 2661 C C . PHE A 1 347 ? -4.332 16.102 9.737 1.00 95.81 347 PHE A C 1
ATOM 2663 O O . PHE A 1 347 ? -3.303 15.919 9.098 1.00 95.81 347 PHE A O 1
ATOM 2670 N N . VAL A 1 348 ? -5.541 15.952 9.177 1.00 96.69 348 VAL A N 1
ATOM 2671 C CA . VAL A 1 348 ? -5.667 15.554 7.760 1.00 96.69 348 VAL A CA 1
ATOM 2672 C C . VAL A 1 348 ? -5.174 16.636 6.799 1.00 96.69 348 VAL A C 1
ATOM 2674 O O . VAL A 1 348 ? -4.662 16.314 5.734 1.00 96.69 348 VAL A O 1
ATOM 2677 N N . THR A 1 349 ? -5.258 17.912 7.184 1.00 96.44 349 THR A N 1
ATOM 2678 C CA . THR A 1 349 ? -4.678 19.018 6.403 1.00 96.44 349 THR A CA 1
ATOM 2679 C C . THR A 1 349 ? -3.153 18.913 6.352 1.00 96.44 349 THR A C 1
ATOM 2681 O O . THR A 1 349 ? -2.562 19.141 5.301 1.00 96.44 349 THR A O 1
ATOM 2684 N N . LEU A 1 350 ? -2.514 18.492 7.448 1.00 94.75 350 LEU A N 1
ATOM 2685 C CA . LEU A 1 350 ? -1.066 18.263 7.507 1.00 94.75 350 LEU A CA 1
ATOM 2686 C C . LEU A 1 350 ? -0.596 17.086 6.636 1.00 94.75 350 LEU A C 1
ATOM 2688 O O . LEU A 1 350 ? 0.603 16.945 6.418 1.00 94.75 350 LEU A O 1
ATOM 2692 N N . LEU A 1 351 ? -1.506 16.262 6.104 1.00 93.88 351 LEU A N 1
ATOM 2693 C CA . LEU A 1 351 ? -1.158 15.229 5.122 1.00 93.88 351 LEU A CA 1
ATOM 2694 C C . LEU A 1 351 ? -0.908 15.822 3.723 1.00 93.88 351 LEU A C 1
ATOM 2696 O O . LEU A 1 351 ? -0.178 15.227 2.932 1.00 93.88 351 LEU A O 1
ATOM 2700 N N . LEU A 1 352 ? -1.489 16.990 3.411 1.00 94.44 352 LEU A N 1
ATOM 2701 C CA . LEU A 1 352 ? -1.458 17.584 2.069 1.00 94.44 352 LEU A CA 1
ATOM 2702 C C . LEU A 1 352 ? -0.052 17.856 1.518 1.00 94.44 352 LEU A C 1
ATOM 2704 O O . LEU A 1 352 ? 0.157 17.546 0.347 1.00 94.44 352 LEU A O 1
ATOM 2708 N N . PRO A 1 353 ? 0.922 18.383 2.288 1.00 94.62 353 PRO A N 1
ATOM 2709 C CA . PRO A 1 353 ? 2.265 18.611 1.759 1.00 94.62 353 PRO A CA 1
ATOM 2710 C C . PRO A 1 353 ? 2.900 17.333 1.204 1.00 94.62 353 PRO A C 1
ATOM 2712 O O . PRO A 1 353 ? 3.525 17.365 0.147 1.00 94.62 353 PRO A O 1
ATOM 2715 N N . TYR A 1 354 ? 2.674 16.186 1.855 1.00 95.00 354 TYR A N 1
ATOM 2716 C CA . TYR A 1 354 ? 3.219 14.914 1.385 1.00 95.00 354 TYR A CA 1
ATOM 2717 C C . TYR A 1 354 ? 2.531 14.399 0.114 1.00 95.00 354 TYR A C 1
ATOM 2719 O O . TYR A 1 354 ? 3.167 13.709 -0.684 1.00 95.00 354 TYR A O 1
ATOM 2727 N N . GLN A 1 355 ? 1.272 14.780 -0.143 1.00 96.19 355 GLN A N 1
ATOM 2728 C CA . GLN A 1 355 ? 0.588 14.438 -1.398 1.00 96.19 355 GLN A CA 1
ATOM 2729 C C . GLN A 1 355 ? 1.310 14.998 -2.629 1.00 96.19 355 GLN A C 1
ATOM 2731 O O . GLN A 1 355 ? 1.189 14.419 -3.703 1.00 96.19 355 GLN A O 1
ATOM 2736 N N . ALA A 1 356 ? 2.106 16.068 -2.495 1.00 95.75 356 ALA A N 1
ATOM 2737 C CA . ALA A 1 356 ? 2.918 16.581 -3.599 1.00 95.75 356 ALA A CA 1
ATOM 2738 C C . ALA A 1 356 ? 3.895 15.524 -4.150 1.00 95.75 356 ALA A C 1
ATOM 2740 O O . ALA A 1 356 ? 4.198 15.521 -5.340 1.00 95.75 356 ALA A O 1
ATOM 2741 N N . THR A 1 357 ? 4.328 14.567 -3.319 1.00 96.12 357 THR A N 1
ATOM 2742 C CA . THR A 1 357 ? 5.200 13.462 -3.752 1.00 96.12 357 THR A CA 1
ATOM 2743 C C . THR A 1 357 ? 4.498 12.458 -4.674 1.00 96.12 357 THR A C 1
ATOM 2745 O O . THR A 1 357 ? 5.178 11.676 -5.335 1.00 96.12 357 THR A O 1
ATOM 2748 N N . ALA A 1 358 ? 3.164 12.504 -4.797 1.00 97.25 358 ALA A N 1
ATOM 2749 C CA . ALA A 1 358 ? 2.425 11.762 -5.822 1.00 97.25 358 ALA A CA 1
ATOM 2750 C C . ALA A 1 358 ? 2.754 12.242 -7.247 1.00 97.25 358 ALA A C 1
ATOM 2752 O O . ALA A 1 358 ? 2.608 11.477 -8.194 1.00 97.25 358 ALA A O 1
ATOM 2753 N N . PHE A 1 359 ? 3.254 13.474 -7.387 1.00 96.75 359 PHE A N 1
ATOM 2754 C CA . PHE A 1 359 ? 3.764 14.055 -8.635 1.00 96.75 359 PHE A CA 1
ATOM 2755 C C . PHE A 1 359 ? 5.296 14.000 -8.732 1.00 96.75 359 PHE A C 1
ATOM 2757 O O . PH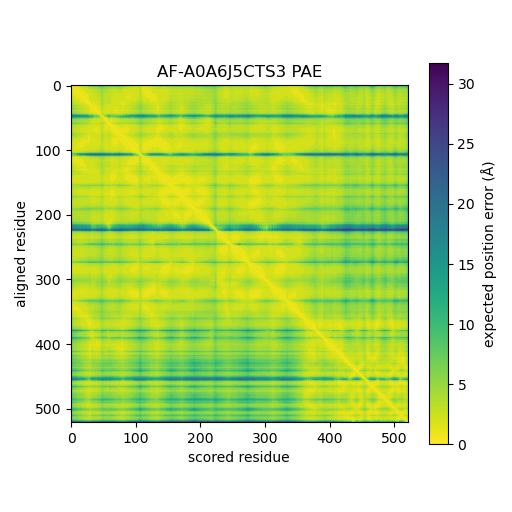E A 1 359 ? 5.881 14.630 -9.611 1.00 96.75 359 PHE A O 1
ATOM 2764 N N . GLY A 1 360 ? 5.952 13.307 -7.796 1.00 94.19 360 GLY A N 1
ATOM 2765 C CA . GLY A 1 360 ? 7.406 13.247 -7.702 1.00 94.19 360 GLY A CA 1
ATOM 2766 C C . GLY A 1 360 ? 8.062 12.408 -8.797 1.00 94.19 360 GLY A C 1
ATOM 2767 O O . GLY A 1 360 ? 7.403 11.844 -9.671 1.00 94.19 360 GLY A O 1
ATOM 2768 N N . ASP A 1 361 ? 9.386 12.305 -8.720 1.00 92.44 361 ASP A N 1
ATOM 2769 C CA . ASP A 1 361 ? 10.175 11.505 -9.653 1.00 92.44 361 ASP A CA 1
ATOM 2770 C C . ASP A 1 361 ? 9.849 10.004 -9.554 1.00 92.44 361 ASP A C 1
ATOM 2772 O O . ASP A 1 361 ? 9.778 9.431 -8.463 1.00 92.44 361 ASP A O 1
ATOM 2776 N N . ASN A 1 362 ? 9.680 9.370 -10.713 1.00 93.88 362 ASN A N 1
ATOM 2777 C CA . ASN A 1 362 ? 9.456 7.934 -10.874 1.00 93.88 362 ASN A CA 1
ATOM 2778 C C . ASN A 1 362 ? 10.514 7.284 -11.789 1.00 93.88 362 ASN A C 1
ATOM 2780 O O . ASN A 1 362 ? 10.319 6.155 -12.243 1.00 93.88 362 ASN A O 1
ATOM 2784 N N . SER A 1 363 ? 11.643 7.963 -12.038 1.00 92.44 363 SER A N 1
ATOM 2785 C CA . SER A 1 363 ? 12.702 7.510 -12.951 1.00 92.44 363 SER A CA 1
ATOM 2786 C C . SER A 1 363 ? 13.251 6.121 -12.607 1.00 92.44 363 SER A C 1
ATOM 2788 O O . SER A 1 363 ? 13.587 5.346 -13.500 1.00 92.44 363 SER A O 1
ATOM 2790 N N . TYR A 1 364 ? 13.249 5.739 -11.327 1.00 93.56 364 TYR A N 1
ATOM 2791 C CA . TYR A 1 364 ? 13.664 4.405 -10.883 1.00 93.56 364 TYR A CA 1
ATOM 2792 C C . TYR A 1 364 ? 12.834 3.265 -11.507 1.00 93.56 364 TYR A C 1
ATOM 2794 O O . TYR A 1 364 ? 13.325 2.144 -11.633 1.00 93.56 364 TYR A O 1
ATOM 2802 N N . LEU A 1 365 ? 11.588 3.522 -11.933 1.00 95.31 365 LEU A N 1
ATOM 2803 C CA . LEU A 1 365 ? 10.771 2.537 -12.650 1.00 95.31 365 LEU A CA 1
ATOM 2804 C C . LEU A 1 365 ? 11.357 2.199 -14.021 1.00 95.31 365 LEU A C 1
ATOM 2806 O O . LEU A 1 365 ? 11.193 1.077 -14.499 1.00 95.31 365 LEU A O 1
ATOM 2810 N N . TYR A 1 366 ? 12.059 3.146 -14.641 1.00 96.00 366 TYR A N 1
ATOM 2811 C CA . TYR A 1 366 ? 12.783 2.907 -15.879 1.00 96.00 366 TYR A CA 1
ATOM 2812 C C . TYR A 1 366 ? 13.983 1.979 -15.658 1.00 96.00 366 TYR A C 1
ATOM 2814 O O . TYR A 1 366 ? 14.182 1.051 -16.438 1.00 96.00 366 TYR A O 1
ATOM 2822 N N . THR A 1 367 ? 14.709 2.128 -14.545 1.00 95.31 367 THR A N 1
ATOM 2823 C CA . THR A 1 367 ? 15.784 1.195 -14.163 1.00 95.31 367 THR A CA 1
ATOM 2824 C C . THR A 1 367 ? 15.276 -0.243 -14.054 1.00 95.31 367 THR A C 1
ATOM 2826 O O . THR A 1 367 ? 15.937 -1.161 -14.529 1.00 95.31 367 THR A O 1
ATOM 2829 N N . ARG A 1 368 ? 14.053 -0.451 -13.542 1.00 95.69 368 ARG A N 1
ATOM 2830 C CA . ARG A 1 368 ? 13.434 -1.788 -13.508 1.00 95.69 368 ARG A CA 1
ATOM 2831 C C . ARG A 1 368 ? 13.216 -2.372 -14.906 1.00 95.69 368 ARG A C 1
ATOM 2833 O O . ARG A 1 368 ? 13.373 -3.576 -15.074 1.00 95.69 368 ARG A O 1
ATOM 2840 N N . LYS A 1 369 ? 12.870 -1.544 -15.906 1.00 96.88 369 LYS A N 1
ATOM 2841 C CA . LYS A 1 369 ? 12.744 -1.982 -17.314 1.00 96.88 369 LYS A CA 1
ATOM 2842 C C . LYS A 1 369 ? 14.087 -2.450 -17.856 1.00 96.88 369 LYS A C 1
ATOM 2844 O O . LYS A 1 369 ? 14.142 -3.481 -18.514 1.00 96.88 369 LYS A O 1
ATOM 2849 N N . LEU A 1 370 ? 15.154 -1.713 -17.555 1.00 97.06 370 LEU A N 1
ATOM 2850 C CA . LEU A 1 370 ? 16.503 -2.094 -17.961 1.00 97.06 370 LEU A CA 1
ATOM 2851 C C . LEU A 1 370 ? 16.935 -3.413 -17.318 1.00 97.06 370 LEU A C 1
ATOM 2853 O O . LEU A 1 370 ? 17.468 -4.252 -18.031 1.00 97.06 370 LEU A O 1
ATOM 2857 N N . ALA A 1 371 ? 16.640 -3.622 -16.031 1.00 95.81 371 ALA A N 1
ATOM 2858 C CA . ALA A 1 371 ? 16.947 -4.875 -15.340 1.00 95.81 371 ALA A CA 1
ATOM 2859 C C . ALA A 1 371 ? 16.293 -6.086 -16.023 1.00 95.81 371 ALA A C 1
ATOM 2861 O O . ALA A 1 371 ? 16.981 -7.020 -16.418 1.00 95.81 371 ALA A O 1
ATOM 2862 N N . VAL A 1 372 ? 14.976 -6.046 -16.263 1.00 96.69 372 VAL A N 1
ATOM 2863 C CA . VAL A 1 372 ? 14.294 -7.179 -16.917 1.00 96.69 372 VAL A CA 1
ATOM 2864 C C . VAL A 1 372 ? 14.688 -7.349 -18.385 1.00 96.69 372 VAL A C 1
ATOM 2866 O O . VAL A 1 372 ? 14.729 -8.476 -18.869 1.00 96.69 372 VAL A O 1
ATOM 2869 N N . LEU A 1 373 ? 15.011 -6.259 -19.094 1.00 97.56 373 LEU A N 1
ATOM 2870 C CA . LEU A 1 373 ? 15.516 -6.332 -20.466 1.00 97.56 373 LEU A CA 1
ATOM 2871 C C . LEU A 1 373 ? 16.866 -7.043 -20.520 1.00 97.56 373 LEU A C 1
ATOM 2873 O O . LEU A 1 373 ? 17.029 -7.955 -21.324 1.00 97.56 373 LEU A O 1
ATOM 2877 N N . ALA A 1 374 ? 17.803 -6.615 -19.670 1.00 95.50 374 ALA A N 1
ATOM 2878 C CA . ALA A 1 374 ? 19.159 -7.141 -19.574 1.00 95.50 374 ALA A CA 1
ATOM 2879 C C . ALA A 1 374 ? 19.133 -8.661 -19.364 1.00 95.50 374 ALA A C 1
ATOM 2881 O O . ALA A 1 374 ? 19.695 -9.414 -20.162 1.00 95.50 374 ALA A O 1
ATOM 2882 N N . THR A 1 375 ? 18.352 -9.119 -18.381 1.00 94.88 375 THR A N 1
ATOM 2883 C CA . THR A 1 375 ? 18.163 -10.547 -18.106 1.00 94.88 375 THR A CA 1
ATOM 2884 C C . THR A 1 375 ? 17.517 -11.287 -19.280 1.00 94.88 375 THR A C 1
ATOM 2886 O O . THR A 1 375 ? 18.017 -12.330 -19.696 1.00 94.88 375 THR A O 1
ATOM 2889 N N . LYS A 1 376 ? 16.443 -10.738 -19.872 1.00 95.62 376 LYS A N 1
ATOM 2890 C CA . LYS A 1 376 ? 15.708 -11.362 -20.990 1.00 95.62 376 LYS A CA 1
ATOM 2891 C C . LYS A 1 376 ? 16.585 -11.625 -22.216 1.00 95.62 376 LYS A C 1
ATOM 2893 O O . LYS A 1 376 ? 16.374 -12.612 -22.917 1.00 95.62 376 LYS A O 1
ATOM 2898 N N . ILE A 1 377 ? 17.553 -10.754 -22.495 1.00 94.94 377 ILE A N 1
ATOM 2899 C CA . ILE A 1 377 ? 18.437 -10.874 -23.667 1.00 94.94 377 ILE A CA 1
ATOM 2900 C C . ILE A 1 377 ? 19.779 -11.548 -23.347 1.00 94.94 377 ILE A C 1
ATOM 2902 O O . ILE A 1 377 ? 20.657 -11.576 -24.207 1.00 94.94 377 ILE A O 1
ATOM 2906 N N . GLY A 1 378 ? 19.945 -12.084 -22.132 1.00 92.06 378 GLY A N 1
ATOM 2907 C CA . GLY A 1 378 ? 21.164 -12.771 -21.700 1.00 92.06 378 GLY A CA 1
ATOM 2908 C C . GLY A 1 378 ? 22.356 -11.845 -21.438 1.00 92.06 378 GLY A C 1
ATOM 2909 O O . GLY A 1 378 ? 23.492 -12.310 -21.447 1.00 92.06 378 GLY A O 1
ATOM 2910 N N . GLN A 1 379 ? 22.117 -10.549 -21.222 1.00 89.19 379 GLN A N 1
ATOM 2911 C CA . GLN A 1 379 ? 23.141 -9.571 -20.846 1.00 89.19 379 GLN A CA 1
ATOM 2912 C C . GLN A 1 379 ? 23.033 -9.259 -19.360 1.00 89.19 379 GLN A C 1
ATOM 2914 O O . GLN A 1 379 ? 22.612 -8.177 -18.964 1.00 89.19 379 GLN A O 1
ATOM 2919 N N . ASP A 1 380 ? 23.365 -10.256 -18.551 1.00 81.38 380 ASP A N 1
ATOM 2920 C CA . ASP A 1 380 ? 23.275 -10.180 -17.101 1.00 81.38 380 ASP A CA 1
ATOM 2921 C C . ASP A 1 380 ? 24.017 -8.959 -16.520 1.00 81.38 380 ASP A C 1
ATOM 2923 O O . ASP A 1 380 ? 25.133 -8.626 -16.928 1.00 81.38 380 ASP A O 1
ATOM 2927 N N . ASN A 1 381 ? 23.373 -8.272 -15.577 1.00 88.94 381 ASN A N 1
ATOM 2928 C CA . ASN A 1 381 ? 23.890 -7.076 -14.933 1.00 88.94 381 ASN A CA 1
ATOM 2929 C C . ASN A 1 381 ? 23.444 -7.044 -13.471 1.00 88.94 381 ASN A C 1
ATOM 2931 O O . ASN A 1 381 ? 22.402 -6.480 -13.129 1.00 88.94 381 ASN A O 1
ATOM 2935 N N . GLU A 1 382 ? 24.288 -7.588 -12.596 1.00 90.25 382 GLU A N 1
ATOM 2936 C CA . GLU A 1 382 ? 24.008 -7.705 -11.163 1.00 90.25 382 GLU A CA 1
ATOM 2937 C C . GLU A 1 382 ? 23.602 -6.364 -10.518 1.00 90.25 382 GLU A C 1
ATOM 2939 O O . GLU A 1 382 ? 22.706 -6.314 -9.675 1.00 90.25 382 GLU A O 1
ATOM 2944 N N . ALA A 1 383 ? 24.193 -5.242 -10.946 1.00 90.88 383 ALA A N 1
ATOM 2945 C CA . ALA A 1 383 ? 23.846 -3.926 -10.407 1.00 90.88 383 ALA A CA 1
ATOM 2946 C C . ALA A 1 383 ? 22.407 -3.501 -10.754 1.00 90.88 383 ALA A C 1
ATOM 2948 O O . ALA A 1 383 ? 21.742 -2.845 -9.945 1.00 90.88 383 ALA A O 1
ATOM 2949 N N . LEU A 1 384 ? 21.908 -3.869 -11.938 1.00 92.50 384 LEU A N 1
ATOM 2950 C CA . LEU A 1 384 ? 20.513 -3.647 -12.319 1.00 92.50 384 LEU A CA 1
ATOM 2951 C C . LEU A 1 384 ? 19.578 -4.641 -11.630 1.00 92.50 384 LEU A C 1
ATOM 2953 O O . LEU A 1 384 ? 18.507 -4.237 -11.172 1.00 92.50 384 LEU A O 1
ATOM 2957 N N . ASP A 1 385 ? 19.984 -5.898 -11.494 1.00 93.00 385 ASP A N 1
ATOM 2958 C CA . ASP A 1 385 ? 19.202 -6.942 -10.830 1.00 93.00 385 ASP A CA 1
ATOM 2959 C C . ASP A 1 385 ? 18.881 -6.576 -9.379 1.00 93.00 385 ASP A C 1
ATOM 2961 O O . ASP A 1 385 ? 17.728 -6.659 -8.946 1.00 93.00 385 ASP A O 1
ATOM 2965 N N . LEU A 1 386 ? 19.867 -6.040 -8.654 1.00 91.56 386 LEU A N 1
ATOM 2966 C CA . LEU A 1 386 ? 19.698 -5.567 -7.277 1.00 91.56 386 LEU A CA 1
ATOM 2967 C C . LEU A 1 386 ? 18.669 -4.428 -7.142 1.00 91.56 386 LEU A C 1
ATOM 2969 O O . LEU A 1 386 ? 18.161 -4.182 -6.047 1.00 91.56 386 LEU A O 1
ATOM 2973 N N . SER A 1 387 ? 18.309 -3.746 -8.238 1.00 91.88 387 SER A N 1
ATOM 2974 C CA . SER A 1 387 ? 17.239 -2.736 -8.242 1.00 91.88 387 SER A CA 1
ATOM 2975 C C . SER A 1 387 ? 15.826 -3.339 -8.253 1.00 91.88 387 SER A C 1
ATOM 2977 O O . SER A 1 387 ? 14.860 -2.671 -7.854 1.00 91.88 387 SER A O 1
ATOM 2979 N N . VAL A 1 388 ? 15.690 -4.596 -8.697 1.00 93.81 388 VAL A N 1
ATOM 2980 C CA . VAL A 1 388 ? 14.411 -5.316 -8.782 1.00 93.81 388 VAL A CA 1
ATOM 2981 C C . VAL A 1 388 ? 14.265 -6.412 -7.731 1.00 93.81 388 VAL A C 1
ATOM 2983 O O . VAL A 1 388 ? 13.140 -6.628 -7.269 1.00 93.81 388 VAL A O 1
ATOM 2986 N N . TYR A 1 389 ? 15.361 -7.056 -7.319 1.00 94.44 389 TYR A N 1
ATOM 2987 C CA . TYR A 1 389 ? 15.366 -8.109 -6.306 1.00 94.44 389 TYR A CA 1
ATOM 2988 C C . TYR A 1 389 ? 16.752 -8.259 -5.641 1.00 94.44 389 TYR A C 1
ATOM 2990 O O . TYR A 1 389 ? 17.762 -8.272 -6.335 1.00 94.44 389 TYR A O 1
ATOM 2998 N N . PRO A 1 390 ? 16.841 -8.430 -4.308 1.00 88.06 390 PRO A N 1
ATOM 2999 C CA . PRO A 1 390 ? 18.126 -8.462 -3.600 1.00 88.06 390 PRO A CA 1
ATOM 3000 C C . PRO A 1 390 ? 18.958 -9.743 -3.808 1.00 88.06 390 PRO A C 1
ATOM 3002 O O . PRO A 1 390 ? 20.112 -9.778 -3.394 1.00 88.06 390 PRO A O 1
ATOM 3005 N N . GLY A 1 391 ? 18.398 -10.808 -4.394 1.00 85.94 391 GLY A N 1
ATOM 3006 C CA . GLY A 1 391 ? 19.087 -12.089 -4.595 1.00 85.94 391 GLY A CA 1
ATOM 3007 C C . GLY A 1 391 ? 19.273 -12.439 -6.068 1.00 85.94 391 GLY A C 1
ATOM 3008 O O . GLY A 1 391 ? 18.391 -13.063 -6.651 1.00 85.94 391 GLY A O 1
ATOM 3009 N N . HIS A 1 392 ? 20.429 -12.101 -6.638 1.00 86.06 392 HIS A N 1
ATOM 3010 C CA . HIS A 1 392 ? 20.728 -12.241 -8.068 1.00 86.06 392 HIS A CA 1
ATOM 3011 C C . HIS A 1 392 ? 20.382 -13.632 -8.658 1.00 86.06 392 HIS A C 1
ATOM 3013 O O . HIS A 1 392 ? 19.551 -13.728 -9.557 1.00 86.06 392 HIS A O 1
ATOM 3019 N N . LEU A 1 393 ? 20.882 -14.736 -8.086 1.00 86.94 393 LEU A N 1
ATOM 3020 C CA . LEU A 1 393 ? 20.602 -16.094 -8.603 1.00 86.94 393 LEU A CA 1
ATOM 3021 C C . LEU A 1 393 ? 19.109 -16.479 -8.563 1.00 86.94 393 LEU A C 1
ATOM 3023 O O . LEU A 1 393 ? 18.578 -17.102 -9.489 1.00 86.94 393 LEU A O 1
ATOM 3027 N N . ASN A 1 394 ? 18.414 -16.095 -7.491 1.00 88.31 394 ASN A N 1
ATOM 3028 C CA . ASN A 1 394 ? 16.977 -16.338 -7.352 1.00 88.31 394 ASN A CA 1
ATOM 3029 C C . ASN A 1 394 ? 16.182 -15.490 -8.353 1.00 88.31 394 ASN A C 1
ATOM 3031 O O . ASN A 1 394 ? 15.174 -15.947 -8.894 1.00 88.31 394 ASN A O 1
ATOM 3035 N N . TYR A 1 395 ? 16.645 -14.271 -8.628 1.00 93.06 395 TYR A N 1
ATOM 3036 C CA . TYR A 1 395 ? 16.064 -13.402 -9.639 1.00 93.06 395 TYR A CA 1
ATOM 3037 C C . TYR A 1 395 ? 16.241 -13.965 -11.053 1.00 93.06 395 TYR A C 1
ATOM 3039 O O . TYR A 1 395 ? 15.256 -14.055 -11.782 1.00 93.06 395 TYR A O 1
ATOM 3047 N N . LEU A 1 396 ? 17.432 -14.445 -11.426 1.00 92.62 396 LEU A N 1
ATOM 3048 C CA . LEU A 1 396 ? 17.641 -15.114 -12.719 1.00 92.62 396 LEU A CA 1
ATOM 3049 C C . LEU A 1 396 ? 16.701 -16.317 -12.897 1.00 92.62 396 LEU A C 1
ATOM 3051 O O . LEU A 1 396 ? 16.083 -16.500 -13.943 1.00 92.62 396 LEU A O 1
ATOM 3055 N N . THR A 1 397 ? 16.525 -17.110 -11.839 1.00 93.88 397 THR A N 1
ATOM 3056 C CA . THR A 1 397 ? 15.634 -18.277 -11.872 1.00 93.88 397 THR A CA 1
ATOM 3057 C C . THR A 1 397 ? 14.162 -17.873 -12.025 1.00 93.88 397 THR A C 1
ATOM 3059 O O . THR A 1 397 ? 13.444 -18.404 -12.872 1.00 93.88 397 THR A O 1
ATOM 3062 N N . THR A 1 398 ? 13.698 -16.911 -11.225 1.00 94.62 398 THR A N 1
ATOM 3063 C CA . THR A 1 398 ? 12.296 -16.461 -11.243 1.00 94.62 398 THR A CA 1
ATOM 3064 C C . THR A 1 398 ? 11.951 -15.657 -12.495 1.00 94.62 398 THR A C 1
ATOM 3066 O O . THR A 1 398 ? 10.852 -15.810 -13.020 1.00 94.62 398 THR A O 1
ATOM 3069 N N . SER A 1 399 ? 12.873 -14.856 -13.028 1.00 95.38 399 SER A N 1
ATOM 3070 C CA . SER A 1 399 ? 12.703 -14.173 -14.318 1.00 95.38 399 SER A CA 1
ATOM 3071 C C . SER A 1 399 ? 12.611 -15.159 -15.481 1.00 95.38 399 SER A C 1
ATOM 3073 O O . SER A 1 399 ? 11.737 -14.996 -16.328 1.00 95.38 399 SER A O 1
ATOM 3075 N N . GLY A 1 400 ? 13.396 -16.242 -15.466 1.00 95.44 400 GLY A N 1
ATOM 3076 C CA . GLY A 1 400 ? 13.244 -17.345 -16.418 1.00 95.44 400 GLY A CA 1
ATOM 3077 C C . GLY A 1 400 ? 11.850 -17.982 -16.374 1.00 95.44 400 GLY A C 1
ATOM 3078 O O . GLY A 1 400 ? 11.267 -18.271 -17.417 1.00 95.44 400 GLY A O 1
ATOM 3079 N N . TRP A 1 401 ? 11.259 -18.140 -15.183 1.00 95.94 401 TRP A N 1
ATOM 3080 C CA . TRP A 1 401 ? 9.865 -18.587 -15.061 1.00 95.94 401 TRP A CA 1
ATOM 3081 C C . TRP A 1 401 ? 8.865 -17.544 -15.560 1.00 95.94 401 TRP A C 1
ATOM 3083 O O . TRP A 1 401 ? 7.898 -17.912 -16.222 1.00 95.94 401 TRP A O 1
ATOM 3093 N N . ALA A 1 402 ? 9.074 -16.256 -15.265 1.00 96.88 402 ALA A N 1
ATOM 3094 C CA . ALA A 1 402 ? 8.221 -15.194 -15.797 1.00 96.88 402 ALA A CA 1
ATOM 3095 C C . ALA A 1 402 ? 8.216 -15.205 -17.330 1.00 96.88 402 ALA A C 1
ATOM 3097 O O . ALA A 1 402 ? 7.156 -15.037 -17.928 1.00 96.88 402 ALA A O 1
ATOM 3098 N N . ASP A 1 403 ? 9.373 -15.462 -17.943 1.00 96.50 403 ASP A N 1
ATOM 3099 C CA . ASP A 1 403 ? 9.507 -15.600 -19.387 1.00 96.50 403 ASP A CA 1
ATOM 3100 C C . ASP A 1 403 ? 8.779 -16.834 -19.928 1.00 96.50 403 ASP A C 1
ATOM 3102 O O . ASP A 1 403 ? 7.889 -16.719 -20.768 1.00 96.50 403 ASP A O 1
ATOM 3106 N N . ALA A 1 404 ? 9.081 -18.010 -19.373 1.00 95.12 404 ALA A N 1
ATOM 3107 C CA . ALA A 1 404 ? 8.487 -19.276 -19.799 1.00 95.12 404 ALA A CA 1
ATOM 3108 C C . ALA A 1 404 ? 6.951 -19.284 -19.706 1.00 95.12 404 ALA A C 1
ATOM 3110 O O . ALA A 1 404 ? 6.279 -19.880 -20.547 1.00 95.12 404 ALA A O 1
ATOM 3111 N N . TRP A 1 405 ? 6.395 -18.616 -18.693 1.00 94.94 405 TRP A N 1
ATOM 3112 C CA . TRP A 1 405 ? 4.953 -18.536 -18.461 1.00 94.94 405 TRP A CA 1
ATOM 3113 C C . TRP A 1 405 ? 4.299 -17.272 -19.036 1.00 94.94 405 TRP A C 1
ATOM 3115 O O . TRP A 1 405 ? 3.089 -17.103 -18.884 1.00 94.94 405 TRP A O 1
ATOM 3125 N N . GLY A 1 406 ? 5.060 -16.376 -19.673 1.00 95.88 406 GLY A N 1
ATOM 3126 C CA . GLY A 1 406 ? 4.538 -15.129 -20.235 1.00 95.88 406 GLY A CA 1
ATOM 3127 C C . GLY A 1 406 ? 3.886 -14.207 -19.195 1.00 95.88 406 GLY A C 1
ATOM 3128 O O . GLY A 1 406 ? 2.833 -13.624 -19.451 1.00 95.88 406 GLY A O 1
ATOM 3129 N N . ILE A 1 407 ? 4.477 -14.082 -18.005 1.00 96.56 407 ILE A N 1
ATOM 3130 C CA . ILE A 1 407 ? 3.914 -13.298 -16.898 1.00 96.56 407 ILE A CA 1
ATOM 3131 C C . ILE A 1 407 ? 4.325 -11.829 -17.020 1.00 96.56 407 ILE A C 1
ATOM 3133 O O . ILE A 1 407 ? 5.504 -11.477 -17.055 1.00 96.56 407 ILE A O 1
ATOM 3137 N N . GLY A 1 408 ? 3.337 -10.940 -17.024 1.00 95.62 408 GLY A N 1
ATOM 3138 C CA . GLY A 1 408 ? 3.539 -9.501 -17.090 1.00 95.62 408 GLY A CA 1
ATOM 3139 C C . GLY A 1 408 ? 4.106 -9.070 -18.448 1.00 95.62 408 GLY A C 1
ATOM 3140 O O . GLY A 1 408 ? 3.635 -9.533 -19.492 1.00 95.62 408 GLY A O 1
ATOM 3141 N N . PRO A 1 409 ? 5.119 -8.184 -18.477 1.00 95.50 409 PRO A N 1
ATOM 3142 C CA . PRO A 1 409 ? 5.726 -7.723 -19.728 1.00 95.50 409 PRO A CA 1
ATOM 3143 C C . PRO A 1 409 ? 6.381 -8.836 -20.562 1.00 95.50 409 PRO A C 1
ATOM 3145 O O . PRO A 1 409 ? 6.586 -8.647 -21.758 1.00 95.50 409 PRO A O 1
ATOM 3148 N N . TYR A 1 410 ? 6.685 -9.992 -19.966 1.00 96.94 410 TYR A N 1
ATOM 3149 C CA . TYR A 1 410 ? 7.256 -11.135 -20.679 1.00 96.94 410 TYR A CA 1
ATOM 3150 C C . TYR A 1 410 ? 6.266 -11.810 -21.637 1.00 96.94 410 TYR A C 1
ATOM 3152 O O . TYR A 1 410 ? 6.685 -12.407 -22.619 1.00 96.94 410 TYR A O 1
ATOM 3160 N N . GLY A 1 411 ? 4.955 -11.699 -21.391 1.00 95.31 411 GLY A N 1
ATOM 3161 C CA . GLY A 1 411 ? 3.934 -12.320 -22.241 1.00 95.31 411 GLY A CA 1
ATOM 3162 C C . GLY A 1 411 ? 3.458 -11.462 -23.412 1.00 95.31 411 GLY A C 1
ATOM 3163 O O . GLY A 1 411 ? 2.769 -11.970 -24.293 1.00 95.31 411 GLY A O 1
ATOM 3164 N N . LYS A 1 412 ? 3.754 -10.153 -23.420 1.00 92.50 412 LYS A N 1
ATOM 3165 C CA . LYS A 1 412 ? 3.337 -9.236 -24.494 1.00 92.50 412 LYS A CA 1
ATOM 3166 C C . LYS A 1 412 ? 4.125 -7.927 -24.525 1.00 92.50 412 LYS A C 1
ATOM 3168 O O . LYS A 1 412 ? 4.508 -7.383 -23.492 1.00 92.50 412 LYS A O 1
ATOM 3173 N N . GLY A 1 413 ? 4.216 -7.337 -25.715 1.00 92.25 413 GLY A N 1
ATOM 3174 C CA . GLY A 1 413 ? 4.791 -6.010 -25.924 1.00 92.25 413 GLY A CA 1
ATOM 3175 C C . GLY A 1 413 ? 6.318 -6.026 -25.945 1.00 92.25 413 GLY A C 1
ATOM 3176 O O . GLY A 1 413 ? 6.933 -7.017 -26.317 1.00 92.25 413 GLY A O 1
ATOM 3177 N N . TRP A 1 414 ? 6.932 -4.909 -25.554 1.00 95.06 414 TRP A N 1
ATOM 3178 C CA . TRP A 1 414 ? 8.356 -4.657 -25.793 1.00 95.06 414 TRP A CA 1
ATOM 3179 C C . TRP A 1 414 ? 9.304 -5.710 -25.196 1.00 95.06 414 TRP A C 1
ATOM 3181 O O . TRP A 1 414 ? 10.312 -6.017 -25.822 1.00 95.06 414 TRP A O 1
ATOM 3191 N N . LEU A 1 415 ? 9.006 -6.255 -24.009 1.00 97.06 415 LEU A N 1
ATOM 3192 C CA . LEU A 1 415 ? 9.897 -7.214 -23.349 1.00 97.06 415 LEU A CA 1
ATOM 3193 C C . LEU A 1 415 ? 9.731 -8.628 -23.913 1.00 97.06 415 LEU A C 1
ATOM 3195 O O . LEU A 1 415 ? 10.730 -9.302 -24.131 1.00 97.06 415 LEU A O 1
ATOM 3199 N N . HIS A 1 416 ? 8.497 -9.051 -24.197 1.00 96.12 416 HIS A N 1
ATOM 3200 C CA . HIS A 1 416 ? 8.224 -10.278 -24.953 1.00 96.12 416 HIS A CA 1
ATOM 3201 C C . HIS A 1 416 ? 8.972 -10.286 -26.293 1.00 96.12 416 HIS A C 1
ATOM 3203 O O . HIS A 1 416 ? 9.653 -11.250 -26.629 1.00 96.12 416 HIS A O 1
ATOM 3209 N N . ASP A 1 417 ? 8.872 -9.183 -27.038 1.00 96.44 417 ASP A N 1
ATOM 3210 C CA . ASP A 1 417 ? 9.453 -9.053 -28.373 1.00 96.44 417 ASP A CA 1
ATOM 3211 C C . ASP A 1 417 ? 10.992 -9.004 -28.345 1.00 96.44 417 ASP A C 1
ATOM 3213 O O . ASP A 1 417 ? 11.644 -9.356 -29.334 1.00 96.44 417 ASP A O 1
ATOM 3217 N N . ALA A 1 418 ? 11.593 -8.599 -27.220 1.00 96.62 418 ALA A N 1
ATOM 3218 C CA . ALA A 1 418 ? 13.039 -8.592 -27.045 1.00 96.62 418 ALA A CA 1
ATOM 3219 C C . ALA A 1 418 ? 13.602 -10.021 -27.123 1.00 96.62 418 ALA A C 1
ATOM 3221 O O . ALA A 1 418 ? 13.142 -10.944 -26.457 1.00 96.62 418 ALA A O 1
ATOM 3222 N N . GLY A 1 419 ? 14.611 -10.216 -27.970 1.00 93.12 419 GLY A N 1
ATOM 3223 C CA . GLY A 1 419 ? 15.162 -11.540 -28.275 1.00 93.12 419 GLY A CA 1
ATOM 3224 C C . GLY A 1 419 ? 14.475 -12.244 -29.452 1.00 93.12 419 GLY A C 1
ATOM 3225 O O . GLY A 1 419 ? 15.174 -12.934 -30.196 1.00 93.12 419 GLY A O 1
ATOM 3226 N N . ILE A 1 420 ? 13.179 -11.994 -29.681 1.00 95.62 420 ILE A N 1
ATOM 3227 C CA . ILE A 1 420 ? 12.364 -12.616 -30.741 1.00 95.62 420 ILE A CA 1
ATOM 3228 C C . ILE A 1 420 ? 12.406 -11.798 -32.035 1.00 95.62 420 ILE A C 1
ATOM 3230 O O . ILE A 1 420 ? 12.691 -12.338 -33.104 1.00 95.62 420 ILE A O 1
ATOM 3234 N N . VAL A 1 421 ? 12.134 -10.494 -31.954 1.00 97.44 421 VAL A N 1
ATOM 3235 C CA . VAL A 1 421 ? 12.081 -9.611 -33.125 1.00 97.44 421 VAL A CA 1
ATOM 3236 C C . VAL A 1 421 ? 13.492 -9.364 -33.647 1.00 97.44 421 VAL A C 1
ATOM 3238 O O . VAL A 1 421 ? 14.342 -8.816 -32.949 1.00 97.44 421 VAL A O 1
ATOM 3241 N N . LYS A 1 422 ? 13.734 -9.738 -34.903 1.00 97.88 422 LYS A N 1
ATOM 3242 C CA . LYS A 1 422 ? 14.989 -9.482 -35.618 1.00 97.88 422 LYS A CA 1
ATOM 3243 C C . LYS A 1 422 ? 14.757 -8.449 -36.708 1.00 97.88 422 LYS A C 1
ATOM 3245 O O . LYS A 1 422 ? 13.685 -8.412 -37.305 1.00 97.88 422 LYS A O 1
ATOM 3250 N N . TYR A 1 423 ? 15.752 -7.600 -36.932 1.00 98.06 423 TYR A N 1
ATOM 3251 C CA . TYR A 1 423 ? 15.690 -6.552 -37.939 1.00 98.06 423 TYR A CA 1
ATOM 3252 C C . TYR A 1 423 ? 15.470 -7.151 -39.328 1.00 98.06 423 TYR A C 1
ATOM 3254 O O . TYR A 1 423 ? 16.162 -8.086 -39.726 1.00 98.06 423 TYR A O 1
ATOM 3262 N N . ASP A 1 424 ? 14.520 -6.571 -40.056 1.00 97.62 424 ASP A N 1
ATOM 3263 C CA . ASP A 1 424 ? 14.219 -6.903 -41.441 1.00 97.62 424 ASP A CA 1
ATOM 3264 C C . ASP A 1 424 ? 14.091 -5.595 -42.241 1.00 97.62 424 ASP A C 1
ATOM 3266 O O . ASP A 1 424 ? 13.167 -4.808 -41.986 1.00 97.62 424 ASP A O 1
ATOM 3270 N N . PRO A 1 425 ? 14.985 -5.335 -43.213 1.00 96.56 425 PRO A N 1
ATOM 3271 C CA . PRO A 1 425 ? 14.915 -4.132 -44.034 1.00 96.56 425 PRO A CA 1
ATOM 3272 C C . PRO A 1 425 ? 13.612 -4.028 -44.845 1.00 96.56 425 PRO A C 1
ATOM 3274 O O . PRO A 1 425 ? 13.179 -2.912 -45.131 1.00 96.56 425 PRO A O 1
ATOM 3277 N N . ALA A 1 426 ? 12.942 -5.141 -45.172 1.00 97.38 426 ALA A N 1
ATOM 3278 C CA . ALA A 1 426 ? 11.654 -5.129 -45.874 1.00 97.38 426 ALA A CA 1
ATOM 3279 C C . ALA A 1 426 ? 10.506 -4.574 -45.009 1.00 97.38 426 ALA A C 1
ATOM 3281 O O . ALA A 1 426 ? 9.465 -4.144 -45.519 1.00 97.38 426 ALA A O 1
ATOM 3282 N N . LEU A 1 427 ? 10.692 -4.550 -43.687 1.00 97.06 427 LEU A N 1
ATOM 3283 C CA . LEU A 1 427 ? 9.735 -4.010 -42.727 1.00 97.06 427 LEU A CA 1
ATOM 3284 C C . LEU A 1 427 ? 10.052 -2.565 -42.311 1.00 97.06 427 LEU A C 1
ATOM 3286 O O . LEU A 1 427 ? 9.405 -2.050 -41.396 1.00 97.06 427 LEU A O 1
ATOM 3290 N N . ARG A 1 428 ? 11.001 -1.890 -42.973 1.00 97.06 428 ARG A N 1
ATOM 3291 C CA . ARG A 1 428 ? 11.363 -0.501 -42.668 1.00 97.06 428 ARG A CA 1
ATOM 3292 C C . ARG A 1 428 ? 10.288 0.498 -43.118 1.00 97.06 428 ARG A C 1
ATOM 3294 O O . ARG A 1 428 ? 9.816 0.462 -44.249 1.00 97.06 428 ARG A O 1
ATOM 3301 N N . ASP A 1 429 ? 9.930 1.405 -42.215 1.00 96.50 429 ASP A N 1
ATOM 3302 C CA . ASP A 1 429 ? 8.996 2.516 -42.403 1.00 96.50 429 ASP A CA 1
ATOM 3303 C C . ASP A 1 429 ? 9.395 3.684 -41.478 1.00 96.50 429 ASP A C 1
ATOM 3305 O O . ASP A 1 429 ? 8.935 3.816 -40.338 1.00 96.50 429 ASP A O 1
ATOM 3309 N N . ASP A 1 430 ? 10.268 4.555 -41.988 1.00 94.94 430 ASP A N 1
ATOM 3310 C CA . ASP A 1 430 ? 10.789 5.721 -41.259 1.00 94.94 430 ASP A CA 1
ATOM 3311 C C . ASP A 1 430 ? 9.712 6.800 -41.018 1.00 94.94 430 ASP A C 1
ATOM 3313 O O . ASP A 1 430 ? 9.903 7.739 -40.244 1.00 94.94 430 ASP A O 1
ATOM 3317 N N . GLY A 1 431 ? 8.532 6.662 -41.635 1.00 94.00 431 GLY A N 1
ATOM 3318 C CA . GLY A 1 431 ? 7.394 7.548 -41.417 1.00 94.00 431 GLY A CA 1
ATOM 3319 C C . GLY A 1 431 ? 6.776 7.421 -40.022 1.00 94.00 431 GLY A C 1
ATOM 3320 O O . GLY A 1 431 ? 6.038 8.318 -39.608 1.00 94.00 431 GLY A O 1
ATOM 3321 N N . ARG A 1 432 ? 7.079 6.351 -39.272 1.00 93.75 432 ARG A N 1
ATOM 3322 C CA . ARG A 1 432 ? 6.404 6.008 -38.002 1.00 93.75 432 ARG A CA 1
ATOM 3323 C C . ARG A 1 432 ? 6.934 6.711 -36.765 1.00 93.75 432 ARG A C 1
ATOM 3325 O O . ARG A 1 432 ? 6.223 6.781 -35.760 1.00 93.75 432 ARG A O 1
ATOM 3332 N N . CYS A 1 433 ? 8.147 7.239 -36.812 1.00 94.88 433 CYS A N 1
ATOM 3333 C CA . CYS A 1 433 ? 8.775 7.901 -35.677 1.00 94.88 433 CYS A CA 1
ATOM 3334 C C . CYS A 1 433 ? 9.685 9.048 -36.135 1.00 94.88 433 CYS A C 1
ATOM 3336 O O . CYS A 1 433 ? 9.811 9.338 -37.324 1.00 94.88 433 CYS A O 1
ATOM 3338 N N . ILE A 1 434 ? 10.245 9.756 -35.164 1.00 95.44 434 ILE A N 1
ATOM 3339 C CA . ILE A 1 434 ? 11.462 10.561 -35.300 1.00 95.44 434 ILE A CA 1
ATOM 3340 C C . ILE A 1 434 ? 12.353 10.218 -34.114 1.00 95.44 434 ILE A C 1
ATOM 3342 O O . ILE A 1 434 ? 11.836 9.856 -33.059 1.00 95.44 434 ILE A O 1
ATOM 3346 N N . GLY A 1 435 ? 13.662 10.338 -34.257 1.00 96.00 435 GLY A N 1
ATOM 3347 C CA . GLY A 1 435 ? 14.570 10.058 -33.159 1.00 96.00 435 GLY A CA 1
ATOM 3348 C C . GLY A 1 435 ? 16.017 10.042 -33.594 1.00 96.00 435 GLY A C 1
ATOM 3349 O O . GLY A 1 435 ? 16.336 10.322 -34.751 1.00 96.00 435 GLY A O 1
ATOM 3350 N N . THR A 1 436 ? 16.878 9.720 -32.643 1.00 97.38 436 THR A N 1
ATOM 3351 C CA . THR A 1 436 ? 18.324 9.725 -32.822 1.00 97.38 436 THR A CA 1
ATOM 3352 C C . THR A 1 436 ? 18.951 8.639 -31.9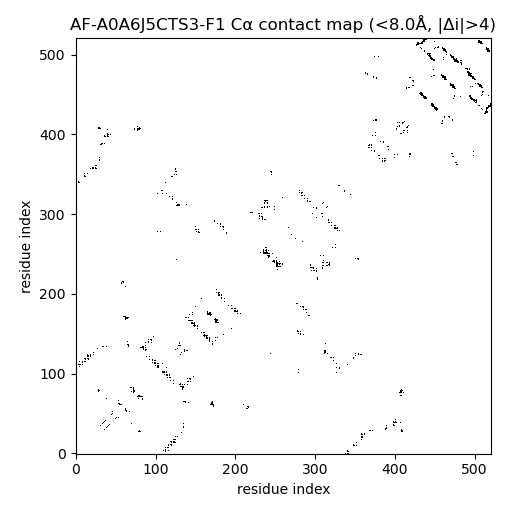56 1.00 97.38 436 THR A C 1
ATOM 3354 O O . THR A 1 436 ? 18.456 8.338 -30.865 1.00 97.38 436 THR A O 1
ATOM 3357 N N . LEU A 1 437 ? 20.022 8.039 -32.471 1.00 97.94 437 LEU A N 1
ATOM 3358 C CA . LEU A 1 437 ? 21.020 7.324 -31.684 1.00 97.94 437 LEU A CA 1
ATOM 3359 C C . LEU A 1 437 ? 22.071 8.350 -31.253 1.00 97.94 437 LEU A C 1
ATOM 3361 O O . LEU A 1 437 ? 22.801 8.865 -32.097 1.00 97.94 437 LEU A O 1
ATOM 3365 N N . ASP A 1 438 ? 22.104 8.678 -29.964 1.00 96.88 438 ASP A N 1
ATOM 3366 C CA . ASP A 1 438 ? 23.022 9.696 -29.443 1.00 96.88 438 ASP A CA 1
ATOM 3367 C C . ASP A 1 438 ? 24.416 9.096 -29.210 1.00 96.88 438 ASP A C 1
ATOM 3369 O O . ASP A 1 438 ? 25.429 9.743 -29.447 1.00 96.88 438 ASP A O 1
ATOM 3373 N N . GLU A 1 439 ? 24.474 7.853 -28.726 1.00 96.88 439 GLU A N 1
ATOM 3374 C CA . GLU A 1 439 ? 25.728 7.190 -28.369 1.00 96.88 439 GLU A CA 1
ATOM 3375 C C . GLU A 1 439 ? 25.545 5.669 -28.331 1.00 96.88 439 GLU A C 1
ATOM 3377 O O . GLU A 1 439 ? 24.515 5.173 -27.865 1.00 96.88 439 GLU A O 1
ATOM 3382 N N . ALA A 1 440 ? 26.562 4.935 -28.781 1.00 96.69 440 ALA A N 1
ATOM 3383 C CA . ALA A 1 440 ? 26.732 3.507 -28.543 1.00 96.69 440 ALA A CA 1
ATOM 3384 C C . ALA A 1 440 ? 28.175 3.267 -28.095 1.00 96.69 440 ALA A C 1
ATOM 3386 O O . ALA A 1 440 ? 29.113 3.560 -28.834 1.00 96.69 440 ALA A O 1
ATOM 3387 N N . LYS A 1 441 ? 28.339 2.843 -26.843 1.00 95.06 441 LYS A N 1
ATOM 3388 C CA . LYS A 1 441 ? 29.641 2.685 -26.207 1.00 95.06 441 LYS A CA 1
ATOM 3389 C C . LYS A 1 441 ? 29.567 1.771 -24.985 1.00 95.06 441 LYS A C 1
ATOM 3391 O O . LYS A 1 441 ? 28.578 1.797 -24.242 1.00 95.06 441 LYS A O 1
ATOM 3396 N N . ASP A 1 442 ? 30.643 1.027 -24.742 1.00 91.12 442 ASP A N 1
ATOM 3397 C CA . ASP A 1 442 ? 30.901 0.292 -23.495 1.00 91.12 442 ASP A CA 1
ATOM 3398 C C . ASP A 1 442 ? 29.762 -0.686 -23.146 1.00 91.12 442 ASP A C 1
ATOM 3400 O O . ASP A 1 442 ? 29.292 -0.763 -22.011 1.00 91.12 442 ASP A O 1
ATOM 3404 N N . GLY A 1 443 ? 29.264 -1.416 -24.146 1.00 92.25 443 GLY A N 1
ATOM 3405 C CA . GLY A 1 443 ? 28.189 -2.392 -23.945 1.00 92.25 443 GLY A CA 1
ATOM 3406 C C . GLY A 1 443 ? 26.773 -1.797 -23.938 1.00 92.25 443 GLY A C 1
ATOM 3407 O O . GLY A 1 443 ? 25.790 -2.517 -23.746 1.00 92.25 443 GLY A O 1
ATOM 3408 N N . SER A 1 444 ? 26.637 -0.482 -24.126 1.00 95.19 444 SER A N 1
ATOM 3409 C CA . SER A 1 444 ? 25.366 0.235 -24.014 1.00 95.19 444 SER A CA 1
ATOM 3410 C C . SER A 1 444 ? 25.097 1.132 -25.216 1.00 95.19 444 SER A C 1
ATOM 3412 O O . SER A 1 444 ? 26.013 1.617 -25.871 1.00 95.19 444 SER A O 1
ATOM 3414 N N . ALA A 1 445 ? 23.824 1.379 -25.506 1.00 97.38 445 ALA A N 1
ATOM 3415 C CA . ALA A 1 445 ? 23.417 2.378 -26.485 1.00 97.38 445 ALA A CA 1
ATOM 3416 C C . ALA A 1 445 ? 22.267 3.215 -25.939 1.00 97.38 445 ALA A C 1
ATOM 3418 O O . ALA A 1 445 ? 21.433 2.722 -25.172 1.00 97.38 445 ALA A O 1
ATOM 3419 N N . ARG A 1 446 ? 22.213 4.484 -26.333 1.00 97.81 446 ARG A N 1
ATOM 3420 C CA . ARG A 1 446 ? 21.181 5.413 -25.884 1.00 97.81 446 ARG A CA 1
ATOM 3421 C C . ARG A 1 446 ? 20.815 6.429 -26.944 1.00 97.81 446 ARG A C 1
ATOM 3423 O O . ARG A 1 446 ? 21.591 6.753 -27.839 1.00 97.81 446 ARG A O 1
ATOM 3430 N N . GLY A 1 447 ? 19.626 6.982 -26.790 1.00 97.81 447 GLY A N 1
ATOM 3431 C CA . GLY A 1 447 ? 19.145 8.033 -27.661 1.00 97.81 447 GLY A CA 1
ATOM 3432 C C . GLY A 1 447 ? 17.781 8.535 -27.237 1.00 97.81 447 GLY A C 1
ATOM 3433 O O . GLY A 1 447 ? 17.384 8.432 -26.073 1.00 97.81 447 GLY A O 1
ATOM 3434 N N . TRP A 1 448 ? 17.036 9.060 -28.199 1.00 97.31 448 TRP A N 1
ATOM 3435 C CA . TRP A 1 448 ? 15.642 9.434 -28.004 1.00 97.31 448 TRP A CA 1
ATOM 3436 C C . TRP A 1 448 ? 14.805 9.067 -29.224 1.00 97.31 448 TRP A C 1
ATOM 3438 O O . TRP A 1 448 ? 15.307 8.954 -30.342 1.00 97.31 448 TRP A O 1
ATOM 3448 N N . LEU A 1 449 ? 13.512 8.850 -29.001 1.00 96.00 449 LEU A N 1
ATOM 3449 C CA . LEU A 1 449 ? 12.541 8.589 -30.050 1.00 96.00 449 LEU A CA 1
ATOM 3450 C C . LEU A 1 449 ? 11.176 9.176 -29.684 1.00 96.00 449 LEU A C 1
ATOM 3452 O O . LEU A 1 449 ? 10.764 9.210 -28.527 1.00 96.00 449 LEU A O 1
ATOM 3456 N N . VAL A 1 450 ? 10.439 9.604 -30.701 1.00 95.00 450 VAL A N 1
ATOM 3457 C CA . VAL A 1 450 ? 9.049 10.044 -30.605 1.00 95.00 450 VAL A CA 1
ATOM 3458 C C . VAL A 1 450 ? 8.238 9.248 -31.611 1.00 95.00 450 VAL A C 1
ATOM 3460 O O . VAL A 1 450 ? 8.347 9.439 -32.825 1.00 95.00 450 VAL A O 1
ATOM 3463 N N . ALA A 1 451 ? 7.401 8.351 -31.102 1.00 92.12 451 ALA A N 1
ATOM 3464 C CA . ALA A 1 451 ? 6.494 7.573 -31.926 1.00 92.12 451 ALA A CA 1
ATOM 3465 C C . ALA A 1 451 ? 5.356 8.470 -32.453 1.00 92.12 451 ALA A C 1
ATOM 3467 O O . ALA A 1 451 ? 4.634 9.120 -31.690 1.00 92.12 451 ALA A O 1
ATOM 3468 N N . LYS A 1 452 ? 5.171 8.524 -33.777 1.00 88.25 452 LYS A N 1
ATOM 3469 C CA . LYS A 1 452 ? 4.057 9.267 -34.392 1.00 88.25 452 LYS A CA 1
ATOM 3470 C C . LYS A 1 452 ? 2.744 8.498 -34.249 1.00 88.25 452 LYS A C 1
ATOM 3472 O O . LYS A 1 452 ? 1.713 9.124 -34.018 1.00 88.25 452 LYS A O 1
ATOM 3477 N N . MET A 1 453 ? 2.815 7.167 -34.304 1.00 78.00 453 MET A N 1
ATOM 3478 C CA . MET A 1 453 ? 1.724 6.206 -34.087 1.00 78.00 453 MET A CA 1
ATOM 3479 C C . MET A 1 453 ? 2.074 5.258 -32.925 1.00 78.00 453 MET A C 1
ATOM 3481 O O . MET A 1 453 ? 3.232 5.193 -32.533 1.00 78.00 453 MET A O 1
ATOM 3485 N N . TYR A 1 454 ? 1.100 4.518 -32.378 1.00 76.94 454 TYR A N 1
ATOM 3486 C CA . TYR A 1 454 ? 1.317 3.516 -31.311 1.00 76.94 454 TYR A CA 1
ATOM 3487 C C . TYR A 1 454 ? 1.999 4.058 -30.040 1.00 76.94 454 TYR A C 1
ATOM 3489 O O . TYR A 1 454 ? 2.878 3.426 -29.470 1.00 76.94 454 TYR A O 1
ATOM 3497 N N . ARG A 1 455 ? 1.566 5.229 -29.560 1.00 74.31 455 ARG A N 1
ATOM 3498 C CA . ARG A 1 455 ? 2.177 5.938 -28.414 1.00 74.31 455 ARG A CA 1
ATOM 3499 C C . ARG A 1 455 ? 1.957 5.283 -27.041 1.00 74.31 455 ARG A C 1
ATOM 3501 O O . ARG A 1 455 ? 2.330 5.861 -26.024 1.00 74.31 455 ARG A O 1
ATOM 3508 N N . ASN A 1 456 ? 1.303 4.126 -26.989 1.00 71.38 456 ASN A N 1
ATOM 3509 C CA . ASN A 1 456 ? 0.876 3.522 -25.735 1.00 71.38 456 ASN A CA 1
ATOM 3510 C C . ASN A 1 456 ? 1.985 2.629 -25.172 1.00 71.38 456 ASN A C 1
ATOM 3512 O O . ASN A 1 456 ? 2.097 1.463 -25.542 1.00 71.38 456 ASN A O 1
ATOM 3516 N N . GLY A 1 457 ? 2.755 3.174 -24.231 1.00 83.12 457 GLY A N 1
ATOM 3517 C CA . GLY A 1 457 ? 3.732 2.426 -23.443 1.00 83.12 457 GLY A CA 1
ATOM 3518 C C . GLY A 1 457 ? 5.148 2.391 -24.032 1.00 83.12 457 GLY A C 1
ATOM 3519 O O . GLY A 1 457 ? 5.442 3.078 -25.012 1.00 83.12 457 GLY A O 1
ATOM 3520 N N . PRO A 1 458 ? 6.056 1.627 -23.400 1.00 92.75 458 PRO A N 1
ATOM 3521 C CA . PRO A 1 458 ? 7.449 1.548 -23.820 1.00 92.75 458 PRO A CA 1
ATOM 3522 C C . PRO A 1 458 ? 7.583 0.896 -25.198 1.00 92.75 458 PRO A C 1
ATOM 3524 O O . PRO A 1 458 ? 6.902 -0.080 -25.506 1.00 92.75 458 PRO A O 1
ATOM 3527 N N . THR A 1 459 ? 8.490 1.432 -26.005 1.00 95.44 459 THR A N 1
ATOM 3528 C CA . THR 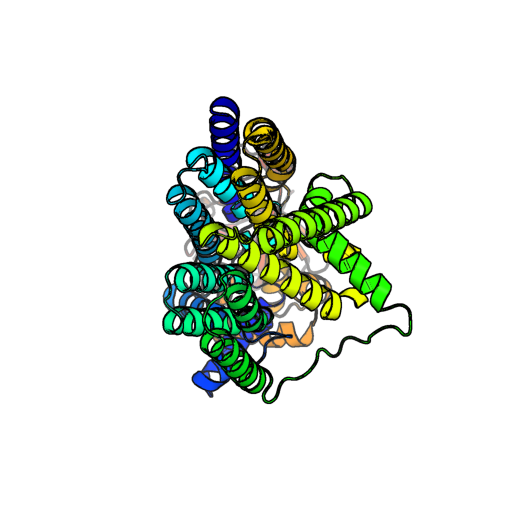A 1 459 ? 8.819 0.955 -27.350 1.00 95.44 459 THR A CA 1
ATOM 3529 C C . THR A 1 459 ? 10.113 0.152 -27.303 1.00 95.44 459 THR A C 1
ATOM 3531 O O . THR A 1 459 ? 11.078 0.584 -26.671 1.00 95.44 459 THR A O 1
ATOM 3534 N N . LEU A 1 460 ? 10.136 -0.997 -27.983 1.00 97.69 460 LEU A N 1
ATOM 3535 C CA . LEU A 1 460 ? 11.354 -1.775 -28.196 1.00 97.69 460 LEU A CA 1
ATOM 3536 C C . LEU A 1 460 ? 12.238 -1.065 -29.227 1.00 97.69 460 LEU A C 1
ATOM 3538 O O . LEU A 1 460 ? 11.774 -0.684 -30.304 1.00 97.69 460 LEU A O 1
ATOM 3542 N N . VAL A 1 461 ? 13.515 -0.920 -28.907 1.00 98.38 461 VAL A N 1
ATOM 3543 C CA . VAL A 1 461 ? 14.559 -0.482 -29.831 1.00 98.38 461 VAL A CA 1
ATOM 3544 C C . VAL A 1 461 ? 15.399 -1.697 -30.196 1.00 98.38 461 VAL A C 1
ATOM 3546 O O . VAL A 1 461 ? 15.820 -2.447 -29.323 1.00 98.38 461 VAL A O 1
ATOM 3549 N N . VAL A 1 462 ? 15.632 -1.905 -31.483 1.00 98.44 462 VAL A N 1
ATOM 3550 C CA . VAL A 1 462 ? 16.455 -2.986 -32.024 1.00 98.44 462 VAL A CA 1
ATOM 3551 C C . VAL A 1 462 ? 17.771 -2.386 -32.497 1.00 98.44 462 VAL A C 1
ATOM 3553 O O . VAL A 1 462 ? 17.774 -1.436 -33.282 1.00 98.44 462 VAL A O 1
ATOM 3556 N N . LEU A 1 463 ? 18.880 -2.929 -32.001 1.00 98.38 463 LEU A N 1
ATOM 3557 C CA . LEU A 1 463 ? 20.234 -2.493 -32.333 1.00 98.38 463 LEU A CA 1
ATOM 3558 C C . LEU A 1 463 ? 20.833 -3.458 -33.352 1.00 98.38 463 LEU A C 1
ATOM 3560 O O . LEU A 1 463 ? 20.758 -4.679 -33.187 1.00 98.38 463 LEU A O 1
ATOM 3564 N N . VAL A 1 464 ? 21.396 -2.905 -34.421 1.00 98.12 464 VAL A N 1
ATOM 3565 C CA . VAL A 1 464 ? 21.788 -3.640 -35.623 1.00 98.12 464 VAL A CA 1
ATOM 3566 C C . VAL A 1 464 ? 23.233 -3.323 -35.981 1.00 98.12 464 VAL A C 1
ATOM 3568 O O . VAL A 1 464 ? 23.583 -2.158 -36.133 1.00 98.12 464 VAL A O 1
ATOM 3571 N N . HIS A 1 465 ? 24.049 -4.352 -36.181 1.00 97.12 465 HIS A N 1
ATOM 3572 C CA . HIS A 1 465 ? 25.408 -4.243 -36.712 1.00 97.12 465 HIS A CA 1
ATOM 3573 C C . HIS A 1 465 ? 25.527 -5.155 -37.936 1.00 97.12 465 HIS A C 1
ATOM 3575 O O . HIS A 1 465 ? 25.092 -6.305 -37.890 1.00 97.12 465 HIS A O 1
ATOM 3581 N N . ASN A 1 466 ? 26.052 -4.643 -39.054 1.00 94.69 466 ASN A N 1
ATOM 3582 C CA . ASN A 1 466 ? 26.175 -5.383 -40.322 1.00 94.69 466 ASN A CA 1
ATOM 3583 C C . ASN A 1 466 ? 24.883 -6.101 -40.771 1.00 94.69 466 ASN A C 1
ATOM 3585 O O . ASN A 1 466 ? 24.911 -7.228 -41.259 1.00 94.69 466 ASN A O 1
ATOM 3589 N N . GLY A 1 467 ? 23.727 -5.455 -40.578 1.00 93.75 467 GLY A N 1
ATOM 3590 C CA . GLY A 1 467 ? 22.416 -6.005 -40.944 1.00 93.75 467 GLY A CA 1
ATOM 3591 C C . GLY A 1 467 ? 21.871 -7.081 -39.998 1.00 93.75 467 GLY A C 1
ATOM 3592 O O . GLY A 1 467 ? 20.762 -7.559 -40.217 1.00 93.75 467 GLY A O 1
ATOM 3593 N N . GLN A 1 468 ? 22.596 -7.435 -38.935 1.00 96.56 468 GLN A N 1
ATOM 3594 C CA . GLN A 1 468 ? 22.160 -8.397 -37.924 1.00 96.56 468 GLN A CA 1
ATOM 3595 C C . GLN A 1 468 ? 21.753 -7.697 -36.629 1.00 96.56 468 GLN A C 1
ATOM 3597 O O . GLN A 1 468 ? 22.408 -6.757 -36.183 1.00 96.56 468 GLN A O 1
ATOM 3602 N N . THR A 1 469 ? 20.685 -8.174 -35.990 1.00 97.81 469 THR A N 1
ATOM 3603 C CA . THR A 1 469 ? 20.302 -7.712 -34.650 1.00 97.81 469 THR A CA 1
ATOM 3604 C C . THR A 1 469 ? 21.305 -8.203 -33.613 1.00 97.81 469 THR A C 1
ATOM 3606 O O . THR A 1 469 ? 21.394 -9.405 -33.368 1.00 97.81 469 THR A O 1
ATOM 3609 N N . VAL A 1 470 ? 22.000 -7.264 -32.974 1.00 96.81 470 VAL A N 1
ATOM 3610 C CA . VAL A 1 470 ? 23.032 -7.527 -31.956 1.00 96.81 470 VAL A CA 1
ATOM 3611 C C . VAL A 1 470 ? 22.627 -7.085 -30.552 1.00 96.81 470 VAL A C 1
ATOM 3613 O O . VAL A 1 470 ? 23.266 -7.474 -29.581 1.00 96.81 470 VAL A O 1
ATOM 3616 N N . GLY A 1 471 ? 21.560 -6.297 -30.416 1.00 97.19 471 GLY A N 1
ATOM 3617 C CA . GLY A 1 471 ? 21.146 -5.769 -29.124 1.00 97.19 471 GLY A CA 1
ATOM 3618 C C . GLY A 1 471 ? 19.725 -5.228 -29.117 1.00 97.19 471 GLY A C 1
ATOM 3619 O O . GLY A 1 471 ? 19.063 -5.141 -30.155 1.00 97.19 471 GLY A O 1
ATOM 3620 N N . TYR A 1 472 ? 19.270 -4.851 -27.926 1.00 98.50 472 TYR A N 1
ATOM 3621 C CA . TYR A 1 472 ? 17.927 -4.329 -27.706 1.00 98.50 472 TYR A CA 1
ATOM 3622 C C . TYR A 1 472 ? 17.940 -3.198 -26.683 1.00 98.50 472 TYR A C 1
ATOM 3624 O O . TYR A 1 472 ? 18.760 -3.178 -25.767 1.00 98.50 472 TYR A O 1
ATOM 3632 N N . GLY A 1 473 ? 16.996 -2.275 -26.823 1.00 97.94 473 GLY A N 1
ATOM 3633 C CA . GLY A 1 473 ? 16.735 -1.187 -25.894 1.00 97.94 473 GLY A CA 1
ATOM 3634 C C . GLY A 1 473 ? 15.249 -0.983 -25.652 1.00 97.94 473 GLY A C 1
ATOM 3635 O O . GLY A 1 473 ? 14.400 -1.563 -26.324 1.00 97.94 473 GLY A O 1
ATOM 3636 N N . VAL A 1 474 ? 14.924 -0.140 -24.684 1.00 97.88 474 VAL A N 1
ATOM 3637 C CA . VAL A 1 474 ? 13.548 0.190 -24.312 1.00 97.88 474 VAL A CA 1
ATOM 3638 C C . VAL A 1 474 ? 13.409 1.694 -24.129 1.00 97.88 474 VAL A C 1
ATOM 3640 O O . VAL A 1 474 ? 14.318 2.348 -23.627 1.00 97.88 474 VAL A O 1
ATOM 3643 N N . SER A 1 475 ? 12.278 2.260 -24.549 1.00 96.62 475 SER A N 1
ATOM 3644 C CA . SER A 1 475 ? 11.982 3.682 -24.351 1.00 96.62 475 SER A CA 1
ATOM 3645 C C . SER A 1 475 ? 11.346 3.997 -22.989 1.00 96.62 475 SER A C 1
ATOM 3647 O O . SER A 1 475 ? 10.855 3.121 -22.261 1.00 96.62 475 SER A O 1
ATOM 3649 N N . GLY A 1 476 ? 11.313 5.284 -22.648 1.00 94.06 476 GLY A N 1
ATOM 3650 C CA . GLY A 1 476 ? 10.734 5.799 -21.408 1.00 94.06 476 GLY A CA 1
ATOM 3651 C C . GLY A 1 476 ? 11.761 6.395 -20.446 1.00 94.06 476 GLY A C 1
ATOM 3652 O O . GLY A 1 476 ? 11.480 6.472 -19.251 1.00 94.06 476 GLY A O 1
ATOM 3653 N N . GLU A 1 477 ? 12.949 6.760 -20.931 1.00 95.50 477 GLU A N 1
ATOM 3654 C CA . GLU A 1 477 ? 13.918 7.528 -20.152 1.00 95.50 477 GLU A CA 1
ATOM 3655 C C . GLU A 1 477 ? 13.598 9.025 -20.211 1.00 95.50 477 GLU A C 1
ATOM 3657 O O . GLU A 1 477 ? 13.309 9.572 -21.276 1.00 95.50 477 GLU A O 1
ATOM 3662 N N . GLY A 1 478 ? 13.697 9.711 -19.070 1.00 94.31 478 GLY A N 1
ATOM 3663 C CA . GLY A 1 478 ? 13.504 11.157 -18.993 1.00 94.31 478 GLY A CA 1
ATOM 3664 C C . GLY A 1 478 ? 14.483 11.931 -19.884 1.00 94.31 478 GLY A C 1
ATOM 3665 O O . GLY A 1 478 ? 15.694 11.850 -19.698 1.00 94.31 478 GLY A O 1
ATOM 3666 N N . ARG A 1 479 ? 13.953 12.729 -20.818 1.00 94.06 479 ARG A N 1
ATOM 3667 C CA . ARG A 1 479 ? 14.707 13.614 -21.726 1.00 94.06 479 ARG A CA 1
ATOM 3668 C C . ARG A 1 479 ? 14.074 15.010 -21.788 1.00 94.06 479 ARG A C 1
ATOM 3670 O O . ARG A 1 479 ? 13.448 15.381 -22.787 1.00 94.06 479 ARG A O 1
ATOM 3677 N N . PRO A 1 480 ? 14.186 15.807 -20.707 1.00 92.56 480 PRO A N 1
ATOM 3678 C CA . PRO A 1 480 ? 13.605 17.148 -20.655 1.00 92.56 480 PRO A CA 1
ATOM 3679 C C . PRO A 1 480 ? 14.234 18.106 -21.678 1.00 92.56 480 PRO A C 1
ATOM 3681 O O . PRO A 1 480 ? 13.573 19.047 -22.113 1.00 92.56 480 PRO A O 1
ATOM 3684 N N . ASP A 1 481 ? 15.479 17.862 -22.085 1.00 94.19 481 ASP A N 1
ATOM 3685 C CA . ASP A 1 481 ? 16.163 18.541 -23.188 1.00 94.19 481 ASP A CA 1
ATOM 3686 C C . ASP A 1 481 ? 15.437 18.317 -24.526 1.00 94.19 481 ASP A C 1
ATOM 3688 O O . ASP A 1 481 ? 15.075 19.283 -25.198 1.00 94.19 481 ASP A O 1
ATOM 3692 N N . VAL A 1 482 ? 15.109 17.064 -24.858 1.00 94.25 482 VAL A N 1
ATOM 3693 C CA . VAL A 1 482 ? 14.364 16.714 -26.079 1.00 94.25 482 VAL A CA 1
ATOM 3694 C C . VAL A 1 482 ? 12.958 17.300 -26.032 1.00 94.25 482 VAL A C 1
ATOM 3696 O O . VAL A 1 482 ? 12.505 17.881 -27.015 1.00 94.25 482 VAL A O 1
ATOM 3699 N N . LYS A 1 483 ? 12.279 17.228 -24.879 1.00 93.44 483 LYS A N 1
ATOM 3700 C CA . LYS A 1 483 ? 10.943 17.817 -24.704 1.00 93.44 483 LYS A CA 1
ATOM 3701 C C . LYS A 1 483 ? 10.918 19.329 -24.950 1.00 93.44 483 LYS A C 1
ATOM 3703 O O . LYS A 1 483 ? 9.928 19.840 -25.473 1.00 93.44 483 LYS A O 1
ATOM 3708 N N . ARG A 1 484 ? 11.973 20.049 -24.551 1.00 94.38 484 ARG A N 1
ATOM 3709 C CA . ARG A 1 484 ? 12.093 21.502 -24.766 1.00 94.38 484 ARG A CA 1
ATOM 3710 C C . ARG A 1 484 ? 12.341 21.847 -26.232 1.00 94.38 484 ARG A C 1
ATOM 3712 O O . ARG A 1 484 ? 11.788 22.834 -26.704 1.00 94.38 484 ARG A O 1
ATOM 3719 N N . SER A 1 485 ? 13.128 21.039 -26.941 1.00 94.12 485 SER A N 1
ATOM 3720 C CA . SER A 1 485 ? 13.474 21.286 -28.347 1.00 94.12 485 SER A CA 1
ATOM 3721 C C . SER A 1 485 ? 12.431 20.762 -29.339 1.00 94.12 485 SER A C 1
ATOM 3723 O O . SER A 1 485 ? 12.279 21.315 -30.425 1.00 94.12 485 SER A O 1
ATOM 3725 N N . ILE A 1 486 ? 11.692 19.708 -28.983 1.00 92.25 486 ILE A N 1
ATOM 3726 C CA . ILE A 1 486 ? 10.721 19.038 -29.854 1.00 92.25 486 ILE A CA 1
ATOM 3727 C C . ILE A 1 486 ? 9.353 19.053 -29.175 1.00 92.25 486 ILE A C 1
ATOM 3729 O O . ILE A 1 486 ? 9.070 18.268 -28.272 1.00 92.25 486 ILE A O 1
ATOM 3733 N N . SER A 1 487 ? 8.464 19.923 -29.657 1.00 87.94 487 SER A N 1
ATOM 3734 C CA . SER A 1 487 ? 7.149 20.172 -29.046 1.00 87.94 487 SER A CA 1
ATOM 3735 C C . SER A 1 487 ? 6.307 18.900 -28.861 1.00 87.94 487 SER A C 1
ATOM 3737 O O . SER A 1 487 ? 5.674 18.716 -27.814 1.00 87.94 487 SER A O 1
ATOM 3739 N N . ILE A 1 488 ? 6.348 17.997 -29.848 1.00 90.12 488 ILE A N 1
ATOM 3740 C CA . ILE A 1 488 ? 5.592 16.737 -29.859 1.00 90.12 488 ILE A CA 1
ATOM 3741 C C . ILE A 1 488 ? 6.227 15.609 -29.035 1.00 90.12 488 ILE A C 1
ATOM 3743 O O . ILE A 1 488 ? 5.564 14.594 -28.820 1.00 90.12 488 ILE A O 1
ATOM 3747 N N . ALA A 1 489 ? 7.480 15.749 -28.588 1.00 91.31 489 ALA A N 1
ATOM 3748 C CA . ALA A 1 489 ? 8.139 14.717 -27.796 1.00 91.31 489 ALA A CA 1
ATOM 3749 C C . ALA A 1 489 ? 7.458 14.583 -26.424 1.00 91.31 489 ALA A C 1
ATOM 3751 O O . ALA A 1 489 ? 7.021 15.593 -25.865 1.00 91.31 489 ALA A O 1
ATOM 3752 N N . PRO A 1 490 ? 7.320 13.377 -25.856 1.00 91.00 490 PRO A N 1
ATOM 3753 C CA . PRO A 1 490 ? 6.949 13.227 -24.454 1.00 91.00 490 PRO A CA 1
ATOM 3754 C C . PRO A 1 490 ? 8.146 13.546 -23.536 1.00 91.00 490 PRO A C 1
ATOM 3756 O O . PRO A 1 490 ? 9.277 13.688 -23.997 1.00 91.00 490 PRO A O 1
ATOM 3759 N N . ALA A 1 491 ? 7.903 13.712 -22.232 1.00 89.75 491 ALA A N 1
ATOM 3760 C CA . ALA A 1 491 ? 8.974 14.005 -21.269 1.00 89.75 491 ALA A CA 1
ATOM 3761 C C . ALA A 1 491 ? 9.959 12.832 -21.101 1.00 89.75 491 ALA A C 1
ATOM 3763 O O . ALA A 1 491 ? 11.110 13.038 -20.724 1.00 89.75 491 ALA A O 1
ATOM 3764 N N . ASP A 1 492 ? 9.511 11.620 -21.417 1.00 92.12 492 ASP A N 1
ATOM 3765 C CA . ASP A 1 492 ? 10.222 10.348 -21.339 1.00 92.12 492 ASP A CA 1
ATOM 3766 C C . ASP A 1 492 ? 10.598 9.802 -22.734 1.00 92.12 492 ASP A C 1
ATOM 3768 O O . ASP A 1 492 ? 10.592 8.597 -22.979 1.00 92.12 492 ASP A O 1
ATOM 3772 N N . ALA A 1 493 ? 10.924 10.697 -23.674 1.00 94.94 493 ALA A N 1
ATOM 3773 C CA . ALA A 1 493 ? 11.287 10.344 -25.051 1.00 94.94 493 ALA A CA 1
ATOM 3774 C C . ALA A 1 493 ? 12.608 9.561 -25.182 1.00 94.94 493 ALA A C 1
ATOM 3776 O O . ALA A 1 493 ? 12.928 9.080 -26.267 1.00 94.94 493 ALA A O 1
ATOM 3777 N N . GLY A 1 494 ? 13.408 9.463 -24.122 1.00 96.81 494 GLY A N 1
ATOM 3778 C CA . GLY A 1 494 ? 14.684 8.761 -24.148 1.00 96.81 494 GLY A CA 1
ATOM 3779 C C . GLY A 1 494 ? 14.532 7.246 -24.232 1.00 96.81 494 GLY A C 1
ATOM 3780 O O . GLY A 1 494 ? 13.504 6.675 -23.854 1.00 96.81 494 GLY A O 1
ATOM 3781 N N . TRP A 1 495 ? 15.589 6.589 -24.692 1.00 97.88 495 TRP A N 1
ATOM 3782 C CA . TRP A 1 495 ? 15.728 5.140 -24.652 1.00 97.88 495 TRP A CA 1
ATOM 3783 C C . TRP A 1 495 ? 17.172 4.749 -24.331 1.00 97.88 495 TRP A C 1
ATOM 3785 O O . TRP A 1 495 ? 18.118 5.465 -24.660 1.00 97.88 495 TRP A O 1
ATOM 3795 N N . ARG A 1 496 ? 17.324 3.581 -23.706 1.00 97.81 496 ARG A N 1
ATOM 3796 C CA . ARG A 1 496 ? 18.594 2.906 -23.427 1.00 97.81 496 ARG A CA 1
ATOM 3797 C C . ARG A 1 496 ? 18.474 1.435 -23.761 1.00 97.81 496 ARG A C 1
ATOM 3799 O O . ARG A 1 496 ? 17.401 0.848 -23.630 1.00 97.81 496 ARG A O 1
ATOM 3806 N N . GLY A 1 497 ? 19.582 0.853 -24.178 1.00 97.31 497 GLY A N 1
ATOM 3807 C CA . GLY A 1 497 ? 19.697 -0.553 -24.501 1.00 97.31 497 GLY A CA 1
ATOM 3808 C C . GLY A 1 497 ? 21.108 -1.069 -24.321 1.00 97.31 497 GLY A C 1
ATOM 3809 O O . GLY A 1 497 ? 22.015 -0.326 -23.946 1.00 97.31 497 GLY A O 1
ATOM 3810 N N . PHE A 1 498 ? 21.261 -2.350 -24.616 1.00 97.44 498 PHE A N 1
ATOM 3811 C CA . PHE A 1 498 ? 22.507 -3.074 -24.455 1.00 97.44 498 PHE A CA 1
ATOM 3812 C C . PHE A 1 498 ? 22.920 -3.712 -25.778 1.00 97.44 498 PHE A C 1
ATOM 3814 O O . PHE A 1 498 ? 22.085 -4.260 -26.506 1.00 97.44 498 PHE A O 1
ATOM 3821 N N . THR A 1 499 ? 24.206 -3.622 -26.101 1.00 95.88 499 THR A N 1
ATOM 3822 C CA . THR A 1 499 ? 24.791 -4.081 -27.367 1.00 95.88 499 THR A CA 1
ATOM 3823 C C . THR A 1 499 ? 26.252 -4.460 -27.154 1.00 95.88 499 THR A C 1
ATOM 3825 O O . THR A 1 499 ? 26.949 -3.736 -26.458 1.00 95.88 499 THR A O 1
ATOM 3828 N N . PRO A 1 500 ? 26.758 -5.539 -27.773 1.00 93.75 500 PRO A N 1
ATOM 3829 C CA . PRO A 1 500 ? 28.178 -5.880 -27.720 1.00 93.75 500 PRO A CA 1
ATOM 3830 C C . PRO A 1 500 ? 29.053 -5.026 -28.658 1.00 93.75 500 PRO A C 1
ATOM 3832 O O . PRO A 1 500 ? 30.272 -5.145 -28.609 1.00 93.75 500 PRO A O 1
ATOM 3835 N N . SER A 1 501 ? 28.452 -4.218 -29.543 1.00 92.81 501 SER A N 1
ATOM 3836 C CA . SER A 1 501 ? 29.149 -3.387 -30.536 1.00 92.81 501 SER A CA 1
ATOM 3837 C C . SER A 1 501 ? 28.930 -1.899 -30.269 1.00 92.81 501 SER A C 1
ATOM 3839 O O . SER A 1 501 ? 27.792 -1.489 -30.019 1.00 92.81 501 SER A O 1
ATOM 3841 N N . ASP A 1 502 ? 29.998 -1.113 -30.414 1.00 94.00 502 ASP A N 1
ATOM 3842 C CA . ASP A 1 502 ? 29.974 0.358 -30.397 1.00 94.00 502 ASP A CA 1
ATOM 3843 C C . ASP A 1 502 ? 29.537 0.943 -31.756 1.00 94.00 502 ASP A C 1
ATOM 3845 O O . ASP A 1 502 ? 29.063 2.073 -31.838 1.00 94.00 502 ASP A O 1
ATOM 3849 N N . ASP A 1 503 ? 29.648 0.163 -32.835 1.00 95.31 503 ASP A N 1
ATOM 3850 C CA . ASP A 1 503 ? 29.147 0.529 -34.160 1.00 95.31 503 ASP A CA 1
ATOM 3851 C C . ASP A 1 503 ? 27.792 -0.144 -34.395 1.00 95.31 503 ASP A C 1
ATOM 3853 O O . ASP A 1 503 ? 27.717 -1.331 -34.728 1.00 95.31 503 ASP A O 1
ATOM 3857 N N . VAL A 1 504 ? 26.701 0.587 -34.166 1.00 97.25 504 VAL A N 1
ATOM 3858 C CA . VAL A 1 504 ? 25.337 0.083 -34.363 1.00 97.25 504 VAL A CA 1
ATOM 3859 C C . VAL A 1 504 ? 24.429 1.118 -35.007 1.00 97.25 504 VAL A C 1
ATOM 3861 O O . VAL A 1 504 ? 24.559 2.323 -34.825 1.00 97.25 504 VAL A O 1
ATOM 3864 N N . GLN A 1 505 ? 23.429 0.614 -35.716 1.00 97.75 505 GLN A N 1
ATOM 3865 C CA . GLN A 1 505 ? 22.243 1.353 -36.116 1.00 97.75 505 GLN A CA 1
ATOM 3866 C C . GLN A 1 505 ? 21.100 1.007 -35.163 1.00 97.75 505 GLN A C 1
ATOM 3868 O O . GLN A 1 505 ? 20.962 -0.143 -34.744 1.00 97.75 505 GLN A O 1
ATOM 3873 N N . ALA A 1 506 ? 20.255 1.983 -34.842 1.00 98.38 506 ALA A N 1
ATOM 3874 C CA . ALA A 1 506 ? 19.111 1.780 -33.964 1.00 98.38 506 ALA A CA 1
ATOM 3875 C C . ALA A 1 506 ? 17.793 1.918 -34.736 1.00 98.38 506 ALA A C 1
ATOM 3877 O O . ALA A 1 506 ? 17.629 2.810 -35.570 1.00 98.38 506 ALA A O 1
ATOM 3878 N N . TYR A 1 507 ? 16.838 1.040 -34.434 1.00 98.44 507 TYR A N 1
ATOM 3879 C CA . TYR A 1 507 ? 15.516 1.024 -35.052 1.00 98.44 507 TYR A CA 1
ATOM 3880 C C . TYR A 1 507 ? 14.428 0.860 -33.992 1.00 98.44 507 TYR A C 1
ATOM 3882 O O . TYR A 1 507 ? 14.464 -0.077 -33.202 1.00 98.44 507 TYR A O 1
ATOM 3890 N N . ALA A 1 508 ? 13.421 1.729 -33.986 1.00 97.69 508 ALA A N 1
ATOM 3891 C CA . ALA A 1 508 ? 12.239 1.555 -33.148 1.00 97.69 508 ALA A CA 1
ATOM 3892 C C . ALA A 1 508 ? 11.284 0.527 -33.776 1.00 97.69 508 ALA A C 1
ATOM 3894 O O . ALA A 1 508 ? 10.951 0.637 -34.958 1.00 97.69 508 ALA A O 1
ATOM 3895 N N . TRP A 1 509 ? 10.809 -0.442 -32.994 1.00 97.06 509 TRP A N 1
ATOM 3896 C CA . TRP A 1 509 ? 9.809 -1.423 -33.419 1.00 97.06 509 TRP A CA 1
ATOM 3897 C C . TRP A 1 509 ? 8.397 -0.934 -33.078 1.00 97.06 509 TRP A C 1
ATOM 3899 O O . TRP A 1 509 ? 8.013 -0.864 -31.910 1.00 97.06 509 TRP A O 1
ATOM 3909 N N . LEU A 1 510 ? 7.622 -0.558 -34.100 1.00 94.69 510 LEU A N 1
ATOM 3910 C CA . LEU A 1 510 ? 6.324 0.106 -33.942 1.00 94.69 510 LEU A CA 1
ATOM 3911 C C . LEU A 1 510 ? 5.273 -0.482 -34.887 1.00 94.69 510 LEU A C 1
ATOM 3913 O O . LEU A 1 510 ? 5.268 -0.213 -36.092 1.00 94.69 510 LEU A O 1
ATOM 3917 N N . GLY A 1 511 ? 4.331 -1.246 -34.326 1.00 90.50 511 GLY A N 1
ATOM 3918 C CA . GLY A 1 511 ? 3.190 -1.794 -35.065 1.00 90.50 511 GLY A CA 1
ATOM 3919 C C . GLY A 1 511 ? 3.610 -2.665 -36.252 1.00 90.50 511 GLY A C 1
ATOM 3920 O O . GLY A 1 511 ? 3.119 -2.452 -37.364 1.00 90.50 511 GLY A O 1
ATOM 3921 N N . GLY A 1 512 ? 4.565 -3.574 -36.030 1.00 93.44 512 GLY A N 1
ATOM 3922 C CA . GLY A 1 512 ? 5.039 -4.519 -37.044 1.00 93.44 512 GLY A CA 1
ATOM 3923 C C . GLY A 1 512 ? 6.068 -3.964 -38.036 1.00 93.44 512 GLY A C 1
ATOM 3924 O O . GLY A 1 512 ? 6.291 -4.584 -39.073 1.00 93.44 512 GLY A O 1
ATOM 3925 N N . ARG A 1 513 ? 6.640 -2.780 -37.785 1.00 96.69 513 ARG A N 1
ATOM 3926 C CA . ARG A 1 513 ? 7.588 -2.107 -38.690 1.00 96.69 513 ARG A CA 1
ATOM 3927 C C . ARG A 1 513 ? 8.762 -1.494 -37.929 1.00 96.69 513 ARG A C 1
ATOM 3929 O O . ARG A 1 513 ? 8.608 -1.104 -36.771 1.00 96.69 513 ARG A O 1
ATOM 3936 N N . PHE A 1 514 ? 9.901 -1.364 -38.607 1.00 97.81 514 PHE A N 1
ATOM 3937 C CA . PHE A 1 514 ? 11.112 -0.719 -38.093 1.00 97.81 514 PHE A CA 1
ATOM 3938 C C . PHE A 1 514 ? 11.182 0.741 -38.531 1.00 97.81 514 PHE A C 1
ATOM 3940 O O . PHE A 1 514 ? 11.072 1.031 -39.716 1.00 97.81 514 PHE A O 1
ATOM 3947 N N . CYS A 1 515 ? 11.416 1.658 -37.600 1.00 97.56 515 CYS A N 1
ATOM 3948 C CA . CYS A 1 515 ? 11.655 3.067 -37.898 1.00 97.56 515 CYS A CA 1
ATOM 3949 C C . CYS A 1 515 ? 13.091 3.440 -37.524 1.00 97.56 515 CYS A C 1
ATOM 3951 O O . CYS A 1 515 ? 13.485 3.243 -36.374 1.00 97.56 515 CYS A O 1
ATOM 3953 N N . ALA A 1 516 ? 13.876 3.945 -38.479 1.00 97.75 516 ALA A N 1
ATOM 3954 C CA . ALA A 1 516 ? 15.282 4.262 -38.247 1.00 97.75 516 ALA A CA 1
ATOM 3955 C C . ALA A 1 516 ? 15.478 5.421 -37.253 1.00 97.75 516 ALA A C 1
ATOM 3957 O O . ALA A 1 516 ? 14.800 6.448 -37.319 1.00 97.75 516 ALA A O 1
ATOM 3958 N N . LEU A 1 517 ? 16.463 5.264 -36.368 1.00 97.75 517 LEU A N 1
ATOM 3959 C CA . LEU A 1 517 ? 16.948 6.277 -35.435 1.00 97.75 517 LEU A CA 1
ATOM 3960 C C . LEU A 1 517 ? 18.383 6.642 -35.859 1.00 97.75 517 LEU A C 1
ATOM 3962 O O . LEU A 1 517 ? 19.332 5.980 -35.433 1.00 97.75 517 LEU A O 1
ATOM 3966 N N . PRO A 1 518 ? 18.563 7.620 -36.766 1.00 96.19 518 PRO A N 1
ATOM 3967 C CA . PRO A 1 518 ? 19.881 7.972 -37.293 1.00 96.19 518 PRO A CA 1
ATOM 3968 C C . PRO A 1 518 ? 20.835 8.427 -36.181 1.00 96.19 518 PRO A C 1
ATOM 3970 O O . PRO A 1 518 ? 20.394 9.028 -35.204 1.00 96.19 518 PRO A O 1
ATOM 3973 N N . ALA A 1 519 ? 22.135 8.169 -36.335 1.00 91.69 519 ALA A N 1
ATOM 3974 C CA . ALA A 1 519 ? 23.151 8.652 -35.401 1.00 91.69 519 ALA A CA 1
ATOM 3975 C C . ALA A 1 519 ? 23.219 10.190 -35.389 1.00 91.69 519 ALA A C 1
ATOM 3977 O O . ALA A 1 519 ? 23.070 10.824 -36.442 1.00 91.69 519 ALA A O 1
ATOM 3978 N N . SER A 1 520 ? 23.441 10.788 -34.215 1.00 83.25 520 SER A N 1
ATOM 3979 C CA . SER A 1 520 ? 23.713 12.225 -34.109 1.00 83.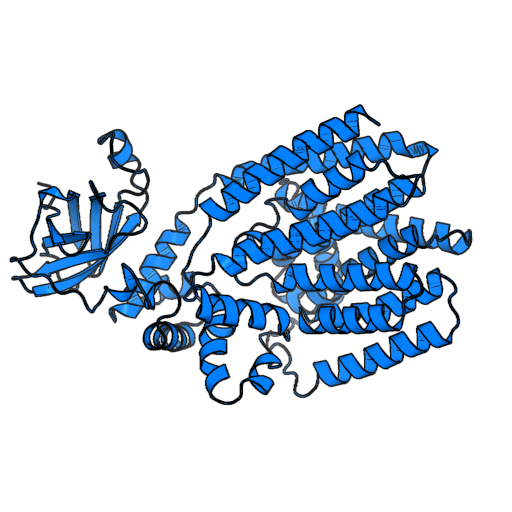25 520 SER A CA 1
ATOM 3980 C C . SER A 1 520 ? 25.000 12.550 -34.866 1.00 83.25 520 SER A C 1
ATOM 3982 O O . SER A 1 520 ? 26.026 11.915 -34.626 1.00 83.25 520 SER A O 1
ATOM 3984 N N . ARG A 1 521 ? 24.927 13.503 -35.798 1.00 55.59 521 ARG A N 1
ATOM 3985 C CA . ARG A 1 521 ? 26.100 14.005 -36.525 1.00 55.59 521 ARG A CA 1
ATOM 3986 C C . ARG A 1 521 ? 26.951 14.920 -35.667 1.00 55.59 521 ARG A C 1
ATOM 3988 O O . ARG A 1 521 ? 26.348 15.682 -34.876 1.00 55.59 521 ARG A O 1
#

Mean predicted aligned error: 4.48 Å

Secondary structure (DSSP, 8-state):
-HHHHHHHHHHHHHHHHHHHHHHHHT---S--TTHIIIIIIHHHHHTT-HHHHHHS-BTTB--HHHHHHHHHHHHHH-S-SHHHHHHHHHHHHHHHHHHHHHHHTSTTS-HHHHHHHHHHHHT-GGGHHHHH-TTTHHHHHHHHHHHHHHHHHTTT-HHHHHHHHHHHHTT-GGGGHHHHHHHHHHHHTT--HHHHHHHHHHHHHHHHHHHTTPPPP-PPPPSS-HHHHHHHHHHHHHTTHHHHTT-HHHHHHHHHHHHHHHHHHHHHHHHHTT---HHHHHHHHHHHHHHHHHHHHHHHHGGG-GGGGG-GGGHHHHHHHHHHHHHHHHHH-GGGHHHHHHHHHHHHHTTHHHHGGGGS--THHHHHHHHHHHHHTT---HHHHHHH-S-HHHHHHHHHHHHHTT-GGGSSSHHHHTTT----GGGB-GGGEEEEEEEEETTEEEEEEEESS--SSPPEEEEEETTEEEEEEEEEE--HHHHHH-TT--TT-EEEEE-S-SS-EEEEE-SS-EEEEPBP-

Sequence (521 aa):
MRTASIWAALVAVVILVTSIYGGAHFYSPIPWMDQWDGFVGFYNSVHGAPFETLFQQHNEHRIVFSRLLFLTDIWAFGGMNAFTVVANYVLAALIAFLVWTQARRNSASDSLLAGALSAAMLMSWMQRENLAWGFQSQGFAVYLFALLAFAQYSRGRLLFALVLCLCATYSMGNGVAAFFVLAIQALLLRRPAKDVVIAIVAGAATATAYFWKFVPSPIPKPPGHGIVAQIKFALVFLGNPLYYMHAGLIASAILGLVSLAFAAYLVVRLYRARSITPYQSFLIAGYGLVVASILGAAHARWPFGLPEAASSRYTTPALIGLLLLALLALNVAPRARKAIAIISAAFVTLLLPYQATAFGDNSYLYTRKLAVLATKIGQDNEALDLSVYPGHLNYLTTSGWADAWGIGPYGKGWLHDAGIVKYDPALRDDGRCIGTLDEAKDGSARGWLVAKMYRNGPTLVVLVHNGQTVGYGVSGEGRPDVKRSISIAPADAGWRGFTPSDDVQAYAWLGGRFCALPASR

Organism: NCBI:txid458836

Radius of gyration: 26.04 Å; Cα contacts (8 Å, |Δi|>4): 945; chains: 1; bounding box: 57×53×81 Å

Nearest PDB structures (foldseek):
  8jzx-assembly1_B  TM=1.228E-01  e=3.849E-01  Homo sapiens
  7w4p-assembly1_B  TM=1.272E-01  e=4.848E+00  Mesocricetus auratus
  6jb3-assembly1_B  TM=1.170E-01  e=3.912E+00  Mesocricetus auratus
  2j69-assembly2_B  TM=1.215E-01  e=6.836E+00  Nostoc punctiforme
  8wi0-assembly1_A  TM=1.283E-01  e=8.117E+00  Homo sapiens

Foldseek 3Di:
DVVLLVLLQVLLVLLQVLLVLLLVVQAFQFFFALCLCVQLVLVVVCVPPVVVSLQDDDAQKNANVLNVQSCCCCVVVVSSLPSLLVLLVVLLVLLLVLQLVLQVVDPLHDSSLSSSLSSLLSSFCLLVCSNNPSRNNLLSQLLSLLLVLLLVVLVVNLVSSLVSLLSSCNNTPLSLCSLQLQLVLCVLLVHPVVSNVVSVVSSVVSVCVSCVPNDHRPDDDDPDDLVVLLLLLLLLLLQLLVVLLVNDSVVSSVVSVVLVVLLVVLSVVCSVVSNQHSSLSSLNSSLVSLSSVSSVCSNRPSVVDNVVSNDSNSSNSNSSNVSSSLSNCCNPCVVCNVVSSNVSSVSSVSSVVSSVCSVPDNQLSVLSVQQLLCLLQVNHDVVSQCSRYVDRVSSSVSSVSCLVSSHRVNVDDQSVCRVPDKDDPVQADQVQKEWAFAFFDDFKTKIFMQGPPPRPAKWKKFKDDPRTGFKIKIWQCADVVCVVVPVRADRGRMMMMGGPDRDIWIWTDDPRGTHTHYHDD

pLDDT: mean 94.82, std 5.35, range [55.59, 98.88]

Solvent-accessible surface area (backbone atoms only — not comparable to full-atom values): 25872 Å² total; per-residue (Å²): 94,70,68,37,25,53,50,26,35,54,49,16,51,52,32,41,54,41,29,55,48,19,33,65,66,58,51,64,44,68,69,52,49,68,29,41,54,65,44,43,39,40,58,65,50,32,79,82,40,51,72,62,51,45,64,40,74,53,83,90,24,29,40,35,55,38,48,55,50,46,53,47,25,39,74,77,61,36,30,35,35,60,61,35,20,51,46,22,51,51,43,29,49,51,39,22,48,51,55,21,54,57,40,51,74,35,88,74,41,60,45,60,37,42,37,15,51,26,42,28,49,55,34,37,49,71,22,40,51,37,41,32,37,46,75,32,39,24,72,42,43,18,52,39,28,31,46,49,13,40,52,35,38,52,71,72,35,54,71,62,16,52,54,22,22,50,52,2,26,34,11,24,53,60,14,48,49,35,22,54,32,48,21,50,37,28,60,67,62,64,50,64,69,65,59,29,50,50,26,44,51,53,29,50,54,50,44,54,61,68,53,59,92,59,68,77,80,86,73,76,75,73,88,70,69,58,67,62,47,22,51,52,21,31,22,19,24,47,14,20,69,36,39,67,60,74,55,36,65,67,50,4,26,48,46,17,47,52,52,52,53,50,50,51,51,52,50,53,52,33,59,74,67,71,63,56,43,52,67,52,40,28,32,52,31,48,33,47,42,34,53,51,37,37,52,54,47,16,72,76,45,39,76,74,37,66,71,59,32,56,40,34,68,47,27,54,52,23,40,52,30,54,50,32,50,52,54,44,48,39,57,76,34,70,93,48,26,56,58,49,44,44,53,53,30,48,54,59,52,59,48,53,73,49,40,57,61,40,75,49,91,53,66,68,61,45,50,45,53,51,25,56,46,28,53,66,65,71,50,76,49,68,79,40,35,53,72,34,29,90,47,58,72,61,44,57,54,28,50,52,49,24,47,77,68,27,43,16,47,36,53,46,60,42,56,35,41,49,81,68,71,65,71,50,81,91,38,56,43,57,85,44,41,49,48,31,29,68,47,44,49,95,51,29,34,34,32,36,48,36,60,73,56,84,73,80,69,61,40,26,29,44,26,28,40,97,80,39,62,62,28,46,26,42,38,52,34,80,25,64,68,53,28,72,77,33,83,88,36,50,57,36,24,13,27,47,28,40,25,90,53,54,69,63,47,38,26,41,55,56,94,88,26,32,16,65,20,53,68,66,128